Protein AF-0000000080795898 (afdb_homodimer)

pLDDT: mean 83.39, std 20.97, range [19.56, 99.0]

Structure (mmCIF, N/CA/C/O backbone):
data_AF-0000000080795898-model_v1
#
loop_
_entity.id
_entity.type
_entity.pdbx_description
1 polymer Methyltransferase
#
loop_
_atom_site.group_PDB
_atom_site.id
_atom_site.type_symbol
_atom_site.label_atom_id
_atom_site.label_alt_id
_atom_site.label_comp_id
_atom_site.label_asym_id
_atom_site.label_entity_id
_atom_site.label_seq_id
_atom_site.pdbx_PDB_ins_code
_atom_site.Cartn_x
_atom_site.Cartn_y
_atom_site.Cartn_z
_atom_site.occupancy
_atom_site.B_iso_or_equiv
_atom_site.auth_seq_id
_atom_site.auth_comp_id
_atom_site.auth_asym_id
_atom_site.auth_atom_id
_atom_site.pdbx_PDB_model_num
ATOM 1 N N . MET A 1 1 ? 8.172 28.203 30.312 1 49.78 1 MET A N 1
ATOM 2 C CA . MET A 1 1 ? 8.375 29.188 29.266 1 49.78 1 MET A CA 1
ATOM 3 C C . MET A 1 1 ? 7.82 28.703 27.922 1 49.78 1 MET A C 1
ATOM 5 O O . MET A 1 1 ? 7.844 27.5 27.641 1 49.78 1 MET A O 1
ATOM 9 N N . ARG A 1 2 ? 7 29.656 27.234 1 62.66 2 ARG A N 1
ATOM 10 C CA . ARG A 1 2 ? 6.367 29.266 25.984 1 62.66 2 ARG A CA 1
ATOM 11 C C . ARG A 1 2 ? 7.41 28.969 24.906 1 62.66 2 ARG A C 1
ATOM 13 O O . ARG A 1 2 ? 8.367 29.734 24.734 1 62.66 2 ARG A O 1
ATOM 20 N N . LYS A 1 3 ? 7.316 27.797 24.391 1 87.75 3 LYS A N 1
ATOM 21 C CA . LYS A 1 3 ? 8.305 27.359 23.422 1 87.75 3 LYS A CA 1
ATOM 22 C C . LYS A 1 3 ? 7.852 27.672 22 1 87.75 3 LYS A C 1
ATOM 24 O O . LYS A 1 3 ? 8.055 26.859 21.078 1 87.75 3 LYS A O 1
ATOM 29 N N . LEU A 1 4 ? 7.086 28.969 22.031 1 95.56 4 LEU A N 1
ATOM 30 C CA . LEU A 1 4 ? 6.629 29.453 20.734 1 95.56 4 LEU A CA 1
ATOM 31 C C . LEU A 1 4 ? 7.797 29.984 19.906 1 95.56 4 LEU A C 1
ATOM 33 O O . LEU A 1 4 ? 8.484 30.922 20.312 1 95.56 4 LEU A O 1
ATOM 37 N N . LEU A 1 5 ? 8.008 29.422 18.797 1 96.31 5 LEU A N 1
ATOM 38 C CA . LEU A 1 5 ? 9.086 29.875 17.922 1 96.31 5 LEU A CA 1
ATOM 39 C C . LEU A 1 5 ? 8.625 31.016 17.016 1 96.31 5 LEU A C 1
ATOM 41 O O . LEU A 1 5 ? 9.258 32.062 16.969 1 96.31 5 LEU A O 1
ATOM 45 N N . TYR A 1 6 ? 7.52 30.828 16.391 1 96.25 6 TYR A N 1
ATOM 46 C CA . TYR A 1 6 ? 6.926 31.875 15.555 1 96.25 6 TYR A CA 1
ATOM 47 C C . TYR A 1 6 ? 5.43 31.641 15.383 1 96.25 6 TYR A C 1
ATOM 49 O O . TYR A 1 6 ? 4.906 30.594 15.758 1 96.25 6 TYR A O 1
ATOM 57 N N . LYS A 1 7 ? 4.766 32.656 14.922 1 96.88 7 LYS A N 1
ATOM 58 C CA . LYS A 1 7 ? 3.346 32.531 14.602 1 96.88 7 LYS A CA 1
ATOM 59 C C . LYS A 1 7 ? 3.008 33.344 13.344 1 96.88 7 LYS A C 1
ATOM 61 O O . LYS A 1 7 ? 3.773 34.219 12.93 1 96.88 7 LYS A O 1
ATOM 66 N N . THR A 1 8 ? 2.014 32.906 12.711 1 96.38 8 THR A N 1
ATOM 67 C CA . THR A 1 8 ? 1.391 33.625 11.602 1 96.38 8 THR A CA 1
ATOM 68 C C . THR A 1 8 ? -0.042 34 11.953 1 96.38 8 THR A C 1
ATOM 70 O O . THR A 1 8 ? -0.445 33.938 13.117 1 96.38 8 THR A O 1
ATOM 73 N N . ASP A 1 9 ? -0.771 34.469 10.938 1 95 9 ASP A N 1
ATOM 74 C CA . ASP A 1 9 ? -2.16 34.844 11.195 1 95 9 ASP A CA 1
ATOM 75 C C . ASP A 1 9 ? -3.016 33.594 11.469 1 95 9 ASP A C 1
ATOM 77 O O . ASP A 1 9 ? -4.062 33.688 12.117 1 95 9 ASP A O 1
ATOM 81 N N . TYR A 1 10 ? -2.48 32.469 11.008 1 96.75 10 TYR A N 1
ATOM 82 C CA . TYR A 1 10 ? -3.336 31.281 11.07 1 96.75 10 TYR A CA 1
ATOM 83 C C . TYR A 1 10 ? -2.775 30.25 12.047 1 96.75 10 TYR A C 1
ATOM 85 O O . TYR A 1 10 ? -3.477 29.312 12.438 1 96.75 10 TYR A O 1
ATOM 93 N N . GLY A 1 11 ? -1.477 30.453 12.383 1 97.69 11 GLY A N 1
ATOM 94 C CA . GLY A 1 11 ? -1.004 29.328 13.164 1 97.69 11 GLY A CA 1
ATOM 95 C C . GLY A 1 11 ? 0.235 29.641 13.984 1 97.69 11 GLY A C 1
ATOM 96 O O . GLY A 1 11 ? 0.685 30.781 14.023 1 97.69 11 GLY A O 1
ATOM 97 N N . LYS A 1 12 ? 0.667 28.656 14.742 1 98.12 12 LYS A N 1
ATOM 98 C CA . LYS A 1 12 ? 1.782 28.75 15.68 1 98.12 12 LYS A CA 1
ATOM 99 C C . LYS A 1 12 ? 2.682 27.516 15.594 1 98.12 12 LYS A C 1
ATOM 101 O O . LYS A 1 12 ? 2.195 26.391 15.438 1 98.12 12 LYS A O 1
ATOM 106 N N . TYR A 1 13 ? 3.957 27.766 15.695 1 98.12 13 TYR A N 1
ATOM 107 C CA . TYR A 1 13 ? 4.965 26.719 15.727 1 98.12 13 TYR A CA 1
ATOM 108 C C . TYR A 1 13 ? 5.676 26.688 17.078 1 98.12 13 TYR A C 1
ATOM 110 O O . TYR A 1 13 ? 6.281 27.672 17.484 1 98.12 13 TYR A O 1
ATOM 118 N N . TYR A 1 14 ? 5.629 25.578 17.75 1 97.81 14 TYR A N 1
ATOM 119 C CA . TYR A 1 14 ? 6.207 25.438 19.078 1 97.81 14 TYR A CA 1
ATOM 120 C C . TYR A 1 14 ? 7.395 24.484 19.062 1 97.81 14 TYR A C 1
ATOM 122 O O . TYR A 1 14 ? 7.355 23.453 18.391 1 97.81 14 TYR A O 1
ATOM 130 N N . ILE A 1 15 ? 8.445 24.797 19.797 1 96.88 15 ILE A N 1
ATOM 131 C CA . ILE A 1 15 ? 9.586 23.906 20.016 1 96.88 15 ILE A CA 1
ATOM 132 C C . ILE A 1 15 ? 9.375 23.094 21.281 1 96.88 15 ILE A C 1
ATOM 134 O O . ILE A 1 15 ? 9.164 23.672 22.359 1 96.88 15 ILE A O 1
ATOM 138 N N . GLY A 1 16 ? 9.406 21.797 21.156 1 95.75 16 GLY A N 1
ATOM 139 C CA . GLY A 1 16 ? 9.25 20.906 22.312 1 95.75 16 GLY A CA 1
ATOM 140 C C . GLY A 1 16 ? 8.812 19.5 21.922 1 95.75 16 GLY A C 1
ATOM 141 O O . GLY A 1 16 ? 8.641 19.203 20.734 1 95.75 16 GLY A O 1
ATOM 142 N N . LYS A 1 17 ? 8.68 18.703 22.922 1 94.88 17 LYS A N 1
ATOM 143 C CA . LYS A 1 17 ? 8.148 17.359 22.703 1 94.88 17 LYS A CA 1
ATOM 144 C C . LYS A 1 17 ? 6.629 17.375 22.578 1 94.88 17 LYS A C 1
ATOM 146 O O . LYS A 1 17 ? 5.957 18.109 23.312 1 94.88 17 LYS A O 1
ATOM 151 N N . CYS A 1 18 ? 6.109 16.547 21.672 1 94.25 18 CYS A N 1
ATOM 152 C CA . CYS A 1 18 ? 4.68 16.594 21.391 1 94.25 18 CYS A CA 1
ATOM 153 C C . CYS A 1 18 ? 3.871 16.234 22.625 1 94.25 18 CYS A C 1
ATOM 155 O O . CYS A 1 18 ? 2.842 16.859 22.906 1 94.25 18 CYS A O 1
ATOM 157 N N . GLU A 1 19 ? 4.324 15.289 23.438 1 93.88 19 GLU A N 1
ATOM 158 C CA . GLU A 1 19 ? 3.594 14.859 24.625 1 93.88 19 GLU A CA 1
ATOM 159 C C . GLU A 1 19 ? 3.395 16.016 25.609 1 93.88 19 GLU A C 1
ATOM 161 O O . GLU A 1 19 ? 2.297 16.203 26.125 1 93.88 19 GLU A O 1
ATOM 166 N N . SER A 1 20 ? 4.414 16.797 25.797 1 94.38 20 SER A N 1
ATOM 167 C CA . SER A 1 20 ? 4.375 17.906 26.734 1 94.38 20 SER A CA 1
ATOM 168 C C . SER A 1 20 ? 3.617 19.109 26.172 1 94.38 20 SER A C 1
ATOM 170 O O . SER A 1 20 ? 2.799 19.719 26.859 1 94.38 20 SER A O 1
ATOM 172 N N . GLU A 1 21 ? 3.857 19.375 24.922 1 95.5 21 GLU A N 1
ATOM 173 C CA . GLU A 1 21 ? 3.283 20.594 24.328 1 95.5 21 GLU A CA 1
ATOM 174 C C . GLU A 1 21 ? 1.779 20.438 24.125 1 95.5 21 GLU A C 1
ATOM 176 O O . GLU A 1 21 ? 1.026 21.406 24.281 1 95.5 21 GLU A O 1
ATOM 181 N N . ILE A 1 22 ? 1.296 19.25 23.75 1 95.94 22 ILE A N 1
ATOM 182 C CA . ILE A 1 22 ? -0.131 19.047 23.531 1 95.94 22 ILE A CA 1
ATOM 183 C C . ILE A 1 22 ? -0.889 19.266 24.844 1 95.94 22 ILE A C 1
ATOM 185 O O . ILE A 1 22 ? -1.96 19.875 24.859 1 95.94 22 ILE A O 1
ATOM 189 N N . LYS A 1 23 ? -0.328 18.781 25.906 1 93.06 23 LYS A N 1
ATOM 190 C CA . LYS A 1 23 ? -0.936 18.969 27.219 1 93.06 23 LYS A CA 1
ATOM 191 C C . LYS A 1 23 ? -0.918 20.438 27.625 1 93.06 23 LYS A C 1
ATOM 193 O O . LYS A 1 23 ? -1.922 20.969 28.109 1 93.06 23 LYS A O 1
ATOM 198 N N . ARG A 1 24 ? 0.16 21.062 27.406 1 95.38 24 ARG A N 1
ATOM 199 C CA . ARG A 1 24 ? 0.341 22.453 27.797 1 95.38 24 ARG A CA 1
ATOM 200 C C . ARG A 1 24 ? -0.62 23.359 27.031 1 95.38 24 ARG A C 1
ATOM 202 O O . ARG A 1 24 ? -1.16 24.312 27.594 1 95.38 24 ARG A O 1
ATOM 209 N N . LEU A 1 25 ? -0.863 23.031 25.812 1 96.5 25 LEU A N 1
ATOM 210 C CA . LEU A 1 25 ? -1.671 23.875 24.938 1 96.5 25 LEU A CA 1
ATOM 211 C C . LEU A 1 25 ? -3.158 23.609 25.141 1 96.5 25 LEU A C 1
ATOM 213 O O . LEU A 1 25 ? -4.004 24.25 24.516 1 96.5 25 LEU A O 1
ATOM 217 N N . LYS A 1 26 ? -3.518 22.688 26 1 95.88 26 LYS A N 1
ATOM 218 C CA . LYS A 1 26 ? -4.902 22.359 26.328 1 95.88 26 LYS A CA 1
ATOM 219 C C . LYS A 1 26 ? -5.738 22.156 25.078 1 95.88 26 LYS A C 1
ATOM 221 O O . LYS A 1 26 ? -6.781 22.797 24.906 1 95.88 26 LYS A O 1
ATOM 226 N N . LEU A 1 27 ? -5.359 21.219 24.281 1 97.38 27 LEU A N 1
ATOM 227 C CA . LEU A 1 27 ? -5.949 21.031 22.953 1 97.38 27 LEU A CA 1
ATOM 228 C C . LEU A 1 27 ? -7.098 20.031 23.016 1 97.38 27 LEU A C 1
ATOM 230 O O . LEU A 1 27 ? -7.617 19.625 21.969 1 97.38 27 LEU A O 1
ATOM 234 N N . LYS A 1 28 ? -7.508 19.625 24.172 1 97.81 28 LYS A N 1
ATOM 235 C CA . LYS A 1 28 ? -8.547 18.609 24.312 1 97.81 28 LYS A CA 1
ATOM 236 C C . LYS A 1 28 ? -9.797 19 23.531 1 97.81 28 LYS A C 1
ATOM 238 O O . LYS A 1 28 ? -10.375 20.062 23.75 1 97.81 28 LYS A O 1
ATOM 243 N N . GLY A 1 29 ? -10.18 18.188 22.562 1 98.44 29 GLY A N 1
ATOM 244 C CA . GLY A 1 29 ? -11.43 18.328 21.828 1 98.44 29 GLY A CA 1
ATOM 245 C C . GLY A 1 29 ? -11.398 19.469 20.828 1 98.44 29 GLY A C 1
ATOM 246 O O . GLY A 1 29 ? -12.453 19.922 20.359 1 98.44 29 GLY A O 1
ATOM 247 N N . LYS A 1 30 ? -10.25 19.938 20.453 1 98.69 30 LYS A N 1
ATOM 248 C CA . LYS A 1 30 ? -10.211 21.172 19.688 1 98.69 30 LYS A CA 1
ATOM 249 C C . LYS A 1 30 ? -9.688 20.922 18.266 1 98.69 30 LYS A C 1
ATOM 251 O O . LYS A 1 30 ? -9.914 21.734 17.359 1 98.69 30 LYS A O 1
ATOM 256 N N . VAL A 1 31 ? -8.984 19.844 18.078 1 98.94 31 VAL A N 1
ATOM 257 C CA . VAL A 1 31 ? -8.258 19.609 16.844 1 98.94 31 VAL A CA 1
ATOM 258 C C . VAL A 1 31 ? -9.133 18.812 15.867 1 98.94 31 VAL A C 1
ATOM 260 O O . VAL A 1 31 ? -9.602 17.734 16.188 1 98.94 31 VAL A O 1
ATOM 263 N N . GLN A 1 32 ? -9.312 19.359 14.664 1 98.94 32 GLN A N 1
ATOM 264 C CA . GLN A 1 32 ? -10.125 18.672 13.664 1 98.94 32 GLN A CA 1
ATOM 265 C C . GLN A 1 32 ? -9.312 17.625 12.93 1 98.94 32 GLN A C 1
ATOM 267 O O . GLN A 1 32 ? -9.844 16.562 12.555 1 98.94 32 GLN A O 1
ATOM 272 N N . LEU A 1 33 ? -8.078 17.922 12.688 1 99 33 LEU A N 1
ATOM 273 C CA . LEU A 1 33 ? -7.211 17 11.961 1 99 33 LEU A CA 1
ATOM 274 C C . LEU A 1 33 ? -5.805 17 12.555 1 99 33 LEU A C 1
ATOM 276 O O . LEU A 1 33 ? -5.191 18.062 12.695 1 99 33 LEU A O 1
ATOM 280 N N . ILE A 1 34 ? -5.371 15.867 12.961 1 98.94 34 ILE A N 1
ATOM 281 C CA . ILE A 1 34 ? -3.947 15.625 13.172 1 98.94 34 ILE A CA 1
ATOM 282 C C . ILE A 1 34 ? -3.338 14.984 11.922 1 98.94 34 ILE A C 1
ATOM 284 O O . ILE A 1 34 ? -3.748 13.898 11.508 1 98.94 34 ILE A O 1
ATOM 288 N N . LEU A 1 35 ? -2.5 15.648 11.25 1 98.88 35 LEU A N 1
ATOM 289 C CA . LEU A 1 35 ? -1.784 15.18 10.062 1 98.88 35 LEU A CA 1
ATOM 290 C C . LEU A 1 35 ? -0.277 15.211 10.297 1 98.88 35 LEU A C 1
ATOM 292 O O . LEU A 1 35 ? 0.315 16.281 10.422 1 98.88 35 LEU A O 1
ATOM 296 N N . THR A 1 36 ? 0.343 13.984 10.305 1 98.5 36 THR A N 1
ATOM 297 C CA . THR A 1 36 ? 1.721 13.969 10.781 1 98.5 36 THR A CA 1
ATOM 298 C C . THR A 1 36 ? 2.475 12.758 10.242 1 98.5 36 THR A C 1
ATOM 300 O O . THR A 1 36 ? 1.87 11.859 9.656 1 98.5 36 THR A O 1
ATOM 303 N N . SER A 1 37 ? 3.73 12.797 10.336 1 97.06 37 SER A N 1
ATOM 304 C CA . SER A 1 37 ? 4.668 11.711 10.078 1 97.06 37 SER A CA 1
ATOM 305 C C . SER A 1 37 ? 5.711 11.594 11.18 1 97.06 37 SER A C 1
ATOM 307 O O . SER A 1 37 ? 6.723 12.289 11.164 1 97.06 37 SER A O 1
ATOM 309 N N . PRO A 1 38 ? 5.504 10.727 12.094 1 94.69 38 PRO A N 1
ATOM 310 C CA . PRO A 1 38 ? 6.434 10.586 13.219 1 94.69 38 PRO A CA 1
ATOM 311 C C . PRO A 1 38 ? 7.812 10.094 12.781 1 94.69 38 PRO A C 1
ATOM 313 O O . PRO A 1 38 ? 7.941 9.445 11.742 1 94.69 38 PRO A O 1
ATOM 316 N N . PRO A 1 39 ? 8.766 10.414 13.586 1 88.38 39 PRO A N 1
ATOM 317 C CA . PRO A 1 39 ? 10.102 9.906 13.25 1 88.38 39 PRO A CA 1
ATOM 318 C C . PRO A 1 39 ? 10.203 8.383 13.375 1 88.38 39 PRO A C 1
ATOM 320 O O . PRO A 1 39 ? 9.586 7.789 14.266 1 88.38 39 PRO A O 1
ATOM 323 N N . PHE A 1 40 ? 10.594 7.762 12.289 1 73.69 40 PHE A N 1
ATOM 324 C CA . PHE A 1 40 ? 10.742 6.312 12.328 1 73.69 40 PHE A CA 1
ATOM 325 C C . PHE A 1 40 ? 12.141 5.93 12.805 1 73.69 40 PHE A C 1
ATOM 327 O O . PHE A 1 40 ? 13.133 6.504 12.359 1 73.69 40 PHE A O 1
ATOM 334 N N . PRO A 1 41 ? 12.203 5.219 13.969 1 58.16 41 PRO A N 1
ATOM 335 C CA . PRO A 1 41 ? 13.547 4.82 14.398 1 58.16 41 PRO A CA 1
ATOM 336 C C . PRO A 1 41 ? 14.258 3.943 13.375 1 58.16 41 PRO A C 1
ATOM 338 O O . PRO A 1 41 ? 13.648 3.051 12.781 1 58.16 41 PRO A O 1
ATOM 341 N N . LEU A 1 42 ? 15.07 4.551 12.578 1 52.12 42 LEU A N 1
ATOM 342 C CA . LEU A 1 42 ? 15.914 3.746 11.703 1 52.12 42 LEU A CA 1
ATOM 343 C C . LEU A 1 42 ? 16.641 2.654 12.492 1 52.12 42 LEU A C 1
ATOM 345 O O . LEU A 1 42 ? 16.812 2.771 13.703 1 52.12 42 LEU A O 1
ATOM 349 N N . ASN A 1 43 ? 16.656 1.404 11.922 1 46.5 43 ASN A N 1
ATOM 350 C CA . ASN A 1 43 ? 17.375 0.277 12.5 1 46.5 43 ASN A CA 1
ATOM 351 C C . ASN A 1 43 ? 18.656 0.729 13.203 1 46.5 43 ASN A C 1
ATOM 353 O O . ASN A 1 43 ? 19.219 -0.009 14.008 1 46.5 43 ASN A O 1
ATOM 357 N N . ASN A 1 44 ? 19.406 1.672 12.641 1 41.12 44 ASN A N 1
ATOM 358 C CA . ASN A 1 44 ? 20.641 2.031 13.305 1 41.12 44 ASN A CA 1
ATOM 359 C C . ASN A 1 44 ? 20.438 3.141 14.336 1 41.12 44 ASN A C 1
ATOM 361 O O . ASN A 1 44 ? 19.625 4.043 14.117 1 41.12 44 ASN A O 1
ATOM 365 N N . LYS A 1 45 ? 20.859 2.816 15.57 1 41.56 45 LYS A N 1
ATOM 366 C CA . LYS A 1 45 ? 20.938 3.883 16.562 1 41.56 45 LYS A CA 1
ATOM 367 C C . LYS A 1 45 ? 21.359 5.199 15.922 1 41.56 45 LYS A C 1
ATOM 369 O O . LYS A 1 45 ? 22.453 5.301 15.367 1 41.56 45 LYS A O 1
ATOM 374 N N . LYS A 1 46 ? 20.562 5.961 15.266 1 39.06 46 LYS A N 1
ATOM 375 C CA . LYS A 1 46 ? 21.078 7.293 14.938 1 39.06 46 LYS A CA 1
ATOM 376 C C . LYS A 1 46 ? 21.484 8.047 16.203 1 39.06 46 LYS A C 1
ATOM 378 O O . LYS A 1 46 ? 21.188 7.617 17.312 1 39.06 46 LYS A O 1
ATOM 383 N N . GLN A 1 47 ? 22.141 9.305 15.938 1 34.56 47 GLN A N 1
ATOM 384 C CA . GLN A 1 47 ? 22.625 10.188 17 1 34.56 47 GLN A CA 1
ATOM 385 C C . GLN A 1 47 ? 21.578 10.391 18.078 1 34.56 47 GLN A C 1
ATOM 387 O O . GLN A 1 47 ? 21.922 10.586 19.25 1 34.56 47 GLN A O 1
ATOM 392 N N . TYR A 1 48 ? 20.234 10.734 17.688 1 35.28 48 TYR A N 1
ATOM 393 C CA . TYR A 1 48 ? 19.297 11.039 18.766 1 35.28 48 TYR A CA 1
ATOM 394 C C . TYR A 1 48 ? 18.547 9.789 19.188 1 35.28 48 TYR A C 1
ATOM 396 O O . TYR A 1 48 ? 17.828 9.188 18.391 1 35.28 48 TYR A O 1
ATOM 404 N N . GLY A 1 49 ? 18.672 9.305 20.406 1 41.03 49 GLY A N 1
ATOM 405 C CA . GLY A 1 49 ? 17.969 8.414 21.312 1 41.03 49 GLY A CA 1
ATOM 406 C C . GLY A 1 49 ? 16.938 7.543 20.609 1 41.03 49 GLY A C 1
ATOM 407 O O . GLY A 1 49 ? 15.773 7.488 21.016 1 41.03 49 GLY A O 1
ATOM 408 N N . ASN A 1 50 ? 17.078 7.137 19.453 1 47.47 50 ASN A N 1
ATOM 409 C CA . ASN A 1 50 ? 16.047 6.402 18.734 1 47.47 50 ASN A CA 1
ATOM 410 C C . ASN A 1 50 ? 15.703 5.09 19.422 1 47.47 50 ASN A C 1
ATOM 412 O O . ASN A 1 50 ? 16.594 4.363 19.875 1 47.47 50 ASN A O 1
ATOM 416 N N . LEU A 1 51 ? 14.586 5.008 19.984 1 53.84 51 LEU A N 1
ATOM 417 C CA . LEU A 1 51 ? 14.016 3.775 20.5 1 53.84 51 LEU A CA 1
ATOM 418 C C . LEU A 1 51 ? 14.047 2.668 19.453 1 53.84 51 LEU A C 1
ATOM 420 O O . LEU A 1 51 ? 13.938 2.936 18.266 1 53.84 51 LEU A O 1
ATOM 424 N N . VAL A 1 52 ? 14.625 1.616 19.781 1 63.22 52 VAL A N 1
ATOM 425 C CA . VAL A 1 52 ? 14.719 0.495 18.859 1 63.22 52 VAL A CA 1
ATOM 426 C C . VAL A 1 52 ? 13.672 -0.56 19.203 1 63.22 52 VAL A C 1
ATOM 428 O O . VAL A 1 52 ? 13.359 -0.76 20.375 1 63.22 52 VAL A O 1
ATOM 431 N N . GLY A 1 53 ? 13.039 -1.124 18.156 1 75.5 53 GLY A N 1
ATOM 432 C CA . GLY A 1 53 ? 12.195 -2.299 18.297 1 75.5 53 GLY A CA 1
ATOM 433 C C . GLY A 1 53 ? 10.977 -2.061 19.172 1 75.5 53 GLY A C 1
ATOM 434 O O . GLY A 1 53 ? 10.109 -1.254 18.828 1 75.5 53 GLY A O 1
ATOM 435 N N . GLU A 1 54 ? 10.961 -2.594 20.234 1 81 54 GLU A N 1
ATOM 436 C CA . GLU A 1 54 ? 9.828 -2.6 21.156 1 81 54 GLU A CA 1
ATOM 437 C C . GLU A 1 54 ? 9.672 -1.245 21.844 1 81 54 GLU A C 1
ATOM 439 O O . GLU A 1 54 ? 8.547 -0.813 22.125 1 81 54 GLU A O 1
ATOM 444 N N . ASP A 1 55 ? 10.766 -0.525 22.078 1 85.62 55 ASP A N 1
ATOM 445 C CA . ASP A 1 55 ? 10.703 0.788 22.703 1 85.62 55 ASP A CA 1
ATOM 446 C C . ASP A 1 55 ? 10.016 1.805 21.797 1 85.62 55 ASP A C 1
ATOM 448 O O . ASP A 1 55 ? 9.227 2.627 22.266 1 85.62 55 ASP A O 1
ATOM 452 N N . TYR A 1 56 ? 10.383 1.693 20.609 1 88.81 56 TYR A N 1
ATOM 453 C CA . TYR A 1 56 ? 9.719 2.572 19.656 1 88.81 56 TYR A CA 1
ATOM 454 C C . TYR A 1 56 ? 8.227 2.277 19.578 1 88.81 56 TYR A C 1
ATOM 456 O O . TYR A 1 56 ? 7.406 3.197 19.594 1 88.81 56 TYR A O 1
ATOM 464 N N . LEU A 1 57 ? 7.922 1.013 19.531 1 90.69 57 LEU A N 1
ATOM 465 C CA . LEU A 1 57 ? 6.527 0.584 19.438 1 90.69 57 LEU A CA 1
ATOM 466 C C . LEU A 1 57 ? 5.73 1.09 20.641 1 90.69 57 LEU A C 1
ATOM 468 O O . LEU A 1 57 ? 4.617 1.599 20.484 1 90.69 57 LEU A O 1
ATOM 472 N N . ASN A 1 58 ? 6.297 1.043 21.75 1 91.56 58 ASN A N 1
ATOM 473 C CA . ASN A 1 58 ? 5.629 1.506 22.969 1 91.56 58 ASN A CA 1
ATOM 474 C C . ASN A 1 58 ? 5.43 3.02 22.953 1 91.56 58 ASN A C 1
ATOM 476 O O . ASN A 1 58 ? 4.363 3.514 23.328 1 91.56 58 ASN A O 1
ATOM 480 N N . TRP A 1 59 ? 6.441 3.641 22.562 1 92.38 59 TRP A N 1
ATOM 481 C CA . TRP A 1 59 ? 6.391 5.098 22.516 1 92.38 59 TRP A CA 1
ATOM 482 C C . TRP A 1 59 ? 5.266 5.574 21.594 1 92.38 59 TRP A C 1
ATOM 484 O O . TRP A 1 59 ? 4.414 6.363 22.016 1 92.38 59 TRP A O 1
ATOM 494 N N . ILE A 1 60 ? 5.238 5.086 20.406 1 93.5 60 ILE A N 1
ATOM 495 C CA . ILE A 1 60 ? 4.266 5.555 19.422 1 93.5 60 ILE A CA 1
ATOM 496 C C . ILE A 1 60 ? 2.857 5.148 19.859 1 93.5 60 ILE A C 1
ATOM 498 O O . ILE A 1 60 ? 1.899 5.902 19.672 1 93.5 60 ILE A O 1
ATOM 502 N N . THR A 1 61 ? 2.711 3.992 20.391 1 93.94 61 THR A N 1
ATOM 503 C CA . THR A 1 61 ? 1.423 3.486 20.859 1 93.94 61 THR A CA 1
ATOM 504 C C . THR A 1 61 ? 0.86 4.367 21.969 1 93.94 61 THR A C 1
ATOM 506 O O . THR A 1 61 ? -0.347 4.613 22.016 1 93.94 61 THR A O 1
ATOM 509 N N . ASN A 1 62 ? 1.73 4.875 22.75 1 93.88 62 ASN A N 1
ATOM 510 C CA . ASN A 1 62 ? 1.316 5.676 23.906 1 93.88 62 ASN A CA 1
ATOM 511 C C . ASN A 1 62 ? 0.861 7.07 23.469 1 93.88 62 ASN A C 1
ATOM 513 O O . ASN A 1 62 ? 0.245 7.793 24.266 1 93.88 62 ASN A O 1
ATOM 517 N N . LEU A 1 63 ? 1.119 7.395 22.281 1 97.38 63 LEU A N 1
ATOM 518 C CA . LEU A 1 63 ? 0.665 8.68 21.781 1 97.38 63 LEU A CA 1
ATOM 519 C C . LEU A 1 63 ? -0.804 8.617 21.375 1 97.38 63 LEU A C 1
ATOM 521 O O . LEU A 1 63 ? -1.457 9.656 21.219 1 97.38 63 LEU A O 1
ATOM 525 N N . ALA A 1 64 ? -1.332 7.449 21.156 1 98.5 64 ALA A N 1
ATOM 526 C CA . ALA A 1 64 ? -2.664 7.262 20.578 1 98.5 64 ALA A CA 1
ATOM 527 C C . ALA A 1 64 ? -3.729 7.926 21.453 1 98.5 64 ALA A C 1
ATOM 529 O O . ALA A 1 64 ? -4.535 8.719 20.953 1 98.5 64 ALA A O 1
ATOM 530 N N . PRO A 1 65 ? -3.773 7.691 22.812 1 98.31 65 PRO A N 1
ATOM 531 C CA . PRO A 1 65 ? -4.793 8.344 23.641 1 98.31 65 PRO A CA 1
ATOM 532 C C . PRO A 1 65 ? -4.652 9.859 23.672 1 98.31 65 PRO A C 1
ATOM 534 O O . PRO A 1 65 ? -5.656 10.578 23.688 1 98.31 65 PRO A O 1
ATOM 537 N N . LEU A 1 66 ? -3.428 10.305 23.688 1 98.25 66 LEU A N 1
ATOM 538 C CA . LEU A 1 66 ? -3.16 11.742 23.688 1 98.25 66 LEU A CA 1
ATOM 539 C C . LEU A 1 66 ? -3.701 12.398 22.422 1 98.25 66 LEU A C 1
ATOM 541 O O . LEU A 1 66 ? -4.355 13.445 22.5 1 98.25 66 LEU A O 1
ATOM 545 N N . PHE A 1 67 ? -3.438 11.797 21.25 1 98.81 67 PHE A N 1
ATOM 546 C CA . PHE A 1 67 ? -3.922 12.312 19.984 1 98.81 67 PHE A CA 1
ATOM 547 C C . PHE A 1 67 ? -5.441 12.234 19.906 1 98.81 67 PHE A C 1
ATOM 549 O O . PHE A 1 67 ? -6.098 13.188 19.484 1 98.81 67 PHE A O 1
ATOM 556 N N . SER A 1 68 ? -5.977 11.125 20.359 1 98.75 68 SER A N 1
ATOM 557 C CA . SER A 1 68 ? -7.422 10.93 20.344 1 98.75 68 SER A CA 1
ATOM 558 C C . SER A 1 68 ? -8.141 11.984 21.172 1 98.75 68 SER A C 1
ATOM 560 O O . SER A 1 68 ? -9.148 12.547 20.75 1 98.75 68 SER A O 1
ATOM 562 N N . GLU A 1 69 ? -7.621 12.297 22.344 1 98.31 69 GLU A N 1
ATOM 563 C CA . GLU A 1 69 ? -8.219 13.258 23.25 1 98.31 69 GLU A CA 1
ATOM 564 C C . GLU A 1 69 ? -8.227 14.664 22.656 1 98.31 69 GLU A C 1
ATOM 566 O O . GLU A 1 69 ? -9.133 15.453 22.906 1 98.31 69 GLU A O 1
ATOM 571 N N . ALA A 1 70 ? -7.285 14.945 21.859 1 98.75 70 ALA A N 1
ATOM 572 C CA . ALA A 1 70 ? -7.152 16.281 21.281 1 98.75 70 ALA A CA 1
ATOM 573 C C . ALA A 1 70 ? -8.195 16.5 20.188 1 98.75 70 ALA A C 1
ATOM 575 O O . ALA A 1 70 ? -8.508 17.656 19.844 1 98.75 70 ALA A O 1
ATOM 576 N N . LEU A 1 71 ? -8.781 15.445 19.641 1 98.88 71 LEU A N 1
ATOM 577 C CA . LEU A 1 71 ? -9.672 15.531 18.484 1 98.88 71 LEU A CA 1
ATOM 578 C C . LEU A 1 71 ? -11.031 16.078 18.906 1 98.88 71 LEU A C 1
ATOM 580 O O . LEU A 1 71 ? -11.516 15.812 20 1 98.88 71 LEU A O 1
ATOM 584 N N . THR A 1 72 ? -11.633 16.844 17.953 1 98.81 72 THR A N 1
ATOM 585 C CA . THR A 1 72 ? -13.07 17.078 18.031 1 98.81 72 THR A CA 1
ATOM 586 C C . THR A 1 72 ? -13.828 15.758 17.922 1 98.81 72 THR A C 1
ATOM 588 O O . THR A 1 72 ? -13.242 14.719 17.609 1 98.81 72 THR A O 1
ATOM 591 N N . ASP A 1 73 ? -15.125 15.773 18.094 1 98.44 73 ASP A N 1
ATOM 592 C CA . ASP A 1 73 ? -15.945 14.562 18.109 1 98.44 73 ASP A CA 1
ATOM 593 C C . ASP A 1 73 ? -15.914 13.867 16.75 1 98.44 73 ASP A C 1
ATOM 595 O O . ASP A 1 73 ? -16.031 12.641 16.672 1 98.44 73 ASP A O 1
ATOM 599 N N . ASN A 1 74 ? -15.742 14.641 15.734 1 98.75 74 ASN A N 1
ATOM 600 C CA . ASN A 1 74 ? -15.688 14.062 14.391 1 98.75 74 ASN A CA 1
ATOM 601 C C . ASN A 1 74 ? -14.344 14.336 13.719 1 98.75 74 ASN A C 1
ATOM 603 O O . ASN A 1 74 ? -14.273 14.477 12.5 1 98.75 74 ASN A O 1
ATOM 607 N N . GLY A 1 75 ? -13.234 14.492 14.57 1 98.94 75 GLY A N 1
ATOM 608 C CA . GLY A 1 75 ? -11.898 14.758 14.07 1 98.94 75 GLY A CA 1
ATOM 609 C C . GLY A 1 75 ? -11.203 13.508 13.547 1 98.94 75 GLY A C 1
ATOM 610 O O . GLY A 1 75 ? -11.695 12.398 13.734 1 98.94 75 GLY A O 1
ATOM 611 N N . SER A 1 76 ? -10.062 13.719 12.875 1 98.94 76 SER A N 1
ATOM 612 C CA . SER A 1 76 ? -9.32 12.633 12.234 1 98.94 76 SER A CA 1
ATOM 613 C C . SER A 1 76 ? -7.84 12.695 12.578 1 98.94 76 SER A C 1
ATOM 615 O O . SER A 1 76 ? -7.316 13.766 12.906 1 98.94 76 SER A O 1
ATOM 617 N N . ILE A 1 77 ? -7.234 11.547 12.578 1 98.94 77 ILE A N 1
ATOM 618 C CA . ILE A 1 77 ? -5.785 11.391 12.625 1 98.94 77 ILE A CA 1
ATOM 619 C C . ILE A 1 77 ? -5.289 10.742 11.336 1 98.94 77 ILE A C 1
ATOM 621 O O . ILE A 1 77 ? -5.785 9.688 10.93 1 98.94 77 ILE A O 1
ATOM 625 N N . VAL A 1 78 ? -4.371 11.406 10.672 1 98.94 78 VAL A N 1
ATOM 626 C CA . VAL A 1 78 ? -3.693 10.836 9.508 1 98.94 78 VAL A CA 1
ATOM 627 C C . VAL A 1 78 ? -2.195 10.727 9.781 1 98.94 78 VAL A C 1
ATOM 629 O O . VAL A 1 78 ? -1.54 11.727 10.078 1 98.94 78 VAL A O 1
ATOM 632 N N . ILE A 1 79 ? -1.656 9.523 9.68 1 98.56 79 ILE A N 1
ATOM 633 C CA . ILE A 1 79 ? -0.238 9.281 9.922 1 98.56 79 ILE A CA 1
ATOM 634 C C . ILE A 1 79 ? 0.403 8.688 8.672 1 98.56 79 ILE A C 1
ATOM 636 O O . ILE A 1 79 ? -0.073 7.676 8.141 1 98.56 79 ILE A O 1
ATOM 640 N N . GLU A 1 80 ? 1.399 9.32 8.195 1 97.5 80 GLU A N 1
ATOM 641 C CA . GLU A 1 80 ? 2.23 8.789 7.125 1 97.5 80 GLU A CA 1
ATOM 642 C C . GLU A 1 80 ? 3.477 8.102 7.676 1 97.5 80 GLU A C 1
ATOM 644 O O . GLU A 1 80 ? 4.199 8.68 8.492 1 97.5 80 GLU A O 1
ATOM 649 N N . MET A 1 81 ? 3.74 6.902 7.227 1 95.56 81 MET A N 1
ATOM 650 C CA . MET A 1 81 ? 4.945 6.184 7.633 1 95.56 81 MET A CA 1
ATOM 651 C C . MET A 1 81 ? 5.574 5.461 6.445 1 95.56 81 MET A C 1
ATOM 653 O O . MET A 1 81 ? 4.879 4.785 5.688 1 95.56 81 MET A O 1
ATOM 657 N N . GLY A 1 82 ? 6.852 5.633 6.309 1 93.56 82 GLY A N 1
ATOM 658 C CA . GLY A 1 82 ? 7.586 4.922 5.273 1 93.56 82 GLY A CA 1
ATOM 659 C C . GLY A 1 82 ? 7.898 3.484 5.645 1 93.56 82 GLY A C 1
ATOM 660 O O . GLY A 1 82 ? 7.785 3.102 6.812 1 93.56 82 GLY A O 1
ATOM 661 N N . ASN A 1 83 ? 8.281 2.75 4.617 1 93.94 83 ASN A N 1
ATOM 662 C CA . ASN A 1 83 ? 8.766 1.395 4.848 1 93.94 83 ASN A CA 1
ATOM 663 C C . ASN A 1 83 ? 10.148 1.398 5.508 1 93.94 83 ASN A C 1
ATOM 665 O O . ASN A 1 83 ? 10.867 2.395 5.438 1 93.94 83 ASN A O 1
ATOM 669 N N . ALA A 1 84 ? 10.406 0.298 6.219 1 88.69 84 ALA A N 1
ATOM 670 C CA . ALA A 1 84 ? 11.711 0.135 6.852 1 88.69 84 ALA A CA 1
ATOM 671 C C . ALA A 1 84 ? 12.336 -1.21 6.492 1 88.69 84 ALA A C 1
ATOM 673 O O . ALA A 1 84 ? 11.625 -2.16 6.16 1 88.69 84 ALA A O 1
ATOM 674 N N . TRP A 1 85 ? 13.633 -1.263 6.527 1 93.38 85 TRP A N 1
ATOM 675 C CA . TRP A 1 85 ? 14.391 -2.477 6.246 1 93.38 85 TRP A CA 1
ATOM 676 C C . TRP A 1 85 ? 15.273 -2.857 7.43 1 93.38 85 TRP A C 1
ATOM 678 O O . TRP A 1 85 ? 15.781 -1.985 8.141 1 93.38 85 TRP A O 1
ATOM 688 N N . GLU A 1 86 ? 15.477 -4.129 7.602 1 92.19 86 GLU A N 1
ATOM 689 C CA . GLU A 1 86 ? 16.375 -4.578 8.656 1 92.19 86 GLU A CA 1
ATOM 690 C C . GLU A 1 86 ? 17.828 -4.238 8.32 1 92.19 86 GLU A C 1
ATOM 692 O O . GLU A 1 86 ? 18.234 -4.281 7.16 1 92.19 86 GLU A O 1
ATOM 697 N N . LYS A 1 87 ? 18.562 -3.92 9.344 1 88.94 87 LYS A N 1
ATOM 698 C CA . LYS A 1 87 ? 19.953 -3.504 9.156 1 88.94 87 LYS A CA 1
ATOM 699 C C . LYS A 1 87 ? 20.781 -4.621 8.539 1 88.94 87 LYS A C 1
ATOM 701 O O . LYS A 1 87 ? 20.75 -5.758 9.016 1 88.94 87 LYS A O 1
ATOM 706 N N . ASP A 1 88 ? 21.422 -4.391 7.414 1 92.5 88 ASP A N 1
ATOM 707 C CA . ASP A 1 88 ? 22.391 -5.227 6.723 1 92.5 88 ASP A CA 1
ATOM 708 C C . ASP A 1 88 ? 21.75 -6.531 6.242 1 92.5 88 ASP A C 1
ATOM 710 O O . ASP A 1 88 ? 22.438 -7.547 6.113 1 92.5 88 ASP A O 1
ATOM 714 N N . ARG A 1 89 ? 20.484 -6.531 6.102 1 95.88 89 ARG A N 1
ATOM 715 C CA . ARG A 1 89 ? 19.75 -7.684 5.598 1 95.88 89 ARG A CA 1
ATOM 716 C C . ARG A 1 89 ? 18.688 -7.258 4.586 1 95.88 89 ARG A C 1
ATOM 718 O O . ARG A 1 89 ? 18.016 -6.242 4.77 1 95.88 89 ARG A O 1
ATOM 725 N N . PRO A 1 90 ? 18.531 -8.008 3.502 1 97.94 90 PRO A N 1
ATOM 726 C CA . PRO A 1 90 ? 17.484 -7.688 2.529 1 97.94 90 PRO A CA 1
ATOM 727 C C . PRO A 1 90 ? 16.094 -8.133 2.984 1 97.94 90 PRO A C 1
ATOM 729 O O . PRO A 1 90 ? 15.391 -8.828 2.244 1 97.94 90 PRO A O 1
ATOM 732 N N . VAL A 1 91 ? 15.703 -7.746 4.199 1 97.88 91 VAL A N 1
ATOM 733 C CA . VAL A 1 91 ? 14.43 -8.086 4.84 1 97.88 91 VAL A CA 1
ATOM 734 C C . VAL A 1 91 ? 13.672 -6.805 5.195 1 97.88 91 VAL A C 1
ATOM 736 O O . VAL A 1 91 ? 14.219 -5.918 5.852 1 97.88 91 VAL A O 1
ATOM 739 N N . GLN A 1 92 ? 12.492 -6.695 4.668 1 97.19 92 GLN A N 1
ATOM 740 C CA . GLN A 1 92 ? 11.672 -5.547 5.023 1 97.19 92 GLN A CA 1
ATOM 741 C C . GLN A 1 92 ? 11.102 -5.695 6.43 1 97.19 92 GLN A C 1
ATOM 743 O O . GLN A 1 92 ? 10.531 -6.738 6.77 1 97.19 92 GLN A O 1
ATOM 748 N N . SER A 1 93 ? 11.258 -4.695 7.227 1 94.25 93 SER A N 1
ATOM 749 C CA . SER A 1 93 ? 10.789 -4.703 8.609 1 94.25 93 SER A CA 1
ATOM 750 C C . SER A 1 93 ? 9.273 -4.535 8.68 1 94.25 93 SER A C 1
ATOM 752 O O . SER A 1 93 ? 8.672 -3.898 7.809 1 94.25 93 SER A O 1
ATOM 754 N N . LEU A 1 94 ? 8.688 -5.098 9.719 1 94.38 94 LEU A N 1
ATOM 755 C CA . LEU A 1 94 ? 7.254 -4.953 9.953 1 94.38 94 LEU A CA 1
ATOM 756 C C . LEU A 1 94 ? 6.977 -3.869 10.992 1 94.38 94 LEU A C 1
ATOM 758 O O . LEU A 1 94 ? 5.824 -3.625 11.344 1 94.38 94 LEU A O 1
ATOM 762 N N . LEU A 1 95 ? 7.988 -3.221 11.414 1 91.94 95 LEU A N 1
ATOM 763 C CA . LEU A 1 95 ? 7.898 -2.312 12.555 1 91.94 95 LEU A CA 1
ATOM 764 C C . LEU A 1 95 ? 6.91 -1.186 12.273 1 91.94 95 LEU A C 1
ATOM 766 O O . LEU A 1 95 ? 6.113 -0.82 13.141 1 91.94 95 LEU A O 1
ATOM 770 N N . HIS A 1 96 ? 6.969 -0.623 11.102 1 93.38 96 HIS A N 1
ATOM 771 C CA . HIS A 1 96 ? 6.086 0.493 10.781 1 93.38 96 HIS A CA 1
ATOM 772 C C . HIS A 1 96 ? 4.621 0.062 10.805 1 93.38 96 HIS A C 1
ATOM 774 O O . HIS A 1 96 ? 3.77 0.771 11.344 1 93.38 96 HIS A O 1
ATOM 780 N N . LEU A 1 97 ? 4.348 -1.081 10.242 1 95.56 97 LEU A N 1
ATOM 781 C CA . LEU A 1 97 ? 2.977 -1.576 10.219 1 95.56 97 LEU A CA 1
ATOM 782 C C . LEU A 1 97 ? 2.51 -1.959 11.617 1 95.56 97 LEU A C 1
ATOM 784 O O . LEU A 1 97 ? 1.367 -1.684 11.992 1 95.56 97 LEU A O 1
ATOM 788 N N . LYS A 1 98 ? 3.357 -2.576 12.367 1 94.06 98 LYS A N 1
ATOM 789 C CA . LYS A 1 98 ? 3.033 -2.9 13.75 1 94.06 98 LYS A CA 1
ATOM 790 C C . LYS A 1 98 ? 2.73 -1.639 14.555 1 94.06 98 LYS A C 1
ATOM 792 O O . LYS A 1 98 ? 1.828 -1.632 15.391 1 94.06 98 LYS A O 1
ATOM 797 N N . SER A 1 99 ? 3.482 -0.616 14.312 1 94.69 99 SER A N 1
ATOM 798 C CA . SER A 1 99 ? 3.271 0.658 14.992 1 94.69 99 SER A CA 1
ATOM 799 C C . SER A 1 99 ? 1.887 1.224 14.688 1 94.69 99 SER A C 1
ATOM 801 O O . SER A 1 99 ? 1.158 1.618 15.602 1 94.69 99 SER A O 1
ATOM 803 N N . LEU A 1 100 ? 1.553 1.225 13.445 1 96.94 100 LEU A N 1
ATOM 804 C CA . LEU A 1 100 ? 0.252 1.744 13.031 1 96.94 100 LEU A CA 1
ATOM 805 C C . LEU A 1 100 ? -0.877 0.901 13.617 1 96.94 100 LEU A C 1
ATOM 807 O O . LEU A 1 100 ? -1.872 1.441 14.109 1 96.94 100 LEU A O 1
ATOM 811 N N . MET A 1 101 ? -0.697 -0.378 13.586 1 96.38 101 MET A N 1
ATOM 812 C CA . MET A 1 101 ? -1.722 -1.294 14.078 1 96.38 101 MET A CA 1
ATOM 813 C C . MET A 1 101 ? -1.925 -1.128 15.578 1 96.38 101 MET A C 1
ATOM 815 O O . MET A 1 101 ? -3.059 -1.019 16.047 1 96.38 101 MET A O 1
ATOM 819 N N . ARG A 1 102 ? -0.862 -1.082 16.344 1 95.62 102 ARG A N 1
ATOM 820 C CA . ARG A 1 102 ? -0.968 -0.91 17.781 1 95.62 102 ARG A CA 1
ATOM 821 C C . ARG A 1 102 ? -1.555 0.454 18.125 1 95.62 102 ARG A C 1
ATOM 823 O O . ARG A 1 102 ? -2.285 0.589 19.109 1 95.62 102 ARG A O 1
ATOM 830 N N . PHE A 1 103 ? -1.171 1.445 17.359 1 97.69 103 PHE A N 1
ATOM 831 C CA . PHE A 1 103 ? -1.705 2.787 17.562 1 97.69 103 PHE A CA 1
ATOM 832 C C . PHE A 1 103 ? -3.223 2.791 17.438 1 97.69 103 PHE A C 1
ATOM 834 O O . PHE A 1 103 ? -3.928 3.242 18.344 1 97.69 103 PHE A O 1
ATOM 841 N N . VAL A 1 104 ? -3.744 2.203 16.359 1 98.25 104 VAL A N 1
ATOM 842 C CA . VAL A 1 104 ? -5.172 2.273 16.078 1 98.25 104 VAL A CA 1
ATOM 843 C C . VAL A 1 104 ? -5.938 1.355 17.031 1 98.25 104 VAL A C 1
ATOM 845 O O . VAL A 1 104 ? -7.082 1.641 17.391 1 98.25 104 VAL A O 1
ATOM 848 N N . GLU A 1 105 ? -5.305 0.317 17.484 1 96.62 105 GLU A N 1
ATOM 849 C CA . GLU A 1 105 ? -5.98 -0.662 18.328 1 96.62 105 GLU A CA 1
ATOM 850 C C . GLU A 1 105 ? -5.809 -0.327 19.812 1 96.62 105 GLU A C 1
ATOM 852 O O . GLU A 1 105 ? -6.246 -1.085 20.688 1 96.62 105 GLU A O 1
ATOM 857 N N . ASN A 1 106 ? -5.113 0.727 20.094 1 97.38 106 ASN A N 1
ATOM 858 C CA . ASN A 1 106 ? -4.957 1.1 21.5 1 97.38 106 ASN A CA 1
ATOM 859 C C . ASN A 1 106 ? -6.301 1.184 22.219 1 97.38 106 ASN A C 1
ATOM 861 O O . ASN A 1 106 ? -7.18 1.942 21.797 1 97.38 106 ASN A O 1
ATOM 865 N N . PRO A 1 107 ? -6.453 0.473 23.234 1 95.31 107 PRO A N 1
ATOM 866 C CA . PRO A 1 107 ? -7.77 0.383 23.875 1 95.31 107 PRO A CA 1
ATOM 867 C C . PRO A 1 107 ? -8.203 1.693 24.516 1 95.31 107 PRO A C 1
ATOM 869 O O . PRO A 1 107 ? -9.398 1.925 24.719 1 95.31 107 PRO A O 1
ATOM 872 N N . GLU A 1 108 ? -7.312 2.531 24.875 1 97.12 108 GLU A N 1
ATOM 873 C CA . GLU A 1 108 ? -7.633 3.779 25.562 1 97.12 108 GLU A CA 1
ATOM 874 C C . GLU A 1 108 ? -7.973 4.883 24.562 1 97.12 108 GLU A C 1
ATOM 876 O O . GLU A 1 108 ? -8.531 5.918 24.938 1 97.12 108 GLU A O 1
ATOM 881 N N . ALA A 1 109 ? -7.602 4.66 23.312 1 98.12 109 ALA A N 1
ATOM 882 C CA . ALA A 1 109 ? -7.746 5.73 22.328 1 98.12 109 ALA A CA 1
ATOM 883 C C . ALA A 1 109 ? -9.078 5.625 21.594 1 98.12 109 ALA A C 1
ATOM 885 O O . ALA A 1 109 ? -9.547 6.602 21.016 1 98.12 109 ALA A O 1
ATOM 886 N N . ASN A 1 110 ? -9.703 4.422 21.562 1 97.06 110 ASN A N 1
ATOM 887 C CA . ASN A 1 110 ? -10.977 4.188 20.891 1 97.06 110 ASN A CA 1
ATOM 888 C C . ASN A 1 110 ? -10.93 4.641 19.422 1 97.06 110 ASN A C 1
ATOM 890 O O . ASN A 1 110 ? -11.828 5.348 18.969 1 97.06 110 ASN A O 1
ATOM 894 N N . LEU A 1 111 ? -9.898 4.32 18.781 1 98.69 111 LEU A N 1
ATOM 895 C CA . LEU A 1 111 ? -9.742 4.664 17.375 1 98.69 111 LEU A CA 1
ATOM 896 C C . LEU A 1 111 ? -10.172 3.506 16.484 1 98.69 111 LEU A C 1
ATOM 898 O O . LEU A 1 111 ? -10.297 2.371 16.953 1 98.69 111 LEU A O 1
ATOM 902 N N . ARG A 1 112 ? -10.469 3.777 15.25 1 98.38 112 ARG A N 1
ATOM 903 C CA . ARG A 1 112 ? -10.656 2.791 14.188 1 98.38 112 ARG A CA 1
ATOM 904 C C . ARG A 1 112 ? -10.086 3.293 12.867 1 98.38 112 ARG A C 1
ATOM 906 O O . ARG A 1 112 ? -9.898 4.496 12.68 1 98.38 112 ARG A O 1
ATOM 913 N N . LEU A 1 113 ? -9.758 2.402 12.055 1 98.75 113 LEU A N 1
ATOM 914 C CA . LEU A 1 113 ? -9.219 2.74 10.742 1 98.75 113 LEU A CA 1
ATOM 915 C C . LEU A 1 113 ? -10.336 3.125 9.773 1 98.75 113 LEU A C 1
ATOM 917 O O . LEU A 1 113 ? -11.203 2.303 9.461 1 98.75 113 LEU A O 1
ATOM 921 N N . CYS A 1 114 ? -10.328 4.438 9.391 1 98.81 114 CYS A N 1
ATOM 922 C CA . CYS A 1 114 ? -11.281 4.852 8.367 1 98.81 114 CYS A CA 1
ATOM 923 C C . CYS A 1 114 ? -10.891 4.289 7.004 1 98.81 114 CYS A C 1
ATOM 925 O O . CYS A 1 114 ? -11.711 3.66 6.332 1 98.81 114 CYS A O 1
ATOM 927 N N . GLN A 1 115 ? -9.617 4.48 6.668 1 98.81 115 GLN A N 1
ATOM 928 C CA . GLN A 1 115 ? -9.148 3.977 5.383 1 98.81 115 GLN A CA 1
ATOM 929 C C . GLN A 1 115 ? -7.629 4.074 5.273 1 98.81 115 GLN A C 1
ATOM 931 O O . GLN A 1 115 ? -7.031 5.066 5.695 1 98.81 115 GLN A O 1
ATOM 936 N N . GLU A 1 116 ? -7.039 3.055 4.719 1 98.75 116 GLU A N 1
ATOM 937 C CA . GLU A 1 116 ? -5.621 3.088 4.371 1 98.75 116 GLU A CA 1
ATOM 938 C C . GLU A 1 116 ? -5.402 3.701 2.992 1 98.75 116 GLU A C 1
ATOM 940 O O . GLU A 1 116 ? -6.141 3.402 2.051 1 98.75 116 GLU A O 1
ATOM 945 N N . PHE A 1 117 ? -4.398 4.594 2.9 1 98.62 117 PHE A N 1
ATOM 946 C CA . PHE A 1 117 ? -3.93 5.148 1.636 1 98.62 117 PHE A CA 1
ATOM 947 C C . PHE A 1 117 ? -2.479 4.762 1.376 1 98.62 117 PHE A C 1
ATOM 949 O O . PHE A 1 117 ? -1.739 4.445 2.311 1 98.62 117 PHE A O 1
ATOM 956 N N . ILE A 1 118 ? -2.137 4.684 0.137 1 98.06 118 ILE A N 1
ATOM 957 C CA . ILE A 1 118 ? -0.767 4.504 -0.332 1 98.06 118 ILE A CA 1
ATOM 958 C C . ILE A 1 118 ? -0.285 5.777 -1.018 1 98.06 118 ILE A C 1
ATOM 960 O O . ILE A 1 118 ? -0.985 6.34 -1.863 1 98.06 118 ILE A O 1
ATOM 964 N N . CYS A 1 119 ? 0.832 6.258 -0.575 1 96.81 119 CYS A N 1
ATOM 965 C CA . CYS A 1 119 ? 1.474 7.363 -1.276 1 96.81 119 CYS A CA 1
ATOM 966 C C . CYS A 1 119 ? 2.623 6.867 -2.145 1 96.81 119 CYS A C 1
ATOM 968 O O . CYS A 1 119 ? 3.672 6.477 -1.627 1 96.81 119 CYS A O 1
ATOM 970 N N . TYR A 1 120 ? 2.428 6.898 -3.424 1 95.06 120 TYR A N 1
ATOM 971 C CA . TYR A 1 120 ? 3.375 6.363 -4.398 1 95.06 120 TYR A CA 1
ATOM 972 C C . TYR A 1 120 ? 4.238 7.473 -4.984 1 95.06 120 TYR A C 1
ATOM 974 O O . TYR A 1 120 ? 3.723 8.492 -5.445 1 95.06 120 TYR A O 1
ATOM 982 N N . ASN A 1 121 ? 5.551 7.262 -4.934 1 91.31 121 ASN A N 1
ATOM 983 C CA . ASN A 1 121 ? 6.504 8.18 -5.555 1 91.31 121 ASN A CA 1
ATOM 984 C C . ASN A 1 121 ? 7.227 7.523 -6.73 1 91.31 121 ASN A C 1
ATOM 986 O O . ASN A 1 121 ? 8.211 6.812 -6.539 1 91.31 121 ASN A O 1
ATOM 990 N N . PRO A 1 122 ? 6.777 7.801 -7.957 1 86.94 122 PRO A N 1
ATOM 991 C CA . PRO A 1 122 ? 7.395 7.172 -9.125 1 86.94 122 PRO A CA 1
ATOM 992 C C . PRO A 1 122 ? 8.828 7.633 -9.352 1 86.94 122 PRO A C 1
ATOM 994 O O . PRO A 1 122 ? 9.578 6.996 -10.109 1 86.94 122 PRO A O 1
ATOM 997 N N . ALA A 1 123 ? 9.211 8.703 -8.75 1 82.19 123 ALA A N 1
ATOM 998 C CA . ALA A 1 123 ? 10.547 9.258 -8.953 1 82.19 123 ALA A CA 1
ATOM 999 C C . ALA A 1 123 ? 11.508 8.812 -7.855 1 82.19 123 ALA A C 1
ATOM 1001 O O . ALA A 1 123 ? 12.641 9.289 -7.781 1 82.19 123 ALA A O 1
ATOM 1002 N N . ARG A 1 124 ? 11.055 7.961 -7.043 1 87.88 124 ARG A N 1
ATOM 1003 C CA . ARG A 1 124 ? 11.906 7.496 -5.949 1 87.88 124 ARG A CA 1
ATOM 1004 C C . ARG A 1 124 ? 13.188 6.863 -6.48 1 87.88 124 ARG A C 1
ATOM 1006 O O . ARG A 1 124 ? 13.148 6.055 -7.41 1 87.88 124 ARG A O 1
ATOM 1013 N N . LEU A 1 125 ? 14.289 7.219 -5.895 1 87.06 125 LEU A N 1
ATOM 1014 C CA . LEU A 1 125 ? 15.562 6.59 -6.242 1 87.06 125 LEU A CA 1
ATOM 1015 C C . LEU A 1 125 ? 15.578 5.125 -5.824 1 87.06 125 LEU A C 1
ATOM 1017 O O . LEU A 1 125 ? 14.961 4.754 -4.82 1 87.06 125 LEU A O 1
ATOM 1021 N N . PRO A 1 126 ? 16.312 4.391 -6.605 1 91.31 126 PRO A N 1
ATOM 1022 C CA . PRO A 1 126 ? 16.359 2.971 -6.262 1 91.31 126 PRO A CA 1
ATOM 1023 C C . PRO A 1 126 ? 16.938 2.725 -4.867 1 91.31 126 PRO A C 1
ATOM 1025 O O . PRO A 1 126 ? 18.125 2.969 -4.625 1 91.31 126 PRO A O 1
ATOM 1028 N N . SER A 1 127 ? 16.188 2.355 -3.982 1 91.69 127 SER A N 1
ATOM 1029 C CA . SER A 1 127 ? 16.516 2.051 -2.594 1 91.69 127 SER A CA 1
ATOM 1030 C C . SER A 1 127 ? 15.789 0.804 -2.109 1 91.69 127 SER A C 1
ATOM 1032 O O . SER A 1 127 ? 14.664 0.533 -2.535 1 91.69 127 SER A O 1
ATOM 1034 N N . PRO A 1 128 ? 16.438 -0.025 -1.196 1 93.44 128 PRO A N 1
ATOM 1035 C CA . PRO A 1 128 ? 17.828 0.067 -0.756 1 93.44 128 PRO A CA 1
ATOM 1036 C C . PRO A 1 128 ? 18.828 -0.257 -1.869 1 93.44 128 PRO A C 1
ATOM 1038 O O . PRO A 1 128 ? 18.75 -1.323 -2.484 1 93.44 128 PRO A O 1
ATOM 1041 N N . ALA A 1 129 ? 19.781 0.5 -2.045 1 94.25 129 ALA A N 1
ATOM 1042 C CA . ALA A 1 129 ? 20.672 0.419 -3.197 1 94.25 129 ALA A CA 1
ATOM 1043 C C . ALA A 1 129 ? 21.375 -0.934 -3.252 1 94.25 129 ALA A C 1
ATOM 1045 O O . ALA A 1 129 ? 21.453 -1.559 -4.312 1 94.25 129 ALA A O 1
ATOM 1046 N N . GLN A 1 130 ? 21.797 -1.415 -2.162 1 96.19 130 GLN A N 1
ATOM 1047 C CA . GLN A 1 130 ? 22.547 -2.668 -2.096 1 96.19 130 GLN A CA 1
ATOM 1048 C C . GLN A 1 130 ? 21.75 -3.814 -2.709 1 96.19 130 GLN A C 1
ATOM 1050 O O . GLN A 1 130 ? 22.281 -4.602 -3.492 1 96.19 130 GLN A O 1
ATOM 1055 N N . TRP A 1 131 ? 20.484 -3.854 -2.398 1 97.94 131 TRP A N 1
ATOM 1056 C CA . TRP A 1 131 ? 19.672 -5.012 -2.771 1 97.94 131 TRP A CA 1
ATOM 1057 C C . TRP A 1 131 ? 18.969 -4.777 -4.102 1 97.94 131 TRP A C 1
ATOM 1059 O O . TRP A 1 131 ? 18.672 -5.73 -4.824 1 97.94 131 TRP A O 1
ATOM 1069 N N . VAL A 1 132 ? 18.734 -3.494 -4.418 1 97.69 132 VAL A N 1
ATOM 1070 C CA . VAL A 1 132 ? 17.953 -3.145 -5.605 1 97.69 132 VAL A CA 1
ATOM 1071 C C . VAL A 1 132 ? 18.906 -2.949 -6.793 1 97.69 132 VAL A C 1
ATOM 1073 O O . VAL A 1 132 ? 18.672 -3.516 -7.867 1 97.69 132 VAL A O 1
ATOM 1076 N N . THR A 1 133 ? 20.016 -2.318 -6.637 1 95.31 133 THR A N 1
ATOM 1077 C CA . THR A 1 133 ? 20.844 -1.883 -7.758 1 95.31 133 THR A CA 1
ATOM 1078 C C . THR A 1 133 ? 22.094 -2.748 -7.875 1 95.31 133 THR A C 1
ATOM 1080 O O . THR A 1 133 ? 22.562 -3.035 -8.984 1 95.31 133 THR A O 1
ATOM 1083 N N . ILE A 1 134 ? 22.625 -3.145 -6.754 1 96.62 134 ILE A N 1
ATOM 1084 C CA . ILE A 1 134 ? 23.891 -3.867 -6.777 1 96.62 134 ILE A CA 1
ATOM 1085 C C . ILE A 1 134 ? 23.641 -5.363 -6.926 1 96.62 134 ILE A C 1
ATOM 1087 O O . ILE A 1 134 ? 24.047 -5.977 -7.918 1 96.62 134 ILE A O 1
ATOM 1091 N N . GLU A 1 135 ? 22.844 -5.891 -5.992 1 97.88 135 GLU A N 1
ATOM 1092 C CA . GLU A 1 135 ? 22.609 -7.332 -6.012 1 97.88 135 GLU A CA 1
ATOM 1093 C C . GLU A 1 135 ? 21.453 -7.695 -6.926 1 97.88 135 GLU A C 1
ATOM 1095 O O . GLU A 1 135 ? 21.297 -8.852 -7.332 1 97.88 135 GLU A O 1
ATOM 1100 N N . ARG A 1 136 ? 20.594 -6.723 -7.188 1 97.88 136 ARG A N 1
ATOM 1101 C CA . ARG A 1 136 ? 19.5 -6.855 -8.156 1 97.88 136 ARG A CA 1
ATOM 1102 C C . ARG A 1 136 ? 18.484 -7.902 -7.695 1 97.88 136 ARG A C 1
ATOM 1104 O O . ARG A 1 136 ? 17.969 -8.672 -8.508 1 97.88 136 ARG A O 1
ATOM 1111 N N . ILE A 1 137 ? 18.156 -7.949 -6.367 1 98.69 137 ILE A N 1
ATOM 1112 C CA . ILE A 1 137 ? 17.328 -9.039 -5.855 1 98.69 137 ILE A CA 1
ATOM 1113 C C . ILE A 1 137 ? 16.047 -8.469 -5.242 1 98.69 137 ILE A C 1
ATOM 1115 O O . ILE A 1 137 ? 15.219 -9.219 -4.727 1 98.69 137 ILE A O 1
ATOM 1119 N N . ARG A 1 138 ? 15.875 -7.18 -5.219 1 98.81 138 ARG A N 1
ATOM 1120 C CA . ARG A 1 138 ? 14.672 -6.512 -4.727 1 98.81 138 ARG A CA 1
ATOM 1121 C C . ARG A 1 138 ? 14.188 -5.461 -5.719 1 98.81 138 ARG A C 1
ATOM 1123 O O . ARG A 1 138 ? 14.922 -5.074 -6.633 1 98.81 138 ARG A O 1
ATOM 1130 N N . ALA A 1 139 ? 12.945 -5.066 -5.605 1 98.25 139 ALA A N 1
ATOM 1131 C CA . ALA A 1 139 ? 12.391 -3.961 -6.379 1 98.25 139 ALA A CA 1
ATOM 1132 C C . ALA A 1 139 ? 12.547 -2.637 -5.637 1 98.25 139 ALA A C 1
ATOM 1134 O O . ALA A 1 139 ? 12.859 -2.621 -4.445 1 98.25 139 ALA A O 1
ATOM 1135 N N . ILE A 1 140 ? 12.32 -1.576 -6.363 1 97.38 140 ILE A N 1
ATOM 1136 C CA . ILE A 1 140 ? 12.461 -0.25 -5.77 1 97.38 140 ILE A CA 1
ATOM 1137 C C . ILE A 1 140 ? 11.359 -0.03 -4.734 1 97.38 140 ILE A C 1
ATOM 1139 O O . ILE A 1 140 ? 10.18 -0.21 -5.027 1 97.38 140 ILE A O 1
ATOM 1143 N N . ASP A 1 141 ? 11.742 0.28 -3.49 1 97.5 141 ASP A N 1
ATOM 1144 C CA . ASP A 1 141 ? 10.805 0.664 -2.439 1 97.5 141 ASP A CA 1
ATOM 1145 C C . ASP A 1 141 ? 10.242 2.062 -2.686 1 97.5 141 ASP A C 1
ATOM 1147 O O . ASP A 1 141 ? 10.891 3.062 -2.359 1 97.5 141 ASP A O 1
ATOM 1151 N N . SER A 1 142 ? 8.945 2.141 -3.191 1 96.06 142 SER A N 1
ATOM 1152 C CA . SER A 1 142 ? 8.555 3.385 -3.848 1 96.06 142 SER A CA 1
ATOM 1153 C C . SER A 1 142 ? 7.297 3.971 -3.219 1 96.06 142 SER A C 1
ATOM 1155 O O . SER A 1 142 ? 6.668 4.859 -3.795 1 96.06 142 SER A O 1
ATOM 1157 N N . PHE A 1 143 ? 6.879 3.479 -2.064 1 96.81 143 PHE A N 1
ATOM 1158 C CA . PHE A 1 143 ? 5.66 4.039 -1.498 1 96.81 143 PHE A CA 1
ATOM 1159 C C . PHE A 1 143 ? 5.758 4.133 0.02 1 96.81 143 PHE A C 1
ATOM 1161 O O . PHE A 1 143 ? 6.652 3.535 0.625 1 96.81 143 PHE A O 1
ATOM 1168 N N . THR A 1 144 ? 4.883 4.938 0.623 1 96.81 144 THR A N 1
ATOM 1169 C CA . THR A 1 144 ? 4.664 4.996 2.064 1 96.81 144 THR A CA 1
ATOM 1170 C C . THR A 1 144 ? 3.225 4.637 2.412 1 96.81 144 THR A C 1
ATOM 1172 O O . THR A 1 144 ? 2.355 4.625 1.538 1 96.81 144 THR A O 1
ATOM 1175 N N . HIS A 1 145 ? 3.029 4.27 3.658 1 97.81 145 HIS A N 1
ATOM 1176 C CA . HIS A 1 145 ? 1.696 4.016 4.191 1 97.81 145 HIS A CA 1
ATOM 1177 C C . HIS A 1 145 ? 1.094 5.285 4.789 1 97.81 145 HIS A C 1
ATOM 1179 O O . HIS A 1 145 ? 1.784 6.039 5.477 1 97.81 145 HIS A O 1
ATOM 1185 N N . VAL A 1 146 ? -0.139 5.516 4.508 1 98.62 146 VAL A N 1
ATOM 1186 C CA . VAL A 1 146 ? -0.895 6.602 5.121 1 98.62 146 VAL A CA 1
ATOM 1187 C C . VAL A 1 146 ? -2.189 6.055 5.723 1 98.62 146 VAL A C 1
ATOM 1189 O O . VAL A 1 146 ? -3.082 5.617 4.992 1 98.62 146 VAL A O 1
ATOM 1192 N N . TRP A 1 147 ? -2.289 6.094 7.051 1 98.81 147 TRP A N 1
ATOM 1193 C CA . TRP A 1 147 ? -3.475 5.578 7.723 1 98.81 147 TRP A CA 1
ATOM 1194 C C . TRP A 1 147 ? -4.352 6.715 8.234 1 98.81 147 TRP A C 1
ATOM 1196 O O . TRP A 1 147 ? -3.893 7.559 9.008 1 98.81 147 TRP A O 1
ATOM 1206 N N . TRP A 1 148 ? -5.547 6.785 7.785 1 98.94 148 TRP A N 1
ATOM 1207 C CA . TRP A 1 148 ? -6.578 7.695 8.273 1 98.94 148 TRP A CA 1
ATOM 1208 C C . TRP A 1 148 ? -7.43 7.023 9.344 1 98.94 148 TRP A C 1
ATOM 1210 O O . TRP A 1 148 ? -8.078 6.004 9.086 1 98.94 148 TRP A O 1
ATOM 1220 N N . MET A 1 149 ? -7.445 7.613 10.57 1 98.94 149 MET A N 1
ATOM 1221 C CA . MET A 1 149 ? -8.117 7.055 11.734 1 98.94 149 MET A CA 1
ATOM 1222 C C . MET A 1 149 ? -9.016 8.094 12.398 1 98.94 149 MET A C 1
ATOM 1224 O O . MET A 1 149 ? -8.812 9.297 12.219 1 98.94 149 MET A O 1
ATOM 1228 N N . SER A 1 150 ? -9.953 7.602 13.203 1 98.88 150 SER A N 1
ATOM 1229 C CA . SER A 1 150 ? -10.844 8.492 13.938 1 98.88 150 SER A CA 1
ATOM 1230 C C . SER A 1 150 ? -11.477 7.789 15.133 1 98.88 150 SER A C 1
ATOM 1232 O O . SER A 1 150 ? -11.43 6.562 15.234 1 98.88 150 SER A O 1
ATOM 1234 N N . LYS A 1 151 ? -12.016 8.562 16.031 1 98.25 151 LYS A N 1
ATOM 1235 C CA . LYS A 1 151 ? -12.711 8 17.188 1 98.25 151 LYS A CA 1
ATOM 1236 C C . LYS A 1 151 ? -14.188 7.77 16.875 1 98.25 151 LYS A C 1
ATOM 1238 O O . LYS A 1 151 ? -14.945 7.332 17.75 1 98.25 151 LYS A O 1
ATOM 1243 N N . THR A 1 152 ? -14.625 8.07 15.641 1 98.56 152 THR A N 1
ATOM 1244 C CA . THR A 1 152 ? -15.992 7.844 15.18 1 98.56 152 THR A CA 1
ATOM 1245 C C . THR A 1 152 ? -15.992 7.176 13.812 1 98.56 152 THR A C 1
ATOM 1247 O O . THR A 1 152 ? -15.031 7.305 13.047 1 98.56 152 THR A O 1
ATOM 1250 N N . ASP A 1 153 ? -17.062 6.504 13.492 1 98.38 153 ASP A N 1
ATOM 1251 C CA . ASP A 1 153 ? -17.219 5.887 12.18 1 98.38 153 ASP A CA 1
ATOM 1252 C C . ASP A 1 153 ? -17.422 6.941 11.102 1 98.38 153 ASP A C 1
ATOM 1254 O O . ASP A 1 153 ? -17.156 6.688 9.922 1 98.38 153 ASP A O 1
ATOM 1258 N N . TYR A 1 154 ? -17.875 8.086 11.547 1 98.62 154 TYR A N 1
ATOM 1259 C CA . TYR A 1 154 ? -18.312 9.102 10.602 1 98.62 154 TYR A CA 1
ATOM 1260 C C . TYR A 1 154 ? -17.625 10.438 10.875 1 98.62 154 TYR A C 1
ATOM 1262 O O . TYR A 1 154 ? -18.281 11.438 11.141 1 98.62 154 TYR A O 1
ATOM 1270 N N . PRO A 1 155 ? -16.344 10.461 10.773 1 98.94 155 PRO A N 1
ATOM 1271 C CA . PRO A 1 155 ? -15.664 11.75 10.898 1 98.94 155 PRO A CA 1
ATOM 1272 C C . PRO A 1 155 ? -16.016 12.711 9.766 1 98.94 155 PRO A C 1
ATOM 1274 O O . PRO A 1 155 ? -16.562 12.289 8.742 1 98.94 155 PRO A O 1
ATOM 1277 N N . LYS A 1 156 ? -15.727 14.008 9.992 1 98.81 156 LYS A N 1
ATOM 1278 C CA . LYS A 1 156 ? -15.836 14.984 8.906 1 98.81 156 LYS A CA 1
ATOM 1279 C C . LYS A 1 156 ? -15.031 14.547 7.688 1 98.81 156 LYS A C 1
ATOM 1281 O O . LYS A 1 156 ? -13.828 14.297 7.793 1 98.81 156 LYS A O 1
ATOM 1286 N N . ALA A 1 157 ? -15.672 14.344 6.566 1 98.81 157 ALA A N 1
ATOM 1287 C CA . ALA A 1 157 ? -15.055 13.914 5.312 1 98.81 157 ALA A CA 1
ATOM 1288 C C . ALA A 1 157 ? -16 14.141 4.133 1 98.81 157 ALA A C 1
ATOM 1290 O O . ALA A 1 157 ? -17.203 13.875 4.227 1 98.81 157 ALA A O 1
ATOM 1291 N N . ASP A 1 158 ? -15.445 14.664 3.008 1 98.38 158 ASP A N 1
ATOM 1292 C CA . ASP A 1 158 ? -16.188 14.891 1.771 1 98.38 158 ASP A CA 1
ATOM 1293 C C . ASP A 1 158 ? -15.312 14.641 0.549 1 98.38 158 ASP A C 1
ATOM 1295 O O . ASP A 1 158 ? -14.469 15.477 0.207 1 98.38 158 ASP A O 1
ATOM 1299 N N . ASN A 1 159 ? -15.586 13.453 -0.105 1 97.62 159 ASN A N 1
ATOM 1300 C CA . ASN A 1 159 ? -14.664 13.086 -1.177 1 97.62 159 ASN A CA 1
ATOM 1301 C C . ASN A 1 159 ? -14.938 13.891 -2.445 1 97.62 159 ASN A C 1
ATOM 1303 O O . ASN A 1 159 ? -14.219 13.742 -3.441 1 97.62 159 ASN A O 1
ATOM 1307 N N . ARG A 1 160 ? -15.992 14.859 -2.418 1 95.81 160 ARG A N 1
ATOM 1308 C CA . ARG A 1 160 ? -16.203 15.805 -3.51 1 95.81 160 ARG A CA 1
ATOM 1309 C C . ARG A 1 160 ? -15.109 16.875 -3.525 1 95.81 160 ARG A C 1
ATOM 1311 O O . ARG A 1 160 ? -14.898 17.531 -4.543 1 95.81 160 ARG A O 1
ATOM 1318 N N . LYS A 1 161 ? -14.391 16.969 -2.471 1 95.56 161 LYS A N 1
ATOM 1319 C CA . LYS A 1 161 ? -13.344 17.969 -2.328 1 95.56 161 LYS A CA 1
ATOM 1320 C C . LYS A 1 161 ? -12.008 17.453 -2.844 1 95.56 161 LYS A C 1
ATOM 1322 O O . LYS A 1 161 ? -11.031 18.203 -2.902 1 95.56 161 LYS A O 1
ATOM 1327 N N . ILE A 1 162 ? -11.945 16.156 -3.18 1 95 162 ILE A N 1
ATOM 1328 C CA . ILE A 1 162 ? -10.68 15.578 -3.617 1 95 162 ILE A CA 1
ATOM 1329 C C . ILE A 1 162 ? -10.875 14.852 -4.949 1 95 162 ILE A C 1
ATOM 1331 O O . ILE A 1 162 ? -10.297 13.789 -5.176 1 95 162 ILE A O 1
ATOM 1335 N N . LEU A 1 163 ? -11.641 15.383 -5.789 1 93.69 163 LEU A N 1
ATOM 1336 C CA . LEU A 1 163 ? -11.906 14.773 -7.086 1 93.69 163 LEU A CA 1
ATOM 1337 C C . LEU A 1 163 ? -10.68 14.852 -7.988 1 93.69 163 LEU A C 1
ATOM 1339 O O . LEU A 1 163 ? -9.844 15.742 -7.836 1 93.69 163 LEU A O 1
ATOM 1343 N N . ARG A 1 164 ? -10.586 13.898 -8.836 1 88.88 164 ARG A N 1
ATOM 1344 C CA . ARG A 1 164 ? -9.547 13.891 -9.867 1 88.88 164 ARG A CA 1
ATOM 1345 C C . ARG A 1 164 ? -10.156 14.094 -11.25 1 88.88 164 ARG A C 1
ATOM 1347 O O . ARG A 1 164 ? -11.344 13.859 -11.453 1 88.88 164 ARG A O 1
ATOM 1354 N N . PRO A 1 165 ? -9.336 14.562 -12.18 1 82.75 165 PRO A N 1
ATOM 1355 C CA . PRO A 1 165 ? -9.875 14.773 -13.523 1 82.75 165 PRO A CA 1
ATOM 1356 C C . PRO A 1 165 ? -10.422 13.492 -14.148 1 82.75 165 PRO A C 1
ATOM 1358 O O . PRO A 1 165 ? -9.938 12.398 -13.852 1 82.75 165 PRO A O 1
ATOM 1361 N N . TYR A 1 166 ? -11.398 13.664 -14.969 1 80.56 166 TYR A N 1
ATOM 1362 C CA . TYR A 1 166 ? -11.953 12.531 -15.688 1 80.56 166 TYR A CA 1
ATOM 1363 C C . TYR A 1 166 ? -10.906 11.898 -16.609 1 80.56 166 TYR A C 1
ATOM 1365 O O . TYR A 1 166 ? -10.031 12.594 -17.125 1 80.56 166 TYR A O 1
ATOM 1373 N N . SER A 1 167 ? -11.031 10.664 -16.734 1 75.12 167 SER A N 1
ATOM 1374 C CA . SER A 1 167 ? -10.227 9.992 -17.75 1 75.12 167 SER A CA 1
ATOM 1375 C C . SER A 1 167 ? -10.672 10.398 -19.156 1 75.12 167 SER A C 1
ATOM 1377 O O . SER A 1 167 ? -11.766 10.93 -19.344 1 75.12 167 SER A O 1
ATOM 1379 N N . LYS A 1 168 ? -9.781 10.234 -20.141 1 70 168 LYS A N 1
ATOM 1380 C CA . LYS A 1 168 ? -10.133 10.539 -21.531 1 70 168 LYS A CA 1
ATOM 1381 C C . LYS A 1 168 ? -11.375 9.758 -21.953 1 70 168 LYS A C 1
ATOM 1383 O O . LYS A 1 168 ? -12.25 10.297 -22.641 1 70 168 LYS A O 1
ATOM 1388 N N . SER A 1 169 ? -11.398 8.477 -21.531 1 68.75 169 SER A N 1
ATOM 1389 C CA . SER A 1 169 ? -12.539 7.641 -21.875 1 68.75 169 SER A CA 1
ATOM 1390 C C . SER A 1 169 ? -13.836 8.211 -21.297 1 68.75 169 SER A C 1
ATOM 1392 O O . SER A 1 169 ? -14.867 8.234 -21.984 1 68.75 169 SER A O 1
ATOM 1394 N N . MET A 1 170 ? -13.781 8.648 -20.125 1 70.62 170 MET A N 1
ATOM 1395 C CA . MET A 1 170 ? -14.953 9.227 -19.469 1 70.62 170 MET A CA 1
ATOM 1396 C C . MET A 1 170 ? -15.352 10.547 -20.125 1 70.62 170 MET A C 1
ATOM 1398 O O . MET A 1 170 ? -16.531 10.836 -20.281 1 70.62 170 MET A O 1
ATOM 1402 N N . LYS A 1 171 ? -14.375 11.32 -20.5 1 72.5 171 LYS A N 1
ATOM 1403 C CA . LYS A 1 171 ? -14.664 12.57 -21.203 1 72.5 171 LYS A CA 1
ATOM 1404 C C . LYS A 1 171 ? -15.406 12.32 -22.516 1 72.5 171 LYS A C 1
ATOM 1406 O O . LYS A 1 171 ? -16.359 13.023 -22.828 1 72.5 171 LYS A O 1
ATOM 1411 N N . LYS A 1 172 ? -14.93 11.312 -23.188 1 69.62 172 LYS A N 1
ATOM 1412 C CA . LYS A 1 172 ? -15.562 10.945 -24.453 1 69.62 172 LYS A CA 1
ATOM 1413 C C . LYS A 1 172 ? -17 10.477 -24.234 1 69.62 172 LYS A C 1
ATOM 1415 O O . LYS A 1 172 ? -17.891 10.812 -25.016 1 69.62 172 LYS A O 1
ATOM 1420 N N . LEU A 1 173 ? -17.125 9.758 -23.188 1 68.25 173 LEU A N 1
ATOM 1421 C CA . LEU A 1 173 ? -18.453 9.258 -22.844 1 68.25 173 LEU A CA 1
ATOM 1422 C C . LEU A 1 173 ? -19.391 10.414 -22.5 1 68.25 173 LEU A C 1
ATOM 1424 O O . LEU A 1 173 ? -20.547 10.422 -22.906 1 68.25 173 LEU A O 1
ATOM 1428 N N . LEU A 1 174 ? -18.906 11.328 -21.781 1 68.38 174 LEU A N 1
ATOM 1429 C CA . LEU A 1 174 ? -19.688 12.484 -21.391 1 68.38 174 LEU A CA 1
ATOM 1430 C C . LEU A 1 174 ? -20.047 13.344 -22.594 1 68.38 174 LEU A C 1
ATOM 1432 O O . LEU A 1 174 ? -21.141 13.906 -22.656 1 68.38 174 LEU A O 1
ATOM 1436 N N . GLU A 1 175 ? -19.125 13.398 -23.469 1 67 175 GLU A N 1
ATOM 1437 C CA . GLU A 1 175 ? -19.359 14.164 -24.703 1 67 175 GLU A CA 1
ATOM 1438 C C . GLU A 1 175 ? -20.422 13.492 -25.578 1 67 175 GLU A C 1
ATOM 1440 O O . GLU A 1 175 ? -21.25 14.164 -26.188 1 67 175 GLU A O 1
ATOM 1445 N N . LYS A 1 176 ? -20.266 12.18 -25.594 1 62.12 176 LYS A N 1
ATOM 1446 C CA . LYS A 1 176 ? -21.172 11.445 -26.453 1 62.12 176 LYS A CA 1
ATOM 1447 C C . LYS A 1 176 ? -22.578 11.398 -25.859 1 62.12 176 LYS A C 1
ATOM 1449 O O . LYS A 1 176 ? -23.562 11.227 -26.578 1 62.12 176 LYS A O 1
ATOM 1454 N N . GLY A 1 177 ? -22.75 11.938 -24.688 1 53.44 177 GLY A N 1
ATOM 1455 C CA . GLY A 1 177 ? -24.047 12.023 -24.031 1 53.44 177 GLY A CA 1
ATOM 1456 C C . GLY A 1 177 ? -24.781 10.703 -24 1 53.44 177 GLY A C 1
ATOM 1457 O O . GLY A 1 177 ? -25.906 10.625 -23.5 1 53.44 177 GLY A O 1
ATOM 1458 N N . LYS A 1 178 ? -24.688 9.641 -25.062 1 44.81 178 LYS A N 1
ATOM 1459 C CA . LYS A 1 178 ? -25.516 8.445 -25.188 1 44.81 178 LYS A CA 1
ATOM 1460 C C . LYS A 1 178 ? -24.844 7.242 -24.531 1 44.81 178 LYS A C 1
ATOM 1462 O O . LYS A 1 178 ? -23.672 6.965 -24.781 1 44.81 178 LYS A O 1
ATOM 1467 N N . TYR A 1 179 ? -24.859 6.953 -23.312 1 43.5 179 TYR A N 1
ATOM 1468 C CA . TYR A 1 179 ? -24.562 5.609 -22.828 1 43.5 179 TYR A CA 1
ATOM 1469 C C . TYR A 1 179 ? -25.438 4.574 -23.516 1 43.5 179 TYR A C 1
ATOM 1471 O O . TYR A 1 179 ? -26.672 4.723 -23.562 1 43.5 179 TYR A O 1
ATOM 1479 N N . ASN A 1 180 ? -25.031 3.877 -24.484 1 35.47 180 ASN A N 1
ATOM 1480 C CA . ASN A 1 180 ? -25.828 2.738 -24.922 1 35.47 180 ASN A CA 1
ATOM 1481 C C . ASN A 1 180 ? -26.25 1.873 -23.734 1 35.47 180 ASN A C 1
ATOM 1483 O O . ASN A 1 180 ? -25.406 1.314 -23.031 1 35.47 180 ASN A O 1
ATOM 1487 N N . SER A 1 181 ? -27.312 2.117 -23.031 1 35.94 181 SER A N 1
ATOM 1488 C CA . SER A 1 181 ? -27.984 1.27 -22.062 1 35.94 181 SER A CA 1
ATOM 1489 C C . SER A 1 181 ? -27.969 -0.195 -22.484 1 35.94 181 SER A C 1
ATOM 1491 O O . SER A 1 181 ? -28.891 -0.673 -23.141 1 35.94 181 SER A O 1
ATOM 1493 N N . GLY A 1 182 ? -26.969 -0.619 -23.125 1 34.19 182 GLY A N 1
ATOM 1494 C CA . GLY A 1 182 ? -27.125 -2.043 -23.359 1 34.19 182 GLY A CA 1
ATOM 1495 C C . GLY A 1 182 ? -27.359 -2.846 -22.094 1 34.19 182 GLY A C 1
ATOM 1496 O O . GLY A 1 182 ? -27.062 -2.385 -21 1 34.19 182 GLY A O 1
ATOM 1497 N N . LYS A 1 183 ? -28.344 -3.854 -22.172 1 33.28 183 LYS A N 1
ATOM 1498 C CA . LYS A 1 183 ? -28.797 -4.781 -21.141 1 33.28 183 LYS A CA 1
ATOM 1499 C C . LYS A 1 183 ? -27.609 -5.41 -20.406 1 33.28 183 LYS A C 1
ATOM 1501 O O . LYS A 1 183 ? -26.828 -6.152 -21.016 1 33.28 183 LYS A O 1
ATOM 1506 N N . ARG A 1 184 ? -26.797 -4.793 -19.75 1 33.38 184 ARG A N 1
ATOM 1507 C CA . ARG A 1 184 ? -25.938 -5.652 -18.953 1 33.38 184 ARG A CA 1
ATOM 1508 C C . ARG A 1 184 ? -26.766 -6.527 -18.016 1 33.38 184 ARG A C 1
ATOM 1510 O O . ARG A 1 184 ? -27.844 -6.129 -17.578 1 33.38 184 ARG A O 1
ATOM 1517 N N . PRO A 1 185 ? -26.562 -7.848 -18.016 1 32.91 185 PRO A N 1
ATOM 1518 C CA . PRO A 1 185 ? -27.391 -8.789 -17.281 1 32.91 185 PRO A CA 1
ATOM 1519 C C . PRO A 1 185 ? -27.609 -8.367 -15.828 1 32.91 185 PRO A C 1
ATOM 1521 O O . PRO A 1 185 ? -28.547 -8.852 -15.172 1 32.91 185 PRO A O 1
ATOM 1524 N N . SER A 1 186 ? -26.578 -7.875 -15.125 1 31.48 186 SER A N 1
ATOM 1525 C CA . SER A 1 186 ? -26.922 -7.789 -13.719 1 31.48 186 SER A CA 1
ATOM 1526 C C . SER A 1 186 ? -27.953 -6.688 -13.469 1 31.48 186 SER A C 1
ATOM 1528 O O . SER A 1 186 ? -28 -5.691 -14.195 1 31.48 186 SER A O 1
ATOM 1530 N N . GLU A 1 187 ? -29.172 -6.949 -13.07 1 34.44 187 GLU A N 1
ATOM 1531 C CA . GLU A 1 187 ? -30.406 -6.23 -12.711 1 34.44 187 GLU A CA 1
ATOM 1532 C C . GLU A 1 187 ? -30.078 -4.879 -12.078 1 34.44 187 GLU A C 1
ATOM 1534 O O . GLU A 1 187 ? -30.984 -4.145 -11.688 1 34.44 187 GLU A O 1
ATOM 1539 N N . HIS A 1 188 ? -28.859 -4.613 -11.633 1 33.72 188 HIS A N 1
ATOM 1540 C CA . HIS A 1 188 ? -28.828 -3.314 -10.977 1 33.72 188 HIS A CA 1
ATOM 1541 C C . HIS A 1 188 ? -28.781 -2.18 -11.992 1 33.72 188 HIS A C 1
ATOM 1543 O O . HIS A 1 188 ? -27.969 -2.207 -12.922 1 33.72 188 HIS A O 1
ATOM 1549 N N . VAL A 1 189 ? -29.922 -1.586 -12.352 1 33.78 189 VAL A N 1
ATOM 1550 C CA . VAL A 1 189 ? -30.109 -0.373 -13.141 1 33.78 189 VAL A CA 1
ATOM 1551 C C . VAL A 1 189 ? -29.062 0.663 -12.75 1 33.78 189 VAL A C 1
ATOM 1553 O O . VAL A 1 189 ? -29.047 1.145 -11.609 1 33.78 189 VAL A O 1
ATOM 1556 N N . ILE A 1 190 ? -27.875 0.549 -13.117 1 39.12 190 ILE A N 1
ATOM 1557 C CA . ILE A 1 190 ? -27.062 1.752 -12.953 1 39.12 190 ILE A CA 1
ATOM 1558 C C . ILE A 1 190 ? -27.766 2.941 -13.602 1 39.12 190 ILE A C 1
ATOM 1560 O O . ILE A 1 190 ? -28.125 2.893 -14.781 1 39.12 190 ILE A O 1
ATOM 1564 N N . SER A 1 191 ? -28.5 3.762 -12.93 1 37.16 191 SER A N 1
ATOM 1565 C CA . SER A 1 191 ? -29.219 4.91 -13.461 1 37.16 191 SER A CA 1
ATOM 1566 C C . SER A 1 191 ? -28.391 5.664 -14.492 1 37.16 191 SER A C 1
ATOM 1568 O O . SER A 1 191 ? -27.203 5.926 -14.266 1 37.16 191 SER A O 1
ATOM 1570 N N . GLU A 1 192 ? -28.625 5.512 -15.758 1 40.03 192 GLU A N 1
ATOM 1571 C CA . GLU A 1 192 ? -28.125 6.324 -16.859 1 40.03 192 GLU A CA 1
ATOM 1572 C C . GLU A 1 192 ? -27.844 7.754 -16.422 1 40.03 192 GLU A C 1
ATOM 1574 O O . GLU A 1 192 ? -26.875 8.367 -16.875 1 40.03 192 GLU A O 1
ATOM 1579 N N . LYS A 1 193 ? -28.734 8.312 -15.633 1 43.62 193 LYS A N 1
ATOM 1580 C CA . LYS A 1 193 ? -28.656 9.719 -15.266 1 43.62 193 LYS A CA 1
ATOM 1581 C C . LYS A 1 193 ? -27.438 9.977 -14.375 1 43.62 193 LYS A C 1
ATOM 1583 O O . LYS A 1 193 ? -26.844 11.062 -14.414 1 43.62 193 LYS A O 1
ATOM 1588 N N . SER A 1 194 ? -27.109 9.039 -13.602 1 45.56 194 SER A N 1
ATOM 1589 C CA . SER A 1 194 ? -26.078 9.32 -12.617 1 45.56 194 SER A CA 1
ATOM 1590 C C . SER A 1 194 ? -24.703 9.391 -13.273 1 45.56 194 SER A C 1
ATOM 1592 O O . SER A 1 194 ? -23.844 10.18 -12.852 1 45.56 194 SER A O 1
ATOM 1594 N N . PHE A 1 195 ? -24.484 8.5 -14.234 1 48.59 195 PHE A N 1
ATOM 1595 C CA . PHE A 1 195 ? -23.219 8.57 -14.938 1 48.59 195 PHE A CA 1
ATOM 1596 C C . PHE A 1 195 ? -23.125 9.844 -15.773 1 48.59 195 PHE A C 1
ATOM 1598 O O . PHE A 1 195 ? -22.031 10.305 -16.094 1 48.59 195 PHE A O 1
ATOM 1605 N N . LEU A 1 196 ? -24.25 10.359 -16.188 1 49.28 196 LEU A N 1
ATOM 1606 C CA . LEU A 1 196 ? -24.266 11.508 -17.078 1 49.28 196 LEU A CA 1
ATOM 1607 C C . LEU A 1 196 ? -24.156 12.812 -16.297 1 49.28 196 LEU A C 1
ATOM 1609 O O . LEU A 1 196 ? -24.031 13.891 -16.891 1 49.28 196 LEU A O 1
ATOM 1613 N N . LYS A 1 197 ? -24.172 12.727 -15.016 1 55.5 197 LYS A N 1
ATOM 1614 C CA . LYS A 1 197 ? -24.031 14 -14.32 1 55.5 197 LYS A CA 1
ATOM 1615 C C . LYS A 1 197 ? -22.562 14.391 -14.172 1 55.5 197 LYS A C 1
ATOM 1617 O O . LYS A 1 197 ? -21.734 13.562 -13.781 1 55.5 197 LYS A O 1
ATOM 1622 N N . ASP A 1 198 ? -22.188 15.461 -14.781 1 61.62 198 ASP A N 1
ATOM 1623 C CA . ASP A 1 198 ? -20.844 16.016 -14.625 1 61.62 198 ASP A CA 1
ATOM 1624 C C . ASP A 1 198 ? -20.562 16.359 -13.164 1 61.62 198 ASP A C 1
ATOM 1626 O O . ASP A 1 198 ? -21.031 17.375 -12.648 1 61.62 198 ASP A O 1
ATOM 1630 N N . ASN A 1 199 ? -20 15.469 -12.422 1 69.75 199 ASN A N 1
ATOM 1631 C CA . ASN A 1 199 ? -19.625 15.68 -11.023 1 69.75 199 ASN A CA 1
ATOM 1632 C C . ASN A 1 199 ? -18.297 16.422 -10.906 1 69.75 199 ASN A C 1
ATOM 1634 O O . ASN A 1 199 ? -17.688 16.438 -9.836 1 69.75 199 ASN A O 1
ATOM 1638 N N . LYS A 1 200 ? -17.859 17.031 -11.953 1 75.19 200 LYS A N 1
ATOM 1639 C CA . LYS A 1 200 ? -16.672 17.859 -12.016 1 75.19 200 LYS A CA 1
ATOM 1640 C C . LYS A 1 200 ? -15.406 17.031 -11.836 1 75.19 200 LYS A C 1
ATOM 1642 O O . LYS A 1 200 ? -14.328 17.562 -11.57 1 75.19 200 LYS A O 1
ATOM 1647 N N . GLY A 1 201 ? -15.539 15.766 -11.82 1 85.62 201 GLY A N 1
ATOM 1648 C CA . GLY A 1 201 ? -14.391 14.875 -11.703 1 85.62 201 GLY A CA 1
ATOM 1649 C C . GLY A 1 201 ? -14.742 13.5 -11.172 1 85.62 201 GLY A C 1
ATOM 1650 O O . GLY A 1 201 ? -15.914 13.219 -10.906 1 85.62 201 GLY A O 1
ATOM 1651 N N . SER A 1 202 ? -13.766 12.672 -11.148 1 90 202 SER A N 1
ATOM 1652 C CA . SER A 1 202 ? -13.945 11.328 -10.609 1 90 202 SER A CA 1
ATOM 1653 C C . SER A 1 202 ? -13.484 11.25 -9.156 1 90 202 SER A C 1
ATOM 1655 O O . SER A 1 202 ? -12.57 11.977 -8.75 1 90 202 SER A O 1
ATOM 1657 N N . ILE A 1 203 ? -14.125 10.422 -8.43 1 94.31 203 ILE A N 1
ATOM 1658 C CA . ILE A 1 203 ? -13.727 10.203 -7.043 1 94.31 203 ILE A CA 1
ATOM 1659 C C . ILE A 1 203 ? -12.297 9.672 -6.992 1 94.31 203 ILE A C 1
ATOM 1661 O O . ILE A 1 203 ? -11.922 8.805 -7.785 1 94.31 203 ILE A O 1
ATOM 1665 N N . SER A 1 204 ? -11.508 10.18 -6.09 1 95.56 204 SER A N 1
ATOM 1666 C CA . SER A 1 204 ? -10.102 9.797 -5.965 1 95.56 204 SER A CA 1
ATOM 1667 C C . SER A 1 204 ? -9.961 8.367 -5.449 1 95.56 204 SER A C 1
ATOM 1669 O O . SER A 1 204 ? -10.82 7.883 -4.711 1 95.56 204 SER A O 1
ATOM 1671 N N . HIS A 1 205 ? -8.883 7.789 -5.848 1 96.19 205 HIS A N 1
ATOM 1672 C CA . HIS A 1 205 ? -8.492 6.484 -5.328 1 96.19 205 HIS A CA 1
ATOM 1673 C C . HIS A 1 205 ? -7.68 6.625 -4.043 1 96.19 205 HIS A C 1
ATOM 1675 O O . HIS A 1 205 ? -7.191 7.711 -3.73 1 96.19 205 HIS A O 1
ATOM 1681 N N . ASN A 1 206 ? -7.555 5.531 -3.291 1 98.12 206 ASN A N 1
ATOM 1682 C CA . ASN A 1 206 ? -6.719 5.543 -2.096 1 98.12 206 ASN A CA 1
ATOM 1683 C C . ASN A 1 206 ? -5.27 5.207 -2.424 1 98.12 206 ASN A C 1
ATOM 1685 O O . ASN A 1 206 ? -4.492 4.855 -1.534 1 98.12 206 ASN A O 1
ATOM 1689 N N . VAL A 1 207 ? -4.895 5.207 -3.672 1 96.62 207 VAL A N 1
ATOM 1690 C CA . VAL A 1 207 ? -3.512 5.262 -4.137 1 96.62 207 VAL A CA 1
ATOM 1691 C C . VAL A 1 207 ? -3.213 6.645 -4.707 1 96.62 207 VAL A C 1
ATOM 1693 O O . VAL A 1 207 ? -3.775 7.035 -5.734 1 96.62 207 VAL A O 1
ATOM 1696 N N . LEU A 1 208 ? -2.342 7.336 -3.996 1 95.25 208 LEU A N 1
ATOM 1697 C CA . LEU A 1 208 ? -1.998 8.703 -4.371 1 95.25 208 LEU A CA 1
ATOM 1698 C C . LEU A 1 208 ? -0.618 8.758 -5.016 1 95.25 208 LEU A C 1
ATOM 1700 O O . LEU A 1 208 ? 0.392 8.5 -4.355 1 95.25 208 LEU A O 1
ATOM 1704 N N . GLU A 1 209 ? -0.612 9.047 -6.262 1 91.06 209 GLU A N 1
ATOM 1705 C CA . GLU A 1 209 ? 0.646 9.156 -6.992 1 91.06 209 GLU A CA 1
ATOM 1706 C C . GLU A 1 209 ? 1.18 10.586 -6.965 1 91.06 209 GLU A C 1
ATOM 1708 O O . GLU A 1 209 ? 0.482 11.523 -7.355 1 91.06 209 GLU A O 1
ATOM 1713 N N . LEU A 1 210 ? 2.375 10.727 -6.469 1 87.88 210 LEU A N 1
ATOM 1714 C CA . LEU A 1 210 ? 2.994 12.047 -6.449 1 87.88 210 LEU A CA 1
ATOM 1715 C C . LEU A 1 210 ? 3.439 12.461 -7.848 1 87.88 210 LEU A C 1
ATOM 1717 O O . LEU A 1 210 ? 3.887 11.625 -8.633 1 87.88 210 LEU A O 1
ATOM 1721 N N . LYS A 1 211 ? 3.061 13.75 -8.227 1 67.81 211 LYS A N 1
ATOM 1722 C CA . LYS A 1 211 ? 3.342 14.305 -9.547 1 67.81 211 LYS A CA 1
ATOM 1723 C C . LYS A 1 211 ? 4.82 14.164 -9.898 1 67.81 211 LYS A C 1
ATOM 1725 O O . LYS A 1 211 ? 5.688 14.469 -9.078 1 67.81 211 LYS A O 1
ATOM 1730 N N . GLN A 1 212 ? 4.852 13.305 -11.102 1 57.06 212 GLN A N 1
ATOM 1731 C CA . GLN A 1 212 ? 6.188 13.305 -11.688 1 57.06 212 GLN A CA 1
ATOM 1732 C C . GLN A 1 212 ? 6.43 14.578 -12.492 1 57.06 212 GLN A C 1
ATOM 1734 O O . GLN A 1 212 ? 5.488 15.18 -13.016 1 57.06 212 GLN A O 1
ATOM 1739 N N . ILE A 1 213 ? 7.465 15.289 -12.273 1 43.78 213 ILE A N 1
ATOM 1740 C CA . ILE A 1 213 ? 7.863 16.422 -13.102 1 43.78 213 ILE A CA 1
ATOM 1741 C C . ILE A 1 213 ? 7.684 16.078 -14.578 1 43.78 213 ILE A C 1
ATOM 1743 O O . ILE A 1 213 ? 7.957 16.891 -15.453 1 43.78 213 ILE A O 1
ATOM 1747 N N . ASP A 1 214 ? 7.078 14.93 -14.82 1 44.59 214 ASP A N 1
ATOM 1748 C CA . ASP A 1 214 ? 7.086 14.633 -16.25 1 44.59 214 ASP A CA 1
ATOM 1749 C C . ASP A 1 214 ? 5.859 15.219 -16.938 1 44.59 214 ASP A C 1
ATOM 1751 O O . ASP A 1 214 ? 4.73 14.797 -16.688 1 44.59 214 ASP A O 1
ATOM 1755 N N . GLU A 1 215 ? 5.977 16.297 -17.594 1 44 215 GLU A N 1
ATOM 1756 C CA . GLU A 1 215 ? 5.027 17.109 -18.344 1 44 215 GLU A CA 1
ATOM 1757 C C . GLU A 1 215 ? 4.207 16.25 -19.297 1 44 215 GLU A C 1
ATOM 1759 O O . GLU A 1 215 ? 3.166 16.703 -19.797 1 44 215 GLU A O 1
ATOM 1764 N N . THR A 1 216 ? 4.629 15.07 -19.656 1 43.84 216 THR A N 1
ATOM 1765 C CA . THR A 1 216 ? 3.984 14.391 -20.766 1 43.84 216 THR A CA 1
ATOM 1766 C C . THR A 1 216 ? 2.867 13.477 -20.281 1 43.84 216 THR A C 1
ATOM 1768 O O . THR A 1 216 ? 2.043 13.008 -21.062 1 43.84 216 THR A O 1
ATOM 1771 N N . LYS A 1 217 ? 2.945 13.211 -19.047 1 49.78 217 LYS A N 1
ATOM 1772 C CA . LYS A 1 217 ? 1.938 12.281 -18.531 1 49.78 217 LYS A CA 1
ATOM 1773 C C . LYS A 1 217 ? 0.669 13.023 -18.125 1 49.78 217 LYS A C 1
ATOM 1775 O O . LYS A 1 217 ? 0.736 14.047 -17.438 1 49.78 217 LYS A O 1
ATOM 1780 N N . GLU A 1 218 ? -0.391 12.758 -18.766 1 53.03 218 GLU A N 1
ATOM 1781 C CA . GLU A 1 218 ? -1.635 13.273 -18.203 1 53.03 218 GLU A CA 1
ATOM 1782 C C . GLU A 1 218 ? -1.903 12.68 -16.828 1 53.03 218 GLU A C 1
ATOM 1784 O O . GLU A 1 218 ? -2.316 11.523 -16.703 1 53.03 218 GLU A O 1
ATOM 1789 N N . LEU A 1 219 ? -1.164 13.109 -15.828 1 56.66 219 LEU A N 1
ATOM 1790 C CA . LEU A 1 219 ? -1.454 12.664 -14.469 1 56.66 219 LEU A CA 1
ATOM 1791 C C . LEU A 1 219 ? -2.812 13.18 -14.008 1 56.66 219 LEU A C 1
ATOM 1793 O O . LEU A 1 219 ? -3.119 14.359 -14.164 1 56.66 219 LEU A O 1
ATOM 1797 N N . ARG A 1 220 ? -3.736 12.164 -13.664 1 65.94 220 ARG A N 1
ATOM 1798 C CA . ARG A 1 220 ? -5.047 12.531 -13.133 1 65.94 220 ARG A CA 1
ATOM 1799 C C . ARG A 1 220 ? -4.996 12.664 -11.609 1 65.94 220 ARG A C 1
ATOM 1801 O O . ARG A 1 220 ? -5.734 11.984 -10.898 1 65.94 220 ARG A O 1
ATOM 1808 N N . LEU A 1 221 ? -4.102 13.531 -11.148 1 76.12 221 LEU A N 1
ATOM 1809 C CA . LEU A 1 221 ? -4.004 13.812 -9.727 1 76.12 221 LEU A CA 1
ATOM 1810 C C . LEU A 1 221 ? -5.23 14.578 -9.234 1 76.12 221 LEU A C 1
ATOM 1812 O O . LEU A 1 221 ? -5.762 15.43 -9.945 1 76.12 221 LEU A O 1
ATOM 1816 N N . PRO A 1 222 ? -5.594 14.219 -7.988 1 82.88 222 PRO A N 1
ATOM 1817 C CA . PRO A 1 222 ? -6.672 15.023 -7.414 1 82.88 222 PRO A CA 1
ATOM 1818 C C . PRO A 1 222 ? -6.379 16.516 -7.461 1 82.88 222 PRO A C 1
ATOM 1820 O O . PRO A 1 222 ? -5.234 16.938 -7.262 1 82.88 222 PRO A O 1
ATOM 1823 N N . TYR A 1 223 ? -7.414 17.281 -7.652 1 81.31 223 TYR A N 1
ATOM 1824 C CA . TYR A 1 223 ? -7.266 18.734 -7.75 1 81.31 223 TYR A CA 1
ATOM 1825 C C . TYR A 1 223 ? -6.645 19.312 -6.48 1 81.31 223 TYR A C 1
ATOM 1827 O O . TYR A 1 223 ? -5.859 20.25 -6.539 1 81.31 223 TYR A O 1
ATOM 1835 N N . SER A 1 224 ? -6.938 18.703 -5.484 1 81.12 224 SER A N 1
ATOM 1836 C CA . SER A 1 224 ? -6.438 19.156 -4.191 1 81.12 224 SER A CA 1
ATOM 1837 C C . SER A 1 224 ? -4.93 18.984 -4.082 1 81.12 224 SER A C 1
ATOM 1839 O O . SER A 1 224 ? -4.266 19.672 -3.303 1 81.12 224 SER A O 1
ATOM 1841 N N . MET A 1 225 ? -4.402 18.047 -4.77 1 82.19 225 MET A N 1
ATOM 1842 C CA . MET A 1 225 ? -2.963 17.812 -4.797 1 82.19 225 MET A CA 1
ATOM 1843 C C . MET A 1 225 ? -2.275 18.797 -5.738 1 82.19 225 MET A C 1
ATOM 1845 O O . MET A 1 225 ? -1.115 19.156 -5.527 1 82.19 225 MET A O 1
ATOM 1849 N N . LEU A 1 226 ? -3.045 19.203 -6.703 1 71.81 226 LEU A N 1
ATOM 1850 C CA . LEU A 1 226 ? -2.504 20.094 -7.723 1 71.81 226 LEU A CA 1
ATOM 1851 C C . LEU A 1 226 ? -2.494 21.531 -7.234 1 71.81 226 LEU A C 1
ATOM 1853 O O . LEU A 1 226 ? -1.664 22.344 -7.672 1 71.81 226 LEU A O 1
ATOM 1857 N N . SER A 1 227 ? -3.439 21.859 -6.406 1 64.44 227 SER A N 1
ATOM 1858 C CA . SER A 1 227 ? -3.623 23.25 -5.98 1 64.44 227 SER A CA 1
ATOM 1859 C C . SER A 1 227 ? -2.391 23.766 -5.246 1 64.44 227 SER A C 1
ATOM 1861 O O . SER A 1 227 ? -2.104 24.969 -5.277 1 64.44 227 SER A O 1
ATOM 1863 N N . ILE A 1 228 ? -1.795 22.859 -4.617 1 62.53 228 ILE A N 1
ATOM 1864 C CA . ILE A 1 228 ? -0.639 23.297 -3.842 1 62.53 228 ILE A CA 1
ATOM 1865 C C . ILE A 1 228 ? 0.607 23.297 -4.727 1 62.53 228 ILE A C 1
ATOM 1867 O O . ILE A 1 228 ? 1.578 24 -4.441 1 62.53 228 ILE A O 1
ATOM 1871 N N . SER A 1 229 ? 0.608 22.234 -5.707 1 55.5 229 SER A N 1
ATOM 1872 C CA . SER A 1 229 ? 1.813 21.969 -6.48 1 55.5 229 SER A CA 1
ATOM 1873 C C . SER A 1 229 ? 2.119 23.094 -7.453 1 55.5 229 SER A C 1
ATOM 1875 O O . SER A 1 229 ? 2.891 22.922 -8.398 1 55.5 229 SER A O 1
ATOM 1877 N N . ASN A 1 230 ? 1.818 24.266 -7.16 1 48.66 230 ASN A N 1
ATOM 1878 C CA . ASN A 1 230 ? 2.475 25.156 -8.117 1 48.66 230 ASN A CA 1
ATOM 1879 C C . ASN A 1 230 ? 3.982 24.922 -8.148 1 48.66 230 ASN A C 1
ATOM 1881 O O . ASN A 1 230 ? 4.621 24.797 -7.102 1 48.66 230 ASN A O 1
ATOM 1885 N N . THR A 1 231 ? 4.438 24.25 -9.227 1 47.75 231 THR A N 1
ATOM 1886 C CA . THR A 1 231 ? 5.855 23.984 -9.453 1 47.75 231 THR A CA 1
ATOM 1887 C C . THR A 1 231 ? 6.723 24.938 -8.633 1 47.75 231 THR A C 1
ATOM 1889 O O . THR A 1 231 ? 7.766 24.531 -8.109 1 47.75 231 THR A O 1
ATOM 1892 N N . LYS A 1 232 ? 6.25 26.078 -8.359 1 46.34 232 LYS A N 1
ATOM 1893 C CA . LYS A 1 232 ? 7.047 27.203 -7.863 1 46.34 232 LYS A CA 1
ATOM 1894 C C . LYS A 1 232 ? 7.27 27.094 -6.359 1 46.34 232 LYS A C 1
ATOM 1896 O O . LYS A 1 232 ? 8.336 27.453 -5.859 1 46.34 232 LYS A O 1
ATOM 1901 N N . SER A 1 233 ? 6.324 26.531 -5.547 1 48.47 233 SER A N 1
ATOM 1902 C CA . SER A 1 233 ? 6.438 26.516 -4.09 1 48.47 233 SER A CA 1
ATOM 1903 C C . SER A 1 233 ? 7.492 25.516 -3.633 1 48.47 233 SER A C 1
ATOM 1905 O O . SER A 1 233 ? 8.227 25.766 -2.68 1 48.47 233 SER A O 1
ATOM 1907 N N . ASN A 1 234 ? 7.328 24.094 -4.074 1 53.69 234 ASN A N 1
ATOM 1908 C CA . ASN A 1 234 ? 8.367 23.141 -3.723 1 53.69 234 ASN A CA 1
ATOM 1909 C C . ASN A 1 234 ? 9.766 23.688 -4.02 1 53.69 234 ASN A C 1
ATOM 1911 O O . ASN A 1 234 ? 10.695 23.469 -3.248 1 53.69 234 ASN A O 1
ATOM 1915 N N . ASP A 1 235 ? 9.586 24.703 -4.645 1 69.94 235 ASP A N 1
ATOM 1916 C CA . ASP A 1 235 ? 10.844 25.188 -5.203 1 69.94 235 ASP A CA 1
ATOM 1917 C C . ASP A 1 235 ? 11.43 26.312 -4.348 1 69.94 235 ASP A C 1
ATOM 1919 O O . ASP A 1 235 ? 12.648 26.391 -4.176 1 69.94 235 ASP A O 1
ATOM 1923 N N . TYR A 1 236 ? 10.508 26.938 -3.457 1 83.75 236 TYR A N 1
ATOM 1924 C CA . TYR A 1 236 ? 11.055 28.078 -2.729 1 83.75 236 TYR A CA 1
ATOM 1925 C C . TYR A 1 236 ? 11.836 27.609 -1.505 1 83.75 236 TYR A C 1
ATOM 1927 O O . TYR A 1 236 ? 12.93 28.125 -1.234 1 83.75 236 TYR A O 1
ATOM 1935 N N . PHE A 1 237 ? 11.289 26.672 -0.825 1 90.12 237 PHE A N 1
ATOM 1936 C CA . PHE A 1 237 ? 11.93 26.141 0.376 1 90.12 237 PHE A CA 1
ATOM 1937 C C . PHE A 1 237 ? 13.297 25.562 0.045 1 90.12 237 PHE A C 1
ATOM 1939 O O . PHE A 1 237 ? 14.305 25.938 0.635 1 90.12 237 PHE A O 1
ATOM 1946 N N . THR A 1 238 ? 13.25 24.672 -0.822 1 89.06 238 THR A N 1
ATOM 1947 C CA . THR A 1 238 ? 14.484 23.984 -1.18 1 89.06 238 THR A CA 1
ATOM 1948 C C . THR A 1 238 ? 15.5 24.953 -1.771 1 89.06 238 THR A C 1
ATOM 1950 O O . THR A 1 238 ? 16.688 24.906 -1.429 1 89.06 238 THR A O 1
ATOM 1953 N N . LYS A 1 239 ? 15.062 25.844 -2.6 1 89.62 239 LYS A N 1
ATOM 1954 C CA . LYS A 1 239 ? 15.938 26.828 -3.221 1 89.62 239 LYS A CA 1
ATOM 1955 C C . LYS A 1 239 ? 16.547 27.766 -2.176 1 89.62 239 LYS A C 1
ATOM 1957 O O . LYS A 1 239 ? 17.734 28.094 -2.238 1 89.62 239 LYS A O 1
ATOM 1962 N N . THR A 1 240 ? 15.711 28.172 -1.29 1 92.75 240 THR A N 1
ATOM 1963 C CA . THR A 1 240 ? 16.172 29.094 -0.254 1 92.75 240 THR A CA 1
ATOM 1964 C C . THR A 1 240 ? 17.141 28.406 0.698 1 92.75 240 THR A C 1
ATOM 1966 O O . THR A 1 240 ? 18.125 29 1.133 1 92.75 240 THR A O 1
ATOM 1969 N N . CYS A 1 241 ? 16.828 27.141 1.073 1 92.62 241 CYS A N 1
ATOM 1970 C CA . CYS A 1 241 ? 17.766 26.391 1.884 1 92.62 241 CYS A CA 1
ATOM 1971 C C . CYS A 1 241 ? 19.125 26.312 1.212 1 92.62 241 CYS A C 1
ATOM 1973 O O . CYS A 1 241 ? 20.156 26.531 1.858 1 92.62 241 CYS A O 1
ATOM 1975 N N . LYS A 1 242 ? 19.094 26.016 -0.022 1 91.88 242 LYS A N 1
ATOM 1976 C CA . LYS A 1 242 ? 20.344 25.953 -0.774 1 91.88 242 LYS A CA 1
ATOM 1977 C C . LYS A 1 242 ? 21.062 27.297 -0.75 1 91.88 242 LYS A C 1
ATOM 1979 O O . LYS A 1 242 ? 22.266 27.359 -0.472 1 91.88 242 LYS A O 1
ATOM 1984 N N . LYS A 1 243 ? 20.391 28.344 -1.049 1 93.38 243 LYS A N 1
ATOM 1985 C CA . LYS A 1 243 ? 20.938 29.703 -1.062 1 93.38 243 LYS A CA 1
ATOM 1986 C C . LYS A 1 243 ? 21.562 30.047 0.29 1 93.38 243 LYS A C 1
ATOM 1988 O O . LYS A 1 243 ? 22.594 30.719 0.354 1 93.38 243 LYS A O 1
ATOM 1993 N N . ARG A 1 244 ? 20.922 29.562 1.293 1 94.38 244 ARG A N 1
ATOM 1994 C CA . ARG A 1 244 ? 21.359 29.906 2.643 1 94.38 244 ARG A CA 1
ATOM 1995 C C . ARG A 1 244 ? 22.266 28.828 3.221 1 94.38 244 ARG A C 1
ATOM 1997 O O . ARG A 1 244 ? 22.594 28.859 4.41 1 94.38 244 ARG A O 1
ATOM 2004 N N . ASN A 1 245 ? 22.594 27.781 2.439 1 93.88 245 ASN A N 1
ATOM 2005 C CA . ASN A 1 245 ? 23.469 26.672 2.834 1 93.88 245 ASN A CA 1
ATOM 2006 C C . ASN A 1 245 ? 22.891 25.906 4.027 1 93.88 245 ASN A C 1
ATOM 2008 O O . ASN A 1 245 ? 23.609 25.625 4.988 1 93.88 245 ASN A O 1
ATOM 2012 N N . ILE A 1 246 ? 21.609 25.812 4.07 1 93.06 246 ILE A N 1
ATOM 2013 C CA . ILE A 1 246 ? 20.906 25.016 5.07 1 93.06 246 ILE A CA 1
ATOM 2014 C C . ILE A 1 246 ? 20.625 23.625 4.512 1 93.06 246 ILE A C 1
ATOM 2016 O O . ILE A 1 246 ? 20.141 23.5 3.385 1 93.06 246 ILE A O 1
ATOM 2020 N N . ILE A 1 247 ? 21.016 22.609 5.289 1 90.81 247 ILE A N 1
ATOM 2021 C CA . ILE A 1 247 ? 20.641 21.25 4.906 1 90.81 247 ILE A CA 1
ATOM 2022 C C . ILE A 1 247 ? 19.172 21 5.238 1 90.81 247 ILE A C 1
ATOM 2024 O O . ILE A 1 247 ? 18.781 21 6.414 1 90.81 247 ILE A O 1
ATOM 2028 N N . PRO A 1 248 ? 18.453 20.844 4.25 1 90.5 248 PRO A N 1
ATOM 2029 C CA . PRO A 1 248 ? 17.031 20.688 4.512 1 90.5 248 PRO A CA 1
ATOM 2030 C C . PRO A 1 248 ? 16.703 19.406 5.273 1 90.5 248 PRO A C 1
ATOM 2032 O O . PRO A 1 248 ? 17.438 18.422 5.164 1 90.5 248 PRO A O 1
ATOM 2035 N N . HIS A 1 249 ? 15.633 19.469 6.047 1 88.69 249 HIS A N 1
ATOM 2036 C CA . HIS A 1 249 ? 15.125 18.25 6.672 1 88.69 249 HIS A CA 1
ATOM 2037 C C . HIS A 1 249 ? 15.047 17.094 5.672 1 88.69 249 HIS A C 1
ATOM 2039 O O . HIS A 1 249 ? 14.516 17.266 4.57 1 88.69 249 HIS A O 1
ATOM 2045 N N . PRO A 1 250 ? 15.57 15.945 5.965 1 83.69 250 PRO A N 1
ATOM 2046 C CA . PRO A 1 250 ? 15.742 14.875 4.98 1 83.69 250 PRO A CA 1
ATOM 2047 C C . PRO A 1 250 ? 14.422 14.203 4.609 1 83.69 250 PRO A C 1
ATOM 2049 O O . PRO A 1 250 ? 14.289 13.672 3.506 1 83.69 250 PRO A O 1
ATOM 2052 N N . ALA A 1 251 ? 13.508 14.117 5.438 1 81.5 251 ALA A N 1
ATOM 2053 C CA . ALA A 1 251 ? 12.266 13.383 5.211 1 81.5 251 ALA A CA 1
ATOM 2054 C C . ALA A 1 251 ? 11.047 14.281 5.387 1 81.5 251 ALA A C 1
ATOM 2056 O O . ALA A 1 251 ? 10.508 14.406 6.492 1 81.5 251 ALA A O 1
ATOM 2057 N N . ARG A 1 252 ? 10.68 14.898 4.336 1 88.44 252 ARG A N 1
ATOM 2058 C CA . ARG A 1 252 ? 9.539 15.812 4.395 1 88.44 252 ARG A CA 1
ATOM 2059 C C . ARG A 1 252 ? 8.305 15.195 3.744 1 88.44 252 ARG A C 1
ATOM 2061 O O . ARG A 1 252 ? 8.406 14.57 2.686 1 88.44 252 ARG A O 1
ATOM 2068 N N . MET A 1 253 ? 7.203 15.352 4.41 1 93 253 MET A N 1
ATOM 2069 C CA . MET A 1 253 ? 5.941 14.961 3.783 1 93 253 MET A CA 1
ATOM 2070 C C . MET A 1 253 ? 5.691 15.781 2.52 1 93 253 MET A C 1
ATOM 2072 O O . MET A 1 253 ? 5.906 16.984 2.502 1 93 253 MET A O 1
ATOM 2076 N N . PRO A 1 254 ? 5.25 15.141 1.436 1 91.81 254 PRO A N 1
ATOM 2077 C CA . PRO A 1 254 ? 4.93 15.906 0.226 1 91.81 254 PRO A CA 1
ATOM 2078 C C . PRO A 1 254 ? 3.805 16.906 0.445 1 91.81 254 PRO A C 1
ATOM 2080 O O . PRO A 1 254 ? 2.832 16.609 1.144 1 91.81 254 PRO A O 1
ATOM 2083 N N . LEU A 1 255 ? 3.951 18.078 -0.133 1 92.19 255 LEU A N 1
ATOM 2084 C CA . LEU A 1 255 ? 2.922 19.109 -0.047 1 92.19 255 LEU A CA 1
ATOM 2085 C C . LEU A 1 255 ? 1.589 18.594 -0.576 1 92.19 255 LEU A C 1
ATOM 2087 O O . LEU A 1 255 ? 0.535 18.875 -0.005 1 92.19 255 LEU A O 1
ATOM 2091 N N . GLU A 1 256 ? 1.672 17.75 -1.662 1 91 256 GLU A N 1
ATOM 2092 C CA . GLU A 1 256 ? 0.486 17.188 -2.307 1 91 256 GLU A CA 1
ATOM 2093 C C . GLU A 1 256 ? -0.313 16.328 -1.339 1 91 256 GLU A C 1
ATOM 2095 O O . GLU A 1 256 ? -1.541 16.422 -1.284 1 91 256 GLU A O 1
ATOM 2100 N N . LEU A 1 257 ? 0.389 15.602 -0.623 1 94.69 257 LEU A N 1
ATOM 2101 C CA . LEU A 1 257 ? -0.243 14.688 0.325 1 94.69 257 LEU A CA 1
ATOM 2102 C C . LEU A 1 257 ? -0.934 15.461 1.443 1 94.69 257 LEU A C 1
ATOM 2104 O O . LEU A 1 257 ? -2.076 15.164 1.799 1 94.69 257 LEU A O 1
ATOM 2108 N N . ALA A 1 258 ? -0.265 16.469 1.976 1 96.44 258 ALA A N 1
ATOM 2109 C CA . ALA A 1 258 ? -0.829 17.281 3.049 1 96.44 258 ALA A CA 1
ATOM 2110 C C . ALA A 1 258 ? -2.086 18 2.584 1 96.44 258 ALA A C 1
ATOM 2112 O O . ALA A 1 258 ? -3.117 17.969 3.258 1 96.44 258 ALA A O 1
ATOM 2113 N N . SER A 1 259 ? -1.973 18.641 1.42 1 95.56 259 SER A N 1
ATOM 2114 C CA . SER A 1 259 ? -3.105 19.391 0.889 1 95.56 259 SER A CA 1
ATOM 2115 C C . SER A 1 259 ? -4.305 18.484 0.637 1 95.56 259 SER A C 1
ATOM 2117 O O . SER A 1 259 ? -5.449 18.875 0.872 1 95.56 259 SER A O 1
ATOM 2119 N N . PHE A 1 260 ? -4.078 17.312 0.165 1 96.75 260 PHE A N 1
ATOM 2120 C CA . PHE A 1 260 ? -5.129 16.328 -0.113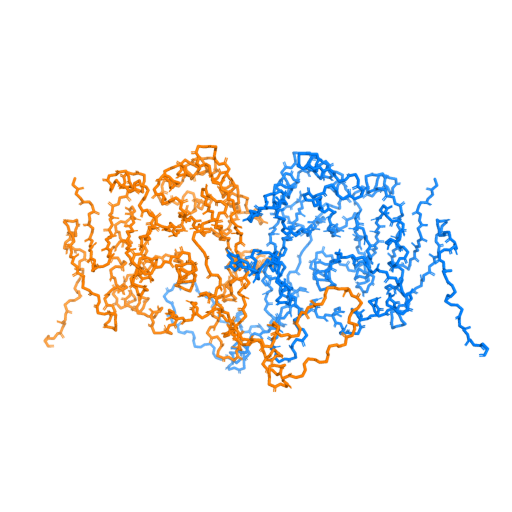 1 96.75 260 PHE A CA 1
ATOM 2121 C C . PHE A 1 260 ? -5.961 16.062 1.134 1 96.75 260 PHE A C 1
ATOM 2123 O O . PHE A 1 260 ? -7.184 16.219 1.116 1 96.75 260 PHE A O 1
ATOM 2130 N N . PHE A 1 261 ? -5.324 15.75 2.219 1 98.69 261 PHE A N 1
ATOM 2131 C CA . PHE A 1 261 ? -6.047 15.32 3.41 1 98.69 261 PHE A CA 1
ATOM 2132 C C . PHE A 1 261 ? -6.66 16.516 4.129 1 98.69 261 PHE A C 1
ATOM 2134 O O . PHE A 1 261 ? -7.734 16.406 4.727 1 98.69 261 PHE A O 1
ATOM 2141 N N . ILE A 1 262 ? -5.977 17.672 4.105 1 98.62 262 ILE A N 1
ATOM 2142 C CA . ILE A 1 262 ? -6.543 18.859 4.727 1 98.62 262 ILE A CA 1
ATOM 2143 C C . ILE A 1 262 ? -7.844 19.25 4.023 1 98.62 262 ILE A C 1
ATOM 2145 O O . ILE A 1 262 ? -8.844 19.547 4.676 1 98.62 262 ILE A O 1
ATOM 2149 N N . GLU A 1 263 ? -7.844 19.188 2.701 1 97.81 263 GLU A N 1
ATOM 2150 C CA . GLU A 1 263 ? -9.062 19.484 1.96 1 97.81 263 GLU A CA 1
ATOM 2151 C C . GLU A 1 263 ? -10.125 18.406 2.199 1 97.81 263 GLU A C 1
ATOM 2153 O O . GLU A 1 263 ? -11.305 18.734 2.367 1 97.81 263 GLU A O 1
ATOM 2158 N N . PHE A 1 264 ? -9.758 17.234 2.271 1 98.56 264 PHE A N 1
ATOM 2159 C CA . PHE A 1 264 ? -10.648 16.078 2.373 1 98.56 264 PHE A CA 1
ATOM 2160 C C . PHE A 1 264 ? -11.352 16.062 3.727 1 98.56 264 PHE A C 1
ATOM 2162 O O . PHE A 1 264 ? -12.547 15.773 3.805 1 98.56 264 PHE A O 1
ATOM 2169 N N . LEU A 1 265 ? -10.672 16.484 4.828 1 98.88 265 LEU A N 1
ATOM 2170 C CA . LEU A 1 265 ? -11.109 16.094 6.164 1 98.88 265 LEU A CA 1
ATOM 2171 C C . LEU A 1 265 ? -11.359 17.328 7.031 1 98.88 265 LEU A C 1
ATOM 2173 O O . LEU A 1 265 ? -11.617 17.203 8.234 1 98.88 265 LEU A O 1
ATOM 2177 N N . THR A 1 266 ? -11.18 18.516 6.469 1 98.81 266 THR A N 1
ATOM 2178 C CA . THR A 1 266 ? -11.398 19.75 7.227 1 98.81 266 THR A CA 1
ATOM 2179 C C . THR A 1 266 ? -12.148 20.781 6.379 1 98.81 266 THR A C 1
ATOM 2181 O O . THR A 1 266 ? -12.328 20.578 5.18 1 98.81 266 THR A O 1
ATOM 2184 N N . ASP A 1 267 ? -12.672 21.812 7.039 1 98.62 267 ASP A N 1
ATOM 2185 C CA . ASP A 1 267 ? -13.18 23.031 6.438 1 98.62 267 ASP A CA 1
ATOM 2186 C C . ASP A 1 267 ? -12.32 24.234 6.832 1 98.62 267 ASP A C 1
ATOM 2188 O O . ASP A 1 267 ? -11.547 24.172 7.789 1 98.62 267 ASP A O 1
ATOM 2192 N N . GLU A 1 268 ? -12.492 25.281 6.023 1 98.31 268 GLU A N 1
ATOM 2193 C CA . GLU A 1 268 ? -11.812 26.516 6.387 1 98.31 268 GLU A CA 1
ATOM 2194 C C . GLU A 1 268 ? -12.109 26.906 7.828 1 98.31 268 GLU A C 1
ATOM 2196 O O . GLU A 1 268 ? -13.258 26.797 8.281 1 98.31 268 GLU A O 1
ATOM 2201 N N . GLY A 1 269 ? -11.047 27.25 8.555 1 98.62 269 GLY A N 1
ATOM 2202 C CA . GLY A 1 269 ? -11.195 27.672 9.938 1 98.62 269 GLY A CA 1
ATOM 2203 C C . GLY A 1 269 ? -10.945 26.562 10.938 1 98.62 269 GLY A C 1
ATOM 2204 O O . GLY A 1 269 ? -10.727 26.828 12.125 1 98.62 269 GLY A O 1
ATOM 2205 N N . ASP A 1 270 ? -10.969 25.328 10.508 1 98.88 270 ASP A N 1
ATOM 2206 C CA . ASP A 1 270 ? -10.703 24.203 11.391 1 98.88 270 ASP A CA 1
ATOM 2207 C C . ASP A 1 270 ? -9.25 24.203 11.867 1 98.88 270 ASP A C 1
ATOM 2209 O O . ASP A 1 270 ? -8.375 24.75 11.195 1 98.88 270 ASP A O 1
ATOM 2213 N N . LEU A 1 271 ? -8.992 23.547 12.969 1 98.94 271 LEU A N 1
ATOM 2214 C CA . LEU A 1 271 ? -7.641 23.469 13.516 1 98.94 271 LEU A CA 1
ATOM 2215 C C . LEU A 1 271 ? -6.949 22.188 13.078 1 98.94 271 LEU A C 1
ATOM 2217 O O . LEU A 1 271 ? -7.48 21.094 13.281 1 98.94 271 LEU A O 1
ATOM 2221 N N . VAL A 1 272 ? -5.793 22.359 12.484 1 98.94 272 VAL A N 1
ATOM 2222 C CA . VAL A 1 272 ? -4.922 21.25 12.078 1 98.94 272 VAL A CA 1
ATOM 2223 C C . VAL A 1 272 ? -3.688 21.203 12.977 1 98.94 272 VAL A C 1
ATOM 2225 O O . VAL A 1 272 ? -3.059 22.234 13.227 1 98.94 272 VAL A O 1
ATOM 2228 N N . LEU A 1 273 ? -3.314 20.016 13.453 1 98.94 273 LEU A N 1
ATOM 2229 C CA . LEU A 1 273 ? -2.162 19.828 14.328 1 98.94 273 LEU A CA 1
ATOM 2230 C C . LEU A 1 273 ? -1.142 18.891 13.695 1 98.94 273 LEU A C 1
ATOM 2232 O O . LEU A 1 273 ? -1.5 17.828 13.211 1 98.94 273 LEU A O 1
ATOM 2236 N N . ASP A 1 274 ? 0.08 19.281 13.695 1 98.88 274 ASP A N 1
ATOM 2237 C CA . ASP A 1 274 ? 1.208 18.406 13.414 1 98.88 274 ASP A CA 1
ATOM 2238 C C . ASP A 1 274 ? 2.133 18.297 14.625 1 98.88 274 ASP A C 1
ATOM 2240 O O . ASP A 1 274 ? 2.943 19.188 14.883 1 98.88 274 ASP A O 1
ATOM 2244 N N . PRO A 1 275 ? 2.072 17.188 15.328 1 98.56 275 PRO A N 1
ATOM 2245 C CA . PRO A 1 275 ? 2.885 17.031 16.531 1 98.56 275 PRO A CA 1
ATOM 2246 C C . PRO A 1 275 ? 4.352 16.75 16.219 1 98.56 275 PRO A C 1
ATOM 2248 O O . PRO A 1 275 ? 5.184 16.703 17.141 1 98.56 275 PRO A O 1
ATOM 2251 N N . PHE A 1 276 ? 4.648 16.484 15.008 1 97.56 276 PHE A N 1
ATOM 2252 C CA . PHE A 1 276 ? 6.004 16.312 14.5 1 97.56 276 PHE A CA 1
ATOM 2253 C C . PHE A 1 276 ? 6.238 17.188 13.273 1 97.56 276 PHE A C 1
ATOM 2255 O O . PHE A 1 276 ? 6.395 16.688 12.164 1 97.56 276 PHE A O 1
ATOM 2262 N N . GLY A 1 277 ? 6.418 18.422 13.492 1 97.5 277 GLY A N 1
ATOM 2263 C CA . GLY A 1 277 ? 6.246 19.453 12.477 1 97.5 277 GLY A CA 1
ATOM 2264 C C . GLY A 1 277 ? 7.406 19.531 11.5 1 97.5 277 GLY A C 1
ATOM 2265 O O . GLY A 1 277 ? 7.23 19.953 10.352 1 97.5 277 GLY A O 1
ATOM 2266 N N . GLY A 1 278 ? 8.602 19.125 11.969 1 95.56 278 GLY A N 1
ATOM 2267 C CA . GLY A 1 278 ? 9.758 19.203 11.102 1 95.56 278 GLY A CA 1
ATOM 2268 C C . GLY A 1 278 ? 9.836 20.5 10.312 1 95.56 278 GLY A C 1
ATOM 2269 O O . GLY A 1 278 ? 9.812 21.578 10.898 1 95.56 278 GLY A O 1
ATOM 2270 N N . SER A 1 279 ? 9.844 20.422 8.977 1 95.19 279 SER A N 1
ATOM 2271 C CA . SER A 1 279 ? 9.922 21.594 8.117 1 95.19 279 SER A CA 1
ATOM 2272 C C . SER A 1 279 ? 8.555 22.25 7.941 1 95.19 279 SER A C 1
ATOM 2274 O O . SER A 1 279 ? 8.398 23.156 7.129 1 95.19 279 SER A O 1
ATOM 2276 N N . ASN A 1 280 ? 7.578 21.781 8.555 1 97.12 280 ASN A N 1
ATOM 2277 C CA . ASN A 1 280 ? 6.25 22.359 8.719 1 97.12 280 ASN A CA 1
ATOM 2278 C C . ASN A 1 280 ? 5.461 22.328 7.41 1 97.12 280 ASN A C 1
ATOM 2280 O O . ASN A 1 280 ? 4.793 23.312 7.066 1 97.12 280 ASN A O 1
ATOM 2284 N N . THR A 1 281 ? 5.512 21.234 6.684 1 95.56 281 THR A N 1
ATOM 2285 C CA . THR A 1 281 ? 4.695 21.062 5.488 1 95.56 281 THR A CA 1
ATOM 2286 C C . THR A 1 281 ? 3.209 21.141 5.832 1 95.56 281 THR A C 1
ATOM 2288 O O . THR A 1 281 ? 2.449 21.828 5.156 1 95.56 281 THR A O 1
ATOM 2291 N N . THR A 1 282 ? 2.795 20.531 6.887 1 97.88 282 THR A N 1
ATOM 2292 C CA . THR A 1 282 ? 1.396 20.484 7.297 1 97.88 282 THR A CA 1
ATOM 2293 C C . THR A 1 282 ? 0.877 21.875 7.621 1 97.88 282 THR A C 1
ATOM 2295 O O . THR A 1 282 ? -0.167 22.297 7.113 1 97.88 282 THR A O 1
ATOM 2298 N N . GLY A 1 283 ? 1.63 22.625 8.438 1 97.56 283 GLY A N 1
ATOM 2299 C CA . GLY A 1 283 ? 1.223 23.969 8.781 1 97.56 283 GLY A CA 1
ATOM 2300 C C . GLY A 1 283 ? 1.15 24.891 7.578 1 97.56 283 GLY A C 1
ATOM 2301 O O . GLY A 1 283 ? 0.215 25.688 7.453 1 97.56 283 GLY A O 1
ATOM 2302 N N . PHE A 1 284 ? 2.1 24.766 6.703 1 95.31 284 PHE A N 1
ATOM 2303 C CA . PHE A 1 284 ? 2.164 25.578 5.496 1 95.31 284 PHE A CA 1
ATOM 2304 C C . PHE A 1 284 ? 0.936 25.344 4.621 1 95.31 284 PHE A C 1
ATOM 2306 O O . PHE A 1 284 ? 0.29 26.312 4.188 1 95.31 284 PHE A O 1
ATOM 2313 N N . CYS A 1 285 ? 0.566 24.078 4.375 1 95.56 285 CYS A N 1
ATOM 2314 C CA . CYS A 1 285 ? -0.597 23.75 3.559 1 95.56 285 CYS A CA 1
ATOM 2315 C C . CYS A 1 285 ? -1.885 24.203 4.238 1 95.56 285 CYS A C 1
ATOM 2317 O O . CYS A 1 285 ? -2.803 24.688 3.576 1 95.56 285 CYS A O 1
ATOM 2319 N N . ALA A 1 286 ? -1.938 24.031 5.523 1 97.31 286 ALA A N 1
ATOM 2320 C CA . ALA A 1 286 ? -3.107 24.484 6.27 1 97.31 286 ALA A CA 1
ATOM 2321 C C . ALA A 1 286 ? -3.311 25.984 6.109 1 97.31 286 ALA A C 1
ATOM 2323 O O . ALA A 1 286 ? -4.434 26.453 5.887 1 97.31 286 ALA A O 1
ATOM 2324 N N . GLU A 1 287 ? -2.229 26.703 6.215 1 95.62 287 GLU A N 1
ATOM 2325 C CA . GLU A 1 287 ? -2.279 28.156 6.07 1 95.62 287 GLU A CA 1
ATOM 2326 C C . GLU A 1 287 ? -2.787 28.547 4.688 1 95.62 287 GLU A C 1
ATOM 2328 O O . GLU A 1 287 ? -3.68 29.391 4.566 1 95.62 287 GLU A O 1
ATOM 2333 N N . LYS A 1 288 ? -2.262 27.938 3.705 1 92.25 288 LYS A N 1
ATOM 2334 C CA . LYS A 1 288 ? -2.645 28.25 2.328 1 92.25 288 LYS A CA 1
ATOM 2335 C C . LYS A 1 288 ? -4.121 27.953 2.092 1 92.25 288 LYS A C 1
ATOM 2337 O O . LYS A 1 288 ? -4.777 28.625 1.298 1 92.25 288 LYS A O 1
ATOM 2342 N N . LEU A 1 289 ? -4.609 27.016 2.812 1 94.75 289 LEU A N 1
ATOM 2343 C CA . LEU A 1 289 ? -5.992 26.578 2.631 1 94.75 289 LEU A CA 1
ATOM 2344 C C . LEU A 1 289 ? -6.906 27.219 3.666 1 94.75 289 LEU A C 1
ATOM 2346 O O . LEU A 1 289 ? -8.055 26.812 3.836 1 94.75 289 LEU A O 1
ATOM 2350 N N . LYS A 1 290 ? -6.391 28.156 4.426 1 96.19 290 LYS A N 1
ATOM 2351 C CA . LYS A 1 290 ? -7.125 29.016 5.352 1 96.19 290 LYS A CA 1
ATOM 2352 C C . LYS A 1 290 ? -7.668 28.203 6.531 1 96.19 290 LYS A C 1
ATOM 2354 O O . LYS A 1 290 ? -8.812 28.391 6.938 1 96.19 290 LYS A O 1
ATOM 2359 N N . ARG A 1 291 ? -6.863 27.234 6.93 1 98.38 291 ARG A N 1
ATOM 2360 C CA . ARG A 1 291 ? -7.102 26.547 8.195 1 98.38 291 ARG A CA 1
ATOM 2361 C C . ARG A 1 291 ? -6.172 27.062 9.289 1 98.38 291 ARG A C 1
ATOM 2363 O O . ARG A 1 291 ? -5.07 27.531 9 1 98.38 291 ARG A O 1
ATOM 2370 N N . LYS A 1 292 ? -6.621 27.031 10.531 1 98.81 292 LYS A N 1
ATOM 2371 C CA . LYS A 1 292 ? -5.715 27.266 11.656 1 98.81 292 LYS A CA 1
ATOM 2372 C C . LYS A 1 292 ? -4.766 26.078 11.836 1 98.81 292 LYS A C 1
ATOM 2374 O O . LYS A 1 292 ? -5.109 24.938 11.508 1 98.81 292 LYS A O 1
ATOM 2379 N N . TRP A 1 293 ? -3.527 26.391 12.328 1 98.75 293 TRP A N 1
ATOM 2380 C CA . TRP A 1 293 ? -2.6 25.266 12.469 1 98.75 293 TRP A CA 1
ATOM 2381 C C . TRP A 1 293 ? -1.713 25.453 13.695 1 98.75 293 TRP A C 1
ATOM 2383 O O . TRP A 1 293 ? -1.477 26.578 14.133 1 98.75 293 TRP A O 1
ATOM 2393 N N . ILE A 1 294 ? -1.364 24.375 14.297 1 98.81 294 ILE A N 1
ATOM 2394 C CA . ILE A 1 294 ? -0.341 24.25 15.328 1 98.81 294 ILE A CA 1
ATOM 2395 C C . ILE A 1 294 ? 0.66 23.156 14.945 1 98.81 294 ILE A C 1
ATOM 2397 O O . ILE A 1 294 ? 0.27 22.047 14.586 1 98.81 294 ILE A O 1
ATOM 2401 N N . SER A 1 295 ? 1.882 23.469 14.93 1 98.56 295 SER A N 1
ATOM 2402 C CA . SER A 1 295 ? 2.949 22.5 14.703 1 98.56 295 SER A CA 1
ATOM 2403 C C . SER A 1 295 ? 3.91 22.453 15.891 1 98.56 295 SER A C 1
ATOM 2405 O O . SER A 1 295 ? 4.215 23.484 16.484 1 98.56 295 SER A O 1
ATOM 2407 N N . ILE A 1 296 ? 4.352 21.281 16.219 1 98.25 296 ILE A N 1
ATOM 2408 C CA . ILE A 1 296 ? 5.289 21.047 17.328 1 98.25 296 ILE A CA 1
ATOM 2409 C C . ILE A 1 296 ? 6.512 20.297 16.812 1 98.25 296 ILE A C 1
ATOM 2411 O O . ILE A 1 296 ? 6.383 19.359 16.016 1 98.25 296 ILE A O 1
ATOM 2415 N N . GLU A 1 297 ? 7.613 20.672 17.203 1 96.75 297 GLU A N 1
ATOM 2416 C CA . GLU A 1 297 ? 8.859 20.031 16.812 1 96.75 297 GLU A CA 1
ATOM 2417 C C . GLU A 1 297 ? 9.906 20.109 17.922 1 96.75 297 GLU A C 1
ATOM 2419 O O . GLU A 1 297 ? 10.086 21.172 18.531 1 96.75 297 GLU A O 1
ATOM 2424 N N . ALA A 1 298 ? 10.539 18.969 18.141 1 94.44 298 ALA A N 1
ATOM 2425 C CA . ALA A 1 298 ? 11.531 18.906 19.219 1 94.44 298 ALA A CA 1
ATOM 2426 C C . ALA A 1 298 ? 12.867 19.5 18.766 1 94.44 298 ALA A C 1
ATOM 2428 O O . ALA A 1 298 ? 13.625 20.031 19.578 1 94.44 298 ALA A O 1
ATOM 2429 N N . ASN A 1 299 ? 13.211 19.328 17.516 1 93.44 299 ASN A N 1
ATOM 2430 C CA . ASN A 1 299 ? 14.477 19.812 16.969 1 93.44 299 ASN A CA 1
ATOM 2431 C C . ASN A 1 299 ? 14.398 21.281 16.562 1 93.44 299 ASN A C 1
ATOM 2433 O O . ASN A 1 299 ? 13.719 21.625 15.594 1 93.44 299 ASN A O 1
ATOM 2437 N N . GLU A 1 300 ? 15.188 22.078 17.188 1 93.56 300 GLU A N 1
ATOM 2438 C CA . GLU A 1 300 ? 15.141 23.531 16.984 1 93.56 300 GLU A CA 1
ATOM 2439 C C . GLU A 1 300 ? 15.578 23.891 15.57 1 93.56 300 GLU A C 1
ATOM 2441 O O . GLU A 1 300 ? 15.039 24.828 14.969 1 93.56 300 GLU A O 1
ATOM 2446 N N . GLU A 1 301 ? 16.547 23.188 15.078 1 92.62 301 GLU A N 1
ATOM 2447 C CA . GLU A 1 301 ? 17.078 23.484 13.75 1 92.62 301 GLU A CA 1
ATOM 2448 C C . GLU A 1 301 ? 16 23.312 12.68 1 92.62 301 GLU A C 1
ATOM 2450 O O . GLU A 1 301 ? 15.883 24.141 11.773 1 92.62 301 GLU A O 1
ATOM 2455 N N . TYR A 1 302 ? 15.219 22.281 12.812 1 94.12 302 TYR A N 1
ATOM 2456 C CA . TYR A 1 302 ? 14.133 22.062 11.867 1 94.12 302 TYR A CA 1
ATOM 2457 C C . TYR A 1 302 ? 13.062 23.141 11.984 1 94.12 302 TYR A C 1
ATOM 2459 O O . TYR A 1 302 ? 12.484 23.562 10.984 1 94.12 302 TYR A O 1
ATOM 2467 N N . GLY A 1 303 ? 12.836 23.609 13.172 1 95.12 303 GLY A N 1
ATOM 2468 C CA . GLY A 1 303 ? 11.898 24.703 13.375 1 95.12 303 GLY A CA 1
ATOM 2469 C C . GLY A 1 303 ? 12.305 25.969 12.656 1 95.12 303 GLY A C 1
ATOM 2470 O O . GLY A 1 303 ? 11.484 26.578 11.961 1 95.12 303 GLY A O 1
ATOM 2471 N N . TYR A 1 304 ? 13.523 26.266 12.812 1 93.94 304 TYR A N 1
ATOM 2472 C CA . TYR A 1 304 ? 14.008 27.5 12.203 1 93.94 304 TYR A CA 1
ATOM 2473 C C . TYR A 1 304 ? 13.922 27.422 10.68 1 93.94 304 TYR A C 1
ATOM 2475 O O . TYR A 1 304 ? 13.523 28.391 10.023 1 93.94 304 TYR A O 1
ATOM 2483 N N . GLN A 1 305 ? 14.289 26.312 10.133 1 93.81 305 GLN A N 1
ATOM 2484 C CA . GLN A 1 305 ? 14.242 26.234 8.68 1 93.81 305 GLN A CA 1
ATOM 2485 C C . GLN A 1 305 ? 12.805 26.25 8.172 1 93.81 305 GLN A C 1
ATOM 2487 O O . GLN A 1 305 ? 12.547 26.656 7.039 1 93.81 305 GLN A O 1
ATOM 2492 N N . SER A 1 306 ? 11.867 25.812 9.008 1 95.38 306 SER A N 1
ATOM 2493 C CA . SER A 1 306 ? 10.469 25.75 8.594 1 95.38 306 SER A CA 1
ATOM 2494 C C . SER A 1 306 ? 9.922 27.156 8.305 1 95.38 306 SER A C 1
ATOM 2496 O O . SER A 1 306 ? 8.961 27.297 7.539 1 95.38 306 SER A O 1
ATOM 2498 N N . ILE A 1 307 ? 10.5 28.188 8.875 1 94.38 307 ILE A N 1
ATOM 2499 C CA . ILE A 1 307 ? 10.062 29.562 8.695 1 94.38 307 ILE A CA 1
ATOM 2500 C C . ILE A 1 307 ? 10.188 29.953 7.227 1 94.38 307 ILE A C 1
ATOM 2502 O O . ILE A 1 307 ? 9.406 30.766 6.727 1 94.38 307 ILE A O 1
ATOM 2506 N N . ILE A 1 308 ? 11.117 29.359 6.555 1 93.12 308 ILE A N 1
ATOM 2507 C CA . ILE A 1 308 ? 11.422 29.656 5.16 1 93.12 308 ILE A CA 1
ATOM 2508 C C . ILE A 1 308 ? 10.172 29.469 4.305 1 93.12 308 ILE A C 1
ATOM 2510 O O . ILE A 1 308 ? 9.93 30.219 3.365 1 93.12 308 ILE A O 1
ATOM 2514 N N . ARG A 1 309 ? 9.305 28.531 4.621 1 92.19 309 ARG A N 1
ATOM 2515 C CA . ARG A 1 309 ? 8.086 28.25 3.857 1 92.19 309 ARG A CA 1
ATOM 2516 C C . ARG A 1 309 ? 7.164 29.469 3.848 1 92.19 309 ARG A C 1
ATOM 2518 O O . ARG A 1 309 ? 6.484 29.734 2.854 1 92.19 309 ARG A O 1
ATOM 2525 N N . PHE A 1 310 ? 7.191 30.188 4.871 1 93.56 310 PHE A N 1
ATOM 2526 C CA . PHE A 1 310 ? 6.25 31.297 5.055 1 93.56 310 PHE A CA 1
ATOM 2527 C C . PHE A 1 310 ? 6.859 32.594 4.586 1 93.56 310 PHE A C 1
ATOM 2529 O O . PHE A 1 310 ? 6.191 33.656 4.586 1 93.56 310 PHE A O 1
ATOM 2536 N N . GLU A 1 311 ? 8.102 32.5 4.195 1 90.31 311 GLU A N 1
ATOM 2537 C CA . GLU A 1 311 ? 8.781 33.688 3.666 1 90.31 311 GLU A CA 1
ATOM 2538 C C . GLU A 1 311 ? 8.508 33.844 2.174 1 90.31 311 GLU A C 1
ATOM 2540 O O . GLU A 1 311 ? 8.875 34.875 1.582 1 90.31 311 GLU A O 1
ATOM 2545 N N . GLU A 1 312 ? 7.934 32.875 1.631 1 85.25 312 GLU A N 1
ATOM 2546 C CA . GLU A 1 312 ? 7.637 32.969 0.204 1 85.25 312 GLU A CA 1
ATOM 2547 C C . GLU A 1 312 ? 6.855 34.219 -0.124 1 85.25 312 GLU A C 1
ATOM 2549 O O . GLU A 1 312 ? 5.793 34.469 0.451 1 85.25 312 GLU A O 1
ATOM 2554 N N . PRO A 1 313 ? 7.344 35.031 -1.035 1 80.69 313 PRO A N 1
ATOM 2555 C CA . PRO A 1 313 ? 6.754 36.344 -1.314 1 80.69 313 PRO A CA 1
ATOM 2556 C C . PRO A 1 313 ? 5.312 36.25 -1.803 1 80.69 313 PRO A C 1
ATOM 2558 O O . PRO A 1 313 ? 4.484 37.094 -1.462 1 80.69 313 PRO A O 1
ATOM 2561 N N . SER A 1 314 ? 5.047 35.25 -2.553 1 75.75 314 SER A N 1
ATOM 2562 C CA . SER A 1 314 ? 3.701 35.125 -3.104 1 75.75 314 SER A CA 1
ATOM 2563 C C . SER A 1 314 ? 2.689 34.781 -2.018 1 75.75 314 SER A C 1
ATOM 2565 O O . SER A 1 314 ? 1.49 35 -2.182 1 75.75 314 SER A O 1
ATOM 2567 N N . PHE A 1 315 ? 3.119 34.281 -0.979 1 78.69 315 PHE A N 1
ATOM 2568 C CA . PHE A 1 315 ? 2.25 33.844 0.105 1 78.69 315 PHE A CA 1
ATOM 2569 C C . PHE A 1 315 ? 2.016 34.969 1.106 1 78.69 315 PHE A C 1
ATOM 2571 O O . PHE A 1 315 ? 0.938 35.062 1.694 1 78.69 315 PHE A O 1
ATOM 2578 N N . ASN A 1 316 ? 2.865 35.906 1.217 1 77.62 316 ASN A N 1
ATOM 2579 C CA . ASN A 1 316 ? 2.785 37.094 2.082 1 77.62 316 ASN A CA 1
ATOM 2580 C C . ASN A 1 316 ? 2.248 36.719 3.465 1 77.62 316 ASN A C 1
ATOM 2582 O O . ASN A 1 316 ? 1.292 37.344 3.941 1 77.62 316 ASN A O 1
ATOM 2586 N N . ALA A 1 317 ? 2.814 35.75 4.07 1 84.69 317 ALA A N 1
ATOM 2587 C CA . ALA A 1 317 ? 2.406 35.406 5.426 1 84.69 317 ALA A CA 1
ATOM 2588 C C . ALA A 1 317 ? 2.922 36.406 6.445 1 84.69 317 ALA A C 1
ATOM 2590 O O . ALA A 1 317 ? 4.027 36.938 6.305 1 84.69 317 ALA A O 1
ATOM 2591 N N . ASN A 1 318 ? 2.08 36.812 7.402 1 89.38 318 ASN A N 1
ATOM 2592 C CA . ASN A 1 318 ? 2.49 37.688 8.492 1 89.38 318 ASN A CA 1
ATOM 2593 C C . ASN A 1 318 ? 3.229 36.906 9.586 1 89.38 318 ASN A C 1
ATOM 2595 O O . ASN A 1 318 ? 2.607 36.406 10.523 1 89.38 318 ASN A O 1
ATOM 2599 N N . ILE A 1 319 ? 4.578 36.875 9.453 1 92.56 319 ILE A N 1
ATOM 2600 C CA . ILE A 1 319 ? 5.387 36.094 10.391 1 92.56 319 ILE A CA 1
ATOM 2601 C C . ILE A 1 319 ? 5.727 36.938 11.609 1 92.56 319 ILE A C 1
ATOM 2603 O O . ILE A 1 319 ? 6.219 38.062 11.469 1 92.56 319 ILE A O 1
ATOM 2607 N N . ARG A 1 320 ? 5.422 36.469 12.781 1 93.38 320 ARG A N 1
ATOM 2608 C CA . ARG A 1 320 ? 5.812 37.094 14.047 1 93.38 320 ARG A CA 1
ATOM 2609 C C . ARG A 1 320 ? 6.645 36.125 14.883 1 93.38 320 ARG A C 1
ATOM 2611 O O . ARG A 1 320 ? 6.246 34.969 15.102 1 93.38 320 ARG A O 1
ATOM 2618 N N . LYS A 1 321 ? 7.746 36.625 15.305 1 89.62 321 LYS A N 1
ATOM 2619 C CA . LYS A 1 321 ? 8.656 35.781 16.094 1 89.62 321 LYS A CA 1
ATOM 2620 C C . LYS A 1 321 ? 8.141 35.594 17.516 1 89.62 321 LYS A C 1
ATOM 2622 O O . LYS A 1 321 ? 7.598 36.531 18.109 1 89.62 321 LYS A O 1
ATOM 2627 N N . GLY A 1 322 ? 8.359 34.375 17.969 1 85.12 322 GLY A N 1
ATOM 2628 C CA . GLY A 1 322 ? 7.953 34.062 19.344 1 85.12 322 GLY A CA 1
ATOM 2629 C C . GLY A 1 322 ? 9.07 34.281 20.344 1 85.12 322 GLY A C 1
ATOM 2630 O O . GLY A 1 322 ? 10.164 34.719 20 1 85.12 322 GLY A O 1
ATOM 2631 N N . GLU A 1 323 ? 8.766 34.031 21.562 1 78.31 323 GLU A N 1
ATOM 2632 C CA . GLU A 1 323 ? 9.68 34.281 22.672 1 78.31 323 GLU A CA 1
ATOM 2633 C C . GLU A 1 323 ? 10.914 33.375 22.562 1 78.31 323 GLU A C 1
ATOM 2635 O O . GLU A 1 323 ? 11.992 33.75 23.031 1 78.31 323 GLU A O 1
ATOM 2640 N N . PHE A 1 324 ? 10.766 32.281 21.875 1 78.56 324 PHE A N 1
ATOM 2641 C CA . PHE A 1 324 ? 11.836 31.312 21.797 1 78.56 324 PHE A CA 1
ATOM 2642 C C . PHE A 1 324 ? 12.758 31.609 20.625 1 78.56 324 PHE A C 1
ATOM 2644 O O . PHE A 1 324 ? 13.789 30.953 20.453 1 78.56 324 PHE A O 1
ATOM 2651 N N . PHE A 1 325 ? 12.297 32.531 19.906 1 78 325 PHE A N 1
ATOM 2652 C CA . PHE A 1 325 ? 13.094 32.844 18.719 1 78 325 PHE A CA 1
ATOM 2653 C C . PHE A 1 325 ? 14.43 33.438 19.109 1 78 325 PHE A C 1
ATOM 2655 O O . PHE A 1 325 ? 14.484 34.531 19.703 1 78 325 PHE A O 1
ATOM 2662 N N . ASN A 1 326 ? 15.508 32.625 19.375 1 65.56 326 ASN A N 1
ATOM 2663 C CA . ASN A 1 326 ? 16.828 33.156 19.688 1 65.56 326 ASN A CA 1
ATOM 2664 C C . ASN A 1 326 ? 17.531 33.719 18.453 1 65.56 326 ASN A C 1
ATOM 2666 O O . ASN A 1 326 ? 17.391 33.188 17.359 1 65.56 326 ASN A O 1
ATOM 2670 N N . GLY A 1 327 ? 17.469 35 18.156 1 52.94 327 GLY A N 1
ATOM 2671 C CA . GLY A 1 327 ? 18.094 35.75 17.078 1 52.94 327 GLY A CA 1
ATOM 2672 C C . GLY A 1 327 ? 19.375 35.094 16.578 1 52.94 327 GLY A C 1
ATOM 2673 O O . GLY A 1 327 ? 20.016 35.625 15.664 1 52.94 327 GLY A O 1
ATOM 2674 N N . ILE A 1 328 ? 20.031 34.312 17.281 1 43.19 328 ILE A N 1
ATOM 2675 C CA . ILE A 1 328 ? 21.422 34 16.938 1 43.19 328 ILE A CA 1
ATOM 2676 C C . ILE A 1 328 ? 21.469 33.281 15.57 1 43.19 328 ILE A C 1
ATOM 2678 O O . ILE A 1 328 ? 22.406 33.469 14.805 1 43.19 328 ILE A O 1
ATOM 2682 N N . GLN A 1 329 ? 20.547 32.438 15.234 1 44.47 329 GLN A N 1
ATOM 2683 C CA . GLN A 1 329 ? 20.938 31.594 14.117 1 44.47 329 GLN A CA 1
ATOM 2684 C C . GLN A 1 329 ? 20.703 32.312 12.781 1 44.47 329 GLN A C 1
ATOM 2686 O O . GLN A 1 329 ? 20.812 31.688 11.719 1 44.47 329 GLN A O 1
ATOM 2691 N N . SER A 1 330 ? 20.172 33.562 12.82 1 37.53 330 SER A N 1
ATOM 2692 C CA . SER A 1 330 ? 20.25 34.25 11.531 1 37.53 330 SER A CA 1
ATOM 2693 C C . SER A 1 330 ? 21.688 34.281 11.008 1 37.53 330 SER A C 1
ATOM 2695 O O . SER A 1 330 ? 22.531 34.969 11.562 1 37.53 330 SER A O 1
ATOM 2697 N N . GLY A 1 331 ? 22.406 33.5 10.719 1 35.84 331 GLY A N 1
ATOM 2698 C CA . GLY A 1 331 ? 23.531 33.844 9.867 1 35.84 331 GLY A CA 1
ATOM 2699 C C . GLY A 1 331 ? 23.281 35.062 9.023 1 35.84 331 GLY A C 1
ATOM 2700 O O . GLY A 1 331 ? 22.141 35.531 8.883 1 35.84 331 GLY A O 1
ATOM 2701 N N . ASN A 1 332 ? 24.406 35.906 8.562 1 33.78 332 ASN A N 1
ATOM 2702 C CA . ASN A 1 332 ? 24.609 37 7.613 1 33.78 332 ASN A CA 1
ATOM 2703 C C . ASN A 1 332 ? 23.656 36.875 6.43 1 33.78 332 ASN A C 1
ATOM 2705 O O . ASN A 1 332 ? 24.016 36.344 5.379 1 33.78 332 ASN A O 1
ATOM 2709 N N . PHE A 1 333 ? 22.453 36.625 6.574 1 33.22 333 PHE A N 1
ATOM 2710 C CA . PHE A 1 333 ? 21.797 36.969 5.324 1 33.22 333 PHE A CA 1
ATOM 2711 C C . PHE A 1 333 ? 21.734 38.5 5.16 1 33.22 333 PHE A C 1
ATOM 2713 O O . PHE A 1 333 ? 20.734 39.125 5.531 1 33.22 333 PHE A O 1
ATOM 2720 N N . GLU A 1 334 ? 22.719 39.344 5.578 1 30.14 334 GLU A N 1
ATOM 2721 C CA . GLU A 1 334 ? 22.797 40.75 5.191 1 30.14 334 GLU A CA 1
ATOM 2722 C C . GLU A 1 334 ? 22.578 40.906 3.691 1 30.14 334 GLU A C 1
ATOM 2724 O O . GLU A 1 334 ? 23.094 40.125 2.885 1 30.14 334 GLU A O 1
ATOM 2729 N N . ASN A 1 335 ? 21.469 41.562 3.254 1 29.48 335 ASN A N 1
ATOM 2730 C CA . ASN A 1 335 ? 21.375 42.312 2.002 1 29.48 335 ASN A CA 1
ATOM 2731 C C . ASN A 1 335 ? 22.641 43.125 1.732 1 29.48 335 ASN A C 1
ATOM 2733 O O . ASN A 1 335 ? 23.047 43.938 2.553 1 29.48 335 ASN A O 1
ATOM 2737 N N . GLY A 1 336 ? 23.781 42.531 1.336 1 25.11 336 GLY A N 1
ATOM 2738 C CA . GLY A 1 336 ? 24.797 43.375 0.699 1 25.11 336 GLY A CA 1
ATOM 2739 C C . GLY A 1 336 ? 24.234 44.406 -0.235 1 25.11 336 GLY A C 1
ATOM 2740 O O . GLY A 1 336 ? 24.109 44.188 -1.44 1 25.11 336 GLY A O 1
ATOM 2741 N N . GLY A 1 337 ? 23.109 45.094 0.12 1 20.61 337 GLY A N 1
ATOM 2742 C CA . GLY A 1 337 ? 22.969 46.406 -0.506 1 20.61 337 GLY A CA 1
ATOM 2743 C C . GLY A 1 337 ? 24.047 47.375 -0.088 1 20.61 337 GLY A C 1
ATOM 2744 O O . GLY A 1 337 ? 24 48.562 -0.471 1 20.61 337 GLY A O 1
ATOM 2745 N N . ARG A 1 338 ? 25.359 47.094 0.296 1 19.89 338 ARG A N 1
ATOM 2746 C CA . ARG A 1 338 ? 26.031 48.281 -0.244 1 19.89 338 ARG A CA 1
ATOM 2747 C C . ARG A 1 338 ? 26.188 48.156 -1.758 1 19.89 338 ARG A C 1
ATOM 2749 O O . ARG A 1 338 ? 26.391 47.062 -2.293 1 19.89 338 ARG A O 1
ATOM 2756 N N . MET B 1 1 ? -8.414 -41.594 -3.186 1 49.53 1 MET B N 1
ATOM 2757 C CA . MET B 1 1 ? -8.578 -41.406 -4.621 1 49.53 1 MET B CA 1
ATOM 2758 C C . MET B 1 1 ? -8 -40.062 -5.051 1 49.53 1 MET B C 1
ATOM 2760 O O . MET B 1 1 ? -8.031 -39.094 -4.285 1 49.53 1 MET B O 1
ATOM 2764 N N . ARG B 1 2 ? -7.141 -40.094 -6.203 1 62.5 2 ARG B N 1
ATOM 2765 C CA . ARG B 1 2 ? -6.48 -38.906 -6.672 1 62.5 2 ARG B CA 1
ATOM 2766 C C . ARG B 1 2 ? -7.5 -37.844 -7.129 1 62.5 2 ARG B C 1
ATOM 2768 O O . ARG B 1 2 ? -8.445 -38.188 -7.852 1 62.5 2 ARG B O 1
ATOM 2775 N N . LYS B 1 3 ? -7.406 -36.719 -6.52 1 87.69 3 LYS B N 1
ATOM 2776 C CA . LYS B 1 3 ? -8.383 -35.688 -6.816 1 87.69 3 LYS B CA 1
ATOM 2777 C C . LYS B 1 3 ? -7.887 -34.781 -7.941 1 87.69 3 LYS B C 1
ATOM 2779 O O . LYS B 1 3 ? -8.078 -33.562 -7.891 1 87.69 3 LYS B O 1
ATOM 2784 N N . LEU B 1 4 ? -7.117 -35.625 -8.922 1 95.56 4 LEU B N 1
ATOM 2785 C CA . LEU B 1 4 ? -6.629 -34.938 -10.109 1 95.56 4 LEU B CA 1
ATOM 2786 C C . LEU B 1 4 ? -7.773 -34.594 -11.062 1 95.56 4 LEU B C 1
ATOM 2788 O O . LEU B 1 4 ? -8.453 -35.5 -11.547 1 95.56 4 LEU B O 1
ATOM 2792 N N . LEU B 1 5 ? -7.973 -33.406 -11.336 1 96.31 5 LEU B N 1
ATOM 2793 C CA . LEU B 1 5 ? -9.031 -33 -12.258 1 96.31 5 LEU B CA 1
ATOM 2794 C C . LEU B 1 5 ? -8.539 -33 -13.695 1 96.31 5 LEU B C 1
ATOM 2796 O O . LEU B 1 5 ? -9.164 -33.625 -14.562 1 96.31 5 LEU B O 1
ATOM 2800 N N . TYR B 1 6 ? -7.418 -32.406 -13.922 1 96.19 6 TYR B N 1
ATOM 2801 C CA . TYR B 1 6 ? -6.797 -32.438 -15.242 1 96.19 6 TYR B CA 1
ATOM 2802 C C . TYR B 1 6 ? -5.297 -32.188 -15.148 1 96.19 6 TYR B C 1
ATOM 2804 O O . TYR B 1 6 ? -4.793 -31.812 -14.086 1 96.19 6 TYR B O 1
ATOM 2812 N N . LYS B 1 7 ? -4.617 -32.438 -16.203 1 96.88 7 LYS B N 1
ATOM 2813 C CA . LYS B 1 7 ? -3.191 -32.156 -16.297 1 96.88 7 LYS B CA 1
ATOM 2814 C C . LYS B 1 7 ? -2.82 -31.672 -17.703 1 96.88 7 LYS B C 1
ATOM 2816 O O . LYS B 1 7 ? -3.572 -31.891 -18.656 1 96.88 7 LYS B O 1
ATOM 2821 N N . THR B 1 8 ? -1.817 -30.922 -17.75 1 96.38 8 THR B N 1
ATOM 2822 C CA . THR B 1 8 ? -1.168 -30.516 -18.984 1 96.38 8 THR B CA 1
ATOM 2823 C C . THR B 1 8 ? 0.261 -31.047 -19.047 1 96.38 8 THR B C 1
ATOM 2825 O O . THR B 1 8 ? 0.638 -31.922 -18.266 1 96.38 8 THR B O 1
ATOM 2828 N N . ASP B 1 9 ? 1.014 -30.547 -20.031 1 94.94 9 ASP B N 1
ATOM 2829 C CA . ASP B 1 9 ? 2.4 -31 -20.125 1 94.94 9 ASP B CA 1
ATOM 2830 C C . ASP B 1 9 ? 3.24 -30.438 -18.984 1 94.94 9 ASP B C 1
ATOM 2832 O O . ASP B 1 9 ? 4.27 -31.016 -18.625 1 94.94 9 ASP B O 1
ATOM 2836 N N . TYR B 1 10 ? 2.707 -29.359 -18.391 1 96.81 10 TYR B N 1
ATOM 2837 C CA . TYR B 1 10 ? 3.553 -28.688 -17.422 1 96.81 10 TYR B CA 1
ATOM 2838 C C . TYR B 1 10 ? 2.963 -28.781 -16.016 1 96.81 10 TYR B C 1
ATOM 2840 O O . TYR B 1 10 ? 3.646 -28.516 -15.031 1 96.81 10 TYR B O 1
ATOM 2848 N N . GLY B 1 11 ? 1.65 -29.156 -15.984 1 97.69 11 GLY B N 1
ATOM 2849 C CA . GLY B 1 11 ? 1.147 -29.047 -14.625 1 97.69 11 GLY B CA 1
ATOM 2850 C C . GLY B 1 11 ? -0.102 -29.875 -14.383 1 97.69 11 GLY B C 1
ATOM 2851 O O . GLY B 1 11 ? -0.54 -30.625 -15.258 1 97.69 11 GLY B O 1
ATOM 2852 N N . LYS B 1 12 ? -0.561 -29.828 -13.141 1 98.12 12 LYS B N 1
ATOM 2853 C CA . LYS B 1 12 ? -1.694 -30.609 -12.648 1 98.12 12 LYS B CA 1
ATOM 2854 C C . LYS B 1 12 ? -2.604 -29.766 -11.766 1 98.12 12 LYS B C 1
ATOM 2856 O O . LYS B 1 12 ? -2.123 -28.938 -10.984 1 98.12 12 LYS B O 1
ATOM 2861 N N . TYR B 1 13 ? -3.873 -29.984 -11.93 1 98.12 13 TYR B N 1
ATOM 2862 C CA . TYR B 1 13 ? -4.891 -29.344 -11.109 1 98.12 13 TYR B CA 1
ATOM 2863 C C . TYR B 1 13 ? -5.629 -30.359 -10.25 1 98.12 13 TYR B C 1
ATOM 2865 O O . TYR B 1 13 ? -6.234 -31.297 -10.773 1 98.12 13 TYR B O 1
ATOM 2873 N N . TYR B 1 14 ? -5.598 -30.188 -8.961 1 97.81 14 TYR B N 1
ATOM 2874 C CA . TYR B 1 14 ? -6.207 -31.125 -8.031 1 97.81 14 TYR B CA 1
ATOM 2875 C C . TYR B 1 14 ? -7.402 -30.5 -7.32 1 97.81 14 TYR B C 1
ATOM 2877 O O . TYR B 1 14 ? -7.355 -29.328 -6.938 1 97.81 14 TYR B O 1
ATOM 2885 N N . ILE B 1 15 ? -8.477 -31.25 -7.129 1 96.94 15 ILE B N 1
ATOM 2886 C CA . ILE B 1 15 ? -9.625 -30.844 -6.324 1 96.94 15 ILE B CA 1
ATOM 2887 C C . ILE B 1 15 ? -9.445 -31.344 -4.891 1 96.94 15 ILE B C 1
ATOM 2889 O O . ILE B 1 15 ? -9.242 -32.531 -4.656 1 96.94 15 ILE B O 1
ATOM 2893 N N . GLY B 1 16 ? -9.484 -30.406 -3.949 1 95.75 16 GLY B N 1
ATOM 2894 C CA . GLY B 1 16 ? -9.352 -30.75 -2.541 1 95.75 16 GLY B CA 1
ATOM 2895 C C . GLY B 1 16 ? -8.922 -29.578 -1.684 1 95.75 16 GLY B C 1
ATOM 2896 O O . GLY B 1 16 ? -8.727 -28.469 -2.189 1 95.75 16 GLY B O 1
ATOM 2897 N N . LYS B 1 17 ? -8.82 -29.828 -0.431 1 94.88 17 LYS B N 1
ATOM 2898 C CA . LYS B 1 17 ? -8.305 -28.828 0.488 1 94.88 17 LYS B CA 1
ATOM 2899 C C . LYS B 1 17 ? -6.777 -28.766 0.435 1 94.88 17 LYS B C 1
ATOM 2901 O O . LYS B 1 17 ? -6.113 -29.797 0.334 1 94.88 17 LYS B O 1
ATOM 2906 N N . CYS B 1 18 ? -6.242 -27.547 0.515 1 94.25 18 CYS B N 1
ATOM 2907 C CA . CYS B 1 18 ? -4.805 -27.359 0.337 1 94.25 18 CYS B CA 1
ATOM 2908 C C . CYS B 1 18 ? -4.027 -28.109 1.411 1 94.25 18 CYS B C 1
ATOM 2910 O O . CYS B 1 18 ? -2.996 -28.719 1.122 1 94.25 18 CYS B O 1
ATOM 2912 N N . GLU B 1 19 ? -4.512 -28.141 2.648 1 93.88 19 GLU B N 1
ATOM 2913 C CA . GLU B 1 19 ? -3.809 -28.797 3.742 1 93.88 19 GLU B CA 1
ATOM 2914 C C . GLU B 1 19 ? -3.617 -30.297 3.459 1 93.88 19 GLU B C 1
ATOM 2916 O O . GLU B 1 19 ? -2.527 -30.828 3.658 1 93.88 19 GLU B O 1
ATOM 2921 N N . SER B 1 20 ? -4.629 -30.922 2.936 1 94.38 20 SER B N 1
ATOM 2922 C CA . SER B 1 20 ? -4.598 -32.344 2.67 1 94.38 20 SER B CA 1
ATOM 2923 C C . SER B 1 20 ? -3.816 -32.656 1.397 1 94.38 20 SER B C 1
ATOM 2925 O O . SER B 1 20 ? -3.006 -33.594 1.37 1 94.38 20 SER B O 1
ATOM 2927 N N . GLU B 1 21 ? -4.035 -31.859 0.393 1 95.5 21 GLU B N 1
ATOM 2928 C CA . GLU B 1 21 ? -3.441 -32.188 -0.905 1 95.5 21 GLU B CA 1
ATOM 2929 C C . GLU B 1 21 ? -1.934 -31.938 -0.893 1 95.5 21 GLU B C 1
ATOM 2931 O O . GLU B 1 21 ? -1.177 -32.688 -1.521 1 95.5 21 GLU B O 1
ATOM 2936 N N . ILE B 1 22 ? -1.451 -30.906 -0.193 1 95.94 22 ILE B N 1
ATOM 2937 C CA . ILE B 1 22 ? -0.022 -30.609 -0.136 1 95.94 22 ILE B CA 1
ATOM 2938 C C . ILE B 1 22 ? 0.712 -31.781 0.531 1 95.94 22 ILE B C 1
ATOM 2940 O O . ILE B 1 22 ? 1.787 -32.188 0.08 1 95.94 22 ILE B O 1
ATOM 2944 N N . LYS B 1 23 ? 0.124 -32.312 1.552 1 93 23 LYS B N 1
ATOM 2945 C CA . LYS B 1 23 ? 0.709 -33.438 2.246 1 93 23 LYS B CA 1
ATOM 2946 C C . LYS B 1 23 ? 0.697 -34.688 1.362 1 93 23 LYS B C 1
ATOM 2948 O O . LYS B 1 23 ? 1.696 -35.406 1.278 1 93 23 LYS B O 1
ATOM 2953 N N . ARG B 1 24 ? -0.369 -34.875 0.727 1 95.38 24 ARG B N 1
ATOM 2954 C CA . ARG B 1 24 ? -0.543 -36.062 -0.115 1 95.38 24 ARG B CA 1
ATOM 2955 C C . ARG B 1 24 ? 0.438 -36.062 -1.282 1 95.38 24 ARG B C 1
ATOM 2957 O O . ARG B 1 24 ? 0.976 -37.094 -1.656 1 95.38 24 ARG B O 1
ATOM 2964 N N . LEU B 1 25 ? 0.711 -34.906 -1.783 1 96.5 25 LEU B N 1
ATOM 2965 C CA . LEU B 1 25 ? 1.542 -34.75 -2.975 1 96.5 25 LEU B CA 1
ATOM 2966 C C . LEU B 1 25 ? 3.023 -34.781 -2.607 1 96.5 25 LEU B C 1
ATOM 2968 O O . LEU B 1 25 ? 3.885 -34.719 -3.486 1 96.5 25 LEU B O 1
ATOM 2972 N N . LYS B 1 26 ? 3.354 -34.875 -1.34 1 95.88 26 LYS B N 1
ATOM 2973 C CA . LYS B 1 26 ? 4.73 -34.938 -0.854 1 95.88 26 LYS B CA 1
ATOM 2974 C C . LYS B 1 26 ? 5.586 -33.844 -1.476 1 95.88 26 LYS B C 1
ATOM 2976 O O . LYS B 1 26 ? 6.641 -34.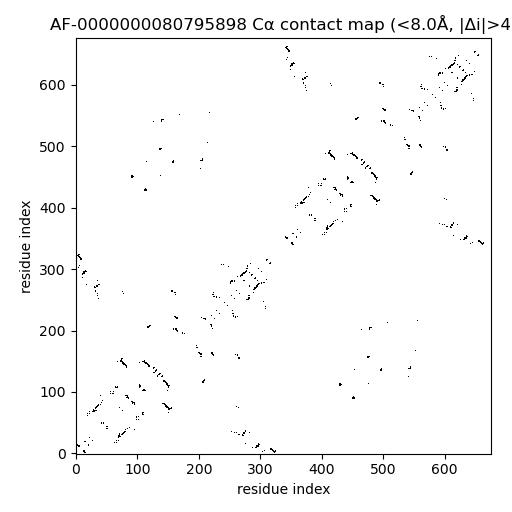125 -2.055 1 95.88 26 LYS B O 1
ATOM 2981 N N . LEU B 1 27 ? 5.223 -32.625 -1.258 1 97.38 27 LEU B N 1
ATOM 2982 C CA . LEU B 1 27 ? 5.836 -31.469 -1.935 1 97.38 27 LEU B CA 1
ATOM 2983 C C . LEU B 1 27 ? 6.977 -30.906 -1.104 1 97.38 27 LEU B C 1
ATOM 2985 O O . LEU B 1 27 ? 7.523 -29.844 -1.437 1 97.38 27 LEU B O 1
ATOM 2989 N N . LYS B 1 28 ? 7.359 -31.562 -0.04 1 97.81 28 LYS B N 1
ATOM 2990 C CA . LYS B 1 28 ? 8.383 -31.031 0.854 1 97.81 28 LYS B CA 1
ATOM 2991 C C . LYS B 1 28 ? 9.656 -30.688 0.085 1 97.81 28 LYS B C 1
ATOM 2993 O O . LYS B 1 28 ? 10.234 -31.531 -0.591 1 97.81 28 LYS B O 1
ATOM 2998 N N . GLY B 1 29 ? 10.047 -29.406 0.115 1 98.5 29 GLY B N 1
ATOM 2999 C CA . GLY B 1 29 ? 11.312 -28.938 -0.437 1 98.5 29 GLY B CA 1
ATOM 3000 C C . GLY B 1 29 ? 11.32 -28.891 -1.953 1 98.5 29 GLY B C 1
ATOM 3001 O O . GLY B 1 29 ? 12.383 -28.828 -2.572 1 98.5 29 GLY B O 1
ATOM 3002 N N . LYS B 1 30 ? 10.172 -28.891 -2.568 1 98.69 30 LYS B N 1
ATOM 3003 C CA . LYS B 1 30 ? 10.164 -29.062 -4.016 1 98.69 30 LYS B CA 1
ATOM 3004 C C . LYS B 1 30 ? 9.664 -27.812 -4.719 1 98.69 30 LYS B C 1
ATOM 3006 O O . LYS B 1 30 ? 9.914 -27.609 -5.91 1 98.69 30 LYS B O 1
ATOM 3011 N N . VAL B 1 31 ? 8.961 -26.969 -4.02 1 98.94 31 VAL B N 1
ATOM 3012 C CA . VAL B 1 31 ? 8.25 -25.859 -4.629 1 98.94 31 VAL B CA 1
ATOM 3013 C C . VAL B 1 31 ? 9.133 -24.609 -4.617 1 98.94 31 VAL B C 1
ATOM 3015 O O . VAL B 1 31 ? 9.594 -24.188 -3.557 1 98.94 31 VAL B O 1
ATOM 3018 N N . GLN B 1 32 ? 9.352 -24.016 -5.793 1 98.94 32 GLN B N 1
ATOM 3019 C CA . GLN B 1 32 ? 10.172 -22.812 -5.871 1 98.94 32 GLN B CA 1
ATOM 3020 C C . GLN B 1 32 ? 9.359 -21.562 -5.527 1 98.94 32 GLN B C 1
ATOM 3022 O O . GLN B 1 32 ? 9.891 -20.625 -4.941 1 98.94 32 GLN B O 1
ATOM 3027 N N . LEU B 1 33 ? 8.133 -21.562 -5.938 1 99 33 LEU B N 1
ATOM 3028 C CA . LEU B 1 33 ? 7.27 -20.422 -5.695 1 99 33 LEU B CA 1
ATOM 3029 C C . LEU B 1 33 ? 5.852 -20.859 -5.355 1 99 33 LEU B C 1
ATOM 3031 O O . LEU B 1 33 ? 5.246 -21.641 -6.098 1 99 33 LEU B O 1
ATOM 3035 N N . ILE B 1 34 ? 5.402 -20.453 -4.215 1 98.94 34 ILE B N 1
ATOM 3036 C CA . ILE B 1 34 ? 3.975 -20.453 -3.922 1 98.94 34 ILE B CA 1
ATOM 3037 C C . ILE B 1 34 ? 3.387 -19.078 -4.23 1 98.94 34 ILE B C 1
ATOM 3039 O O . ILE B 1 34 ? 3.799 -18.078 -3.643 1 98.94 34 ILE B O 1
ATOM 3043 N N . LEU B 1 35 ? 2.562 -18.969 -5.188 1 98.88 35 LEU B N 1
ATOM 3044 C CA . LEU B 1 35 ? 1.865 -17.75 -5.586 1 98.88 35 LEU B CA 1
ATOM 3045 C C . LEU B 1 35 ? 0.354 -17.922 -5.492 1 98.88 35 LEU B C 1
ATOM 3047 O O . LEU B 1 35 ? -0.23 -18.703 -6.258 1 98.88 35 LEU B O 1
ATOM 3051 N N . THR B 1 36 ? -0.275 -17.156 -4.539 1 98.5 36 THR B N 1
ATOM 3052 C CA . THR B 1 36 ? -1.661 -17.516 -4.254 1 98.5 36 THR B CA 1
ATOM 3053 C C . THR B 1 36 ? -2.416 -16.328 -3.672 1 98.5 36 THR B C 1
ATOM 3055 O O . THR B 1 36 ? -1.812 -15.305 -3.332 1 98.5 36 THR B O 1
ATOM 3058 N N . SER B 1 37 ? -3.67 -16.406 -3.668 1 97 37 SER B N 1
ATOM 3059 C CA . SER B 1 37 ? -4.613 -15.508 -3.014 1 97 37 SER B CA 1
ATOM 3060 C C . SER B 1 37 ? -5.68 -16.281 -2.246 1 97 37 SER B C 1
ATOM 3062 O O . SER B 1 37 ? -6.68 -16.719 -2.822 1 97 37 SER B O 1
ATOM 3064 N N . PRO B 1 38 ? -5.504 -16.453 -0.988 1 94.62 38 PRO B N 1
ATOM 3065 C CA . PRO B 1 38 ? -6.457 -17.219 -0.193 1 94.62 38 PRO B CA 1
ATOM 3066 C C . PRO B 1 38 ? -7.832 -16.562 -0.109 1 94.62 38 PRO B C 1
ATOM 3068 O O . PRO B 1 38 ? -7.945 -15.344 -0.275 1 94.62 38 PRO B O 1
ATOM 3071 N N . PRO B 1 39 ? -8.797 -17.359 0.139 1 88.31 39 PRO B N 1
ATOM 3072 C CA . PRO B 1 39 ? -10.125 -16.766 0.297 1 88.31 39 PRO B CA 1
ATOM 3073 C C . PRO B 1 39 ? -10.242 -15.906 1.553 1 88.31 39 PRO B C 1
ATOM 3075 O O . PRO B 1 39 ? -9.633 -16.219 2.58 1 88.31 39 PRO B O 1
ATOM 3078 N N . PHE B 1 40 ? -10.641 -14.664 1.354 1 73.44 40 PHE B N 1
ATOM 3079 C CA . PHE B 1 40 ? -10.828 -13.797 2.514 1 73.44 40 PHE B CA 1
ATOM 3080 C C . PHE B 1 40 ? -12.234 -13.938 3.074 1 73.44 40 PHE B C 1
ATOM 3082 O O . PHE B 1 40 ? -13.211 -13.953 2.32 1 73.44 40 PHE B O 1
ATOM 3089 N N . PRO B 1 41 ? -12.344 -14.398 4.355 1 57.78 41 PRO B N 1
ATOM 3090 C CA . PRO B 1 41 ? -13.703 -14.484 4.898 1 57.78 41 PRO B CA 1
ATOM 3091 C C . PRO B 1 41 ? -14.414 -13.141 4.922 1 57.78 41 PRO B C 1
ATOM 3093 O O . PRO B 1 41 ? -13.812 -12.125 5.273 1 57.78 41 PRO B O 1
ATOM 3096 N N . LEU B 1 42 ? -15.188 -12.891 3.918 1 51.88 42 LEU B N 1
ATOM 3097 C CA . LEU B 1 42 ? -16.016 -11.695 3.965 1 51.88 42 LEU B CA 1
ATOM 3098 C C . LEU B 1 42 ? -16.766 -11.602 5.293 1 51.88 42 LEU B C 1
ATOM 3100 O O . LEU B 1 42 ? -16.969 -12.617 5.961 1 51.88 42 LEU B O 1
ATOM 3104 N N . ASN B 1 43 ? -16.766 -10.367 5.914 1 46.38 43 ASN B N 1
ATOM 3105 C CA . ASN B 1 43 ? -17.531 -10.102 7.133 1 46.38 43 ASN B CA 1
ATOM 3106 C C . ASN B 1 43 ? -18.828 -10.906 7.176 1 46.38 43 ASN B C 1
ATOM 3108 O O . ASN B 1 43 ? -19.422 -11.062 8.242 1 46.38 43 ASN B O 1
ATOM 3112 N N . ASN B 1 44 ? -19.516 -11.055 6.059 1 41.31 44 ASN B N 1
ATOM 3113 C CA . ASN B 1 44 ? -20.781 -11.797 6.152 1 41.31 44 ASN B CA 1
ATOM 3114 C C . ASN B 1 44 ? -20.562 -13.289 5.914 1 41.31 44 ASN B C 1
ATOM 3116 O O . ASN B 1 44 ? -19.734 -13.68 5.09 1 41.31 44 ASN B O 1
ATOM 3120 N N . LYS B 1 45 ? -21.031 -14.062 6.926 1 41.72 45 LYS B N 1
ATOM 3121 C CA . LYS B 1 45 ? -21.109 -15.508 6.707 1 41.72 45 LYS B CA 1
ATOM 3122 C C . LYS B 1 45 ? -21.453 -15.828 5.258 1 41.72 45 LYS B C 1
ATOM 3124 O O . LYS B 1 45 ? -22.531 -15.453 4.773 1 41.72 45 LYS B O 1
ATOM 3129 N N . LYS B 1 46 ? -20.625 -15.773 4.301 1 39.38 46 LYS B N 1
ATOM 3130 C CA . LYS B 1 46 ? -21.047 -16.344 3.029 1 39.38 46 LYS B CA 1
ATOM 3131 C C . LYS B 1 46 ? -21.438 -17.812 3.188 1 39.38 46 LYS B C 1
ATOM 3133 O O . LYS B 1 46 ? -21.172 -18.422 4.223 1 39.38 46 LYS B O 1
ATOM 3138 N N . GLN B 1 47 ? -22 -18.391 1.995 1 34.88 47 GLN B N 1
ATOM 3139 C CA . GLN B 1 47 ? -22.469 -19.766 1.928 1 34.88 47 GLN B CA 1
ATOM 3140 C C . GLN B 1 47 ? -21.438 -20.734 2.504 1 34.88 47 GLN B C 1
ATOM 3142 O O . GLN B 1 47 ? -21.781 -21.797 3.014 1 34.88 47 GLN B O 1
ATOM 3147 N N . TYR B 1 48 ? -20.078 -20.594 2.076 1 35.75 48 TYR B N 1
ATOM 3148 C CA . TYR B 1 48 ? -19.172 -21.609 2.588 1 35.75 48 TYR B CA 1
ATOM 3149 C C . TYR B 1 48 ? -18.547 -21.156 3.902 1 35.75 48 TYR B C 1
ATOM 3151 O O . TYR B 1 48 ? -17.906 -20.109 3.967 1 35.75 48 TYR B O 1
ATOM 3159 N N . GLY B 1 49 ? -18.719 -21.891 4.996 1 41 49 GLY B N 1
ATOM 3160 C CA . GLY B 1 49 ? -18.109 -22.016 6.305 1 41 49 GLY B CA 1
ATOM 3161 C C . GLY B 1 49 ? -17.078 -20.938 6.602 1 41 49 GLY B C 1
ATOM 3162 O O . GLY B 1 49 ? -15.945 -21.234 6.965 1 41 49 GLY B O 1
ATOM 3163 N N . ASN B 1 50 ? -17.203 -19.797 6.191 1 47.59 50 ASN B N 1
ATOM 3164 C CA . ASN B 1 50 ? -16.172 -18.766 6.34 1 47.59 50 ASN B CA 1
ATOM 3165 C C . ASN B 1 50 ? -15.875 -18.484 7.809 1 47.59 50 ASN B C 1
ATOM 3167 O O . ASN B 1 50 ? -16.797 -18.344 8.617 1 47.59 50 ASN B O 1
ATOM 3171 N N . LEU B 1 51 ? -14.781 -18.875 8.266 1 54.25 51 LEU B N 1
ATOM 3172 C CA . LEU B 1 51 ? -14.242 -18.516 9.57 1 54.25 51 LEU B CA 1
ATOM 3173 C C . LEU B 1 51 ? -14.266 -17 9.766 1 54.25 51 LEU B C 1
ATOM 3175 O O . LEU B 1 51 ? -14.133 -16.25 8.805 1 54.25 51 LEU B O 1
ATOM 3179 N N . VAL B 1 52 ? -14.852 -16.578 10.758 1 63.5 52 VAL B N 1
ATOM 3180 C CA . VAL B 1 52 ? -14.945 -15.148 11.031 1 63.5 52 VAL B CA 1
ATOM 3181 C C . VAL B 1 52 ? -13.914 -14.766 12.102 1 63.5 52 VAL B C 1
ATOM 3183 O O . VAL B 1 52 ? -13.625 -15.547 13.008 1 63.5 52 VAL B O 1
ATOM 3186 N N . GLY B 1 53 ? -13.266 -13.602 11.867 1 75.75 53 GLY B N 1
ATOM 3187 C CA . GLY B 1 53 ? -12.43 -12.969 12.883 1 75.75 53 GLY B CA 1
ATOM 3188 C C . GLY B 1 53 ? -11.234 -13.805 13.273 1 75.75 53 GLY B C 1
ATOM 3189 O O . GLY B 1 53 ? -10.352 -14.07 12.453 1 75.75 53 GLY B O 1
ATOM 3190 N N . GLU B 1 54 ? -11.234 -14.312 14.367 1 81 54 GLU B N 1
ATOM 3191 C CA . GLU B 1 54 ? -10.117 -15.031 14.969 1 81 54 GLU B CA 1
ATOM 3192 C C . GLU B 1 54 ? -9.953 -16.422 14.359 1 81 54 GLU B C 1
ATOM 3194 O O . GLU B 1 54 ? -8.836 -16.922 14.227 1 81 54 GLU B O 1
ATOM 3199 N N . ASP B 1 55 ? -11.055 -17.047 13.93 1 85.81 55 ASP B N 1
ATOM 3200 C CA . ASP B 1 55 ? -10.992 -18.375 13.312 1 85.81 55 ASP B CA 1
ATOM 3201 C C . ASP B 1 55 ? -10.281 -18.312 11.969 1 85.81 55 ASP B C 1
ATOM 3203 O O . ASP B 1 55 ? -9.492 -19.203 11.641 1 85.81 55 ASP B O 1
ATOM 3207 N N . TYR B 1 56 ? -10.625 -17.328 11.305 1 88.94 56 TYR B N 1
ATOM 3208 C CA . TYR B 1 56 ? -9.938 -17.141 10.031 1 88.94 56 TYR B CA 1
ATOM 3209 C C . TYR B 1 56 ? -8.445 -16.906 10.242 1 88.94 56 TYR B C 1
ATOM 3211 O O . TYR B 1 56 ? -7.613 -17.5 9.555 1 88.94 56 TYR B O 1
ATOM 3219 N N . LEU B 1 57 ? -8.148 -16.062 11.188 1 90.75 57 LEU B N 1
ATOM 3220 C CA . LEU B 1 57 ? -6.762 -15.742 11.492 1 90.75 57 LEU B CA 1
ATOM 3221 C C . LEU B 1 57 ? -5.977 -17 11.867 1 90.75 57 LEU B C 1
ATOM 3223 O O . LEU B 1 57 ? -4.859 -17.203 11.391 1 90.75 57 LEU B O 1
ATOM 3227 N N . ASN B 1 58 ? -6.562 -17.828 12.602 1 91.69 58 ASN B N 1
ATOM 3228 C CA . ASN B 1 58 ? -5.91 -19.062 13.023 1 91.69 58 ASN B CA 1
ATOM 3229 C C . ASN B 1 58 ? -5.699 -20.016 11.844 1 91.69 58 ASN B C 1
ATOM 3231 O O . ASN B 1 58 ? -4.633 -20.625 11.711 1 91.69 58 ASN B O 1
ATOM 3235 N N . TRP B 1 59 ? -6.699 -20.094 11.102 1 92.44 59 TRP B N 1
ATOM 3236 C CA . TRP B 1 59 ? -6.633 -20.984 9.938 1 92.44 59 TRP B CA 1
ATOM 3237 C C . TRP B 1 59 ? -5.488 -20.578 9.016 1 92.44 59 TRP B C 1
ATOM 3239 O O . TRP B 1 59 ? -4.637 -21.406 8.68 1 92.44 59 TRP B O 1
ATOM 3249 N N . ILE B 1 60 ? -5.445 -19.344 8.633 1 93.62 60 ILE B N 1
ATOM 3250 C CA . ILE B 1 60 ? -4.453 -18.891 7.668 1 93.62 60 ILE B CA 1
ATOM 3251 C C . ILE B 1 60 ? -3.057 -18.984 8.281 1 93.62 60 ILE B C 1
ATOM 3253 O O . ILE B 1 60 ? -2.09 -19.328 7.598 1 93.62 60 ILE B O 1
ATOM 3257 N N . THR B 1 61 ? -2.934 -18.656 9.516 1 94.06 61 THR B N 1
ATOM 3258 C CA . THR B 1 61 ? -1.659 -18.703 10.227 1 94.06 61 THR B CA 1
ATOM 3259 C C . THR B 1 61 ? -1.11 -20.125 10.25 1 94.06 61 THR B C 1
ATOM 3261 O O . THR B 1 61 ? 0.097 -20.344 10.109 1 94.06 61 THR B O 1
ATOM 3264 N N . ASN B 1 62 ? -1.99 -21.062 10.344 1 93.94 62 ASN B N 1
ATOM 3265 C CA . ASN B 1 62 ? -1.59 -22.453 10.461 1 93.94 62 ASN B CA 1
ATOM 3266 C C . ASN B 1 62 ? -1.117 -23.016 9.117 1 93.94 62 ASN B C 1
ATOM 3268 O O . ASN B 1 62 ? -0.512 -24.094 9.07 1 93.94 62 ASN B O 1
ATOM 3272 N N . LEU B 1 63 ? -1.347 -22.281 8.109 1 97.38 63 LEU B N 1
ATOM 3273 C CA . LEU B 1 63 ? -0.874 -22.719 6.801 1 97.38 63 LEU B CA 1
ATOM 3274 C C . LEU B 1 63 ? 0.603 -22.375 6.617 1 97.38 63 LEU B C 1
ATOM 3276 O O . LEU B 1 63 ? 1.265 -22.922 5.734 1 97.38 63 LEU B O 1
ATOM 3280 N N . ALA B 1 64 ? 1.132 -21.469 7.395 1 98.5 64 ALA B N 1
ATOM 3281 C CA . ALA B 1 64 ? 2.473 -20.922 7.203 1 98.5 64 ALA B CA 1
ATOM 3282 C C . ALA B 1 64 ? 3.527 -22.031 7.254 1 98.5 64 ALA B C 1
ATOM 3284 O O . ALA B 1 64 ? 4.348 -22.156 6.344 1 98.5 64 ALA B O 1
ATOM 3285 N N . PRO B 1 65 ? 3.535 -22.953 8.305 1 98.38 65 PRO B N 1
ATOM 3286 C CA . PRO B 1 65 ? 4.547 -24.016 8.336 1 98.38 65 PRO B CA 1
ATOM 3287 C C . PRO B 1 65 ? 4.422 -24.984 7.164 1 98.38 65 PRO B C 1
ATOM 3289 O O . PRO B 1 65 ? 5.434 -25.453 6.637 1 98.38 65 PRO B O 1
ATOM 3292 N N . LEU B 1 66 ? 3.209 -25.281 6.809 1 98.31 66 LEU B N 1
ATOM 3293 C CA . LEU B 1 66 ? 2.953 -26.172 5.691 1 98.31 66 LEU B CA 1
ATOM 3294 C C . LEU B 1 66 ? 3.523 -25.609 4.395 1 98.31 66 LEU B C 1
ATOM 3296 O O . LEU B 1 66 ? 4.188 -26.328 3.639 1 98.31 66 LEU B O 1
ATOM 3300 N N . PHE B 1 67 ? 3.273 -24.312 4.125 1 98.81 67 PHE B N 1
ATOM 3301 C CA . PHE B 1 67 ? 3.785 -23.656 2.928 1 98.81 67 PHE B CA 1
ATOM 3302 C C . PHE B 1 67 ? 5.305 -23.562 2.969 1 98.81 67 PHE B C 1
ATOM 3304 O O . PHE B 1 67 ? 5.977 -23.844 1.971 1 98.81 67 PHE B O 1
ATOM 3311 N N . SER B 1 68 ? 5.816 -23.219 4.125 1 98.75 68 SER B N 1
ATOM 3312 C CA . SER B 1 68 ? 7.262 -23.094 4.285 1 98.75 68 SER B CA 1
ATOM 3313 C C . SER B 1 68 ? 7.973 -24.406 4.008 1 98.75 68 SER B C 1
ATOM 3315 O O . SER B 1 68 ? 8.992 -24.438 3.314 1 98.75 68 SER B O 1
ATOM 3317 N N . GLU B 1 69 ? 7.438 -25.5 4.484 1 98.38 69 GLU B N 1
ATOM 3318 C CA . GLU B 1 69 ? 8.031 -26.828 4.328 1 98.38 69 GLU B CA 1
ATOM 3319 C C . GLU B 1 69 ? 8.055 -27.25 2.859 1 98.38 69 GLU B C 1
ATOM 3321 O O . GLU B 1 69 ? 8.969 -27.953 2.426 1 98.38 69 GLU B O 1
ATOM 3326 N N . ALA B 1 70 ? 7.137 -26.812 2.129 1 98.75 70 ALA B N 1
ATOM 3327 C CA . ALA B 1 70 ? 7.027 -27.203 0.724 1 98.75 70 ALA B CA 1
ATOM 3328 C C . ALA B 1 70 ? 8.094 -26.516 -0.121 1 98.75 70 ALA B C 1
ATOM 3330 O O . ALA B 1 70 ? 8.422 -26.969 -1.217 1 98.75 70 ALA B O 1
ATOM 3331 N N . LEU B 1 71 ? 8.68 -25.406 0.367 1 98.88 71 LEU B N 1
ATOM 3332 C CA . LEU B 1 71 ? 9.594 -24.578 -0.405 1 98.88 71 LEU B CA 1
ATOM 3333 C C . LEU B 1 71 ? 10.953 -25.266 -0.553 1 98.88 71 LEU B C 1
ATOM 3335 O O . LEU B 1 71 ? 11.406 -25.953 0.359 1 98.88 71 LEU B O 1
ATOM 3339 N N . THR B 1 72 ? 11.57 -25.016 -1.731 1 98.81 72 THR B N 1
ATOM 3340 C CA . THR B 1 72 ? 13.016 -25.219 -1.832 1 98.81 72 THR B CA 1
ATOM 3341 C C . THR B 1 72 ? 13.766 -24.328 -0.855 1 98.81 72 THR B C 1
ATOM 3343 O O . THR B 1 72 ? 13.172 -23.422 -0.25 1 98.81 72 THR B O 1
ATOM 3346 N N . ASP B 1 73 ? 15.062 -24.484 -0.733 1 98.5 73 ASP B N 1
ATOM 3347 C CA . ASP B 1 73 ? 15.867 -23.734 0.23 1 98.5 73 ASP B CA 1
ATOM 3348 C C . ASP B 1 73 ? 15.852 -22.234 -0.088 1 98.5 73 ASP B C 1
ATOM 3350 O O . ASP B 1 73 ? 15.961 -21.406 0.814 1 98.5 73 ASP B O 1
ATOM 3354 N N . ASN B 1 74 ? 15.711 -21.938 -1.33 1 98.75 74 ASN B N 1
ATOM 3355 C CA . ASN B 1 74 ? 15.68 -20.531 -1.726 1 98.75 74 ASN B CA 1
ATOM 3356 C C . ASN B 1 74 ? 14.352 -20.172 -2.387 1 98.75 74 ASN B C 1
ATOM 3358 O O . ASN B 1 74 ? 14.305 -19.312 -3.266 1 98.75 74 ASN B O 1
ATOM 3362 N N . GLY B 1 75 ? 13.219 -20.922 -1.986 1 98.94 75 GLY B N 1
ATOM 3363 C CA . GLY B 1 75 ? 11.891 -20.688 -2.525 1 98.94 75 GLY B CA 1
ATOM 3364 C C . GLY B 1 75 ? 11.195 -19.484 -1.904 1 98.94 75 GLY B C 1
ATOM 3365 O O . GLY B 1 75 ? 11.672 -18.938 -0.914 1 98.94 75 GLY B O 1
ATOM 3366 N N . SER B 1 76 ? 10.07 -19.094 -2.514 1 98.94 76 SER B N 1
ATOM 3367 C CA . SER B 1 76 ? 9.336 -17.906 -2.094 1 98.94 76 SER B CA 1
ATOM 3368 C C . SER B 1 76 ? 7.848 -18.188 -1.956 1 98.94 76 SER B C 1
ATOM 3370 O O . SER B 1 76 ? 7.328 -19.109 -2.582 1 98.94 76 SER B O 1
ATOM 3372 N N . ILE B 1 77 ? 7.227 -17.453 -1.071 1 98.94 77 ILE B N 1
ATOM 3373 C CA . ILE B 1 77 ? 5.777 -17.375 -0.943 1 98.94 77 ILE B CA 1
ATOM 3374 C C . ILE B 1 77 ? 5.297 -15.969 -1.264 1 98.94 77 ILE B C 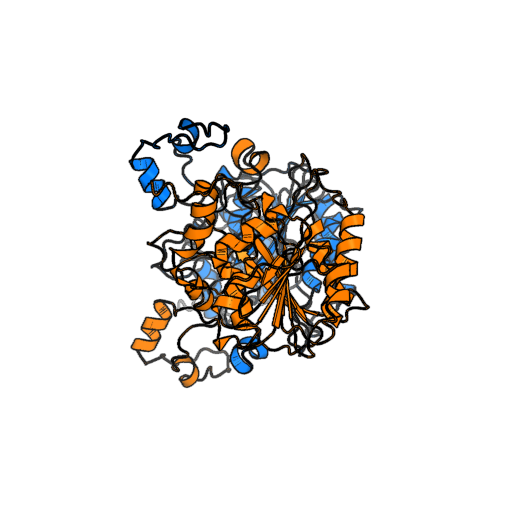1
ATOM 3376 O O . ILE B 1 77 ? 5.793 -14.992 -0.691 1 98.94 77 ILE B O 1
ATOM 3380 N N . VAL B 1 78 ? 4.406 -15.852 -2.211 1 98.94 78 VAL B N 1
ATOM 3381 C CA . VAL B 1 78 ? 3.748 -14.586 -2.518 1 98.94 78 VAL B CA 1
ATOM 3382 C C . VAL B 1 78 ? 2.244 -14.719 -2.291 1 98.94 78 VAL B C 1
ATOM 3384 O O . VAL B 1 78 ? 1.59 -15.57 -2.896 1 98.94 78 VAL B O 1
ATOM 3387 N N . ILE B 1 79 ? 1.694 -13.875 -1.431 1 98.56 79 ILE B N 1
ATOM 3388 C CA . ILE B 1 79 ? 0.271 -13.898 -1.116 1 98.56 79 ILE B CA 1
ATOM 3389 C C . ILE B 1 79 ? -0.353 -12.547 -1.454 1 98.56 79 ILE B C 1
ATOM 3391 O O . ILE B 1 79 ? 0.122 -11.508 -0.994 1 98.56 79 ILE B O 1
ATOM 3395 N N . GLU B 1 80 ? -1.329 -12.578 -2.273 1 97.5 80 GLU B N 1
ATOM 3396 C CA . GLU B 1 80 ? -2.146 -11.398 -2.551 1 97.5 80 GLU B CA 1
ATOM 3397 C C . GLU B 1 80 ? -3.408 -11.391 -1.695 1 97.5 80 GLU B C 1
ATOM 3399 O O . GLU B 1 80 ? -4.141 -12.383 -1.645 1 97.5 80 GLU B O 1
ATOM 3404 N N . MET B 1 81 ? -3.68 -10.281 -1.046 1 95.62 81 MET B N 1
ATOM 3405 C CA . MET B 1 81 ? -4.898 -10.133 -0.254 1 95.62 81 MET B CA 1
ATOM 3406 C C . MET B 1 81 ? -5.512 -8.75 -0.452 1 95.62 81 MET B C 1
ATOM 3408 O O . MET B 1 81 ? -4.809 -7.742 -0.391 1 95.62 81 MET B O 1
ATOM 3412 N N . GLY B 1 82 ? -6.781 -8.742 -0.709 1 93.62 82 GLY B N 1
ATOM 3413 C CA . GLY B 1 82 ? -7.504 -7.488 -0.822 1 93.62 82 GLY B CA 1
ATOM 3414 C C . GLY B 1 82 ? -7.832 -6.867 0.522 1 93.62 82 GLY B C 1
ATOM 3415 O O . GLY B 1 82 ? -7.746 -7.531 1.557 1 93.62 82 GLY B O 1
ATOM 3416 N N . ASN B 1 83 ? -8.203 -5.602 0.449 1 93.94 83 ASN B N 1
ATOM 3417 C CA . ASN B 1 83 ? -8.711 -4.922 1.64 1 93.94 83 ASN B CA 1
ATOM 3418 C C . ASN B 1 83 ? -10.094 -5.426 2.027 1 93.94 83 ASN B C 1
ATOM 3420 O O . ASN B 1 83 ? -10.805 -5.996 1.198 1 93.94 83 ASN B O 1
ATOM 3424 N N . ALA B 1 84 ? -10.383 -5.266 3.309 1 88.75 84 ALA B N 1
ATOM 3425 C CA . ALA B 1 84 ? -11.703 -5.645 3.812 1 88.75 84 ALA B CA 1
ATOM 3426 C C . ALA B 1 84 ? -12.328 -4.512 4.621 1 88.75 84 ALA B C 1
ATOM 3428 O O . ALA B 1 84 ? -11.617 -3.662 5.16 1 88.75 84 ALA B O 1
ATOM 3429 N N . TRP B 1 85 ? -13.633 -4.504 4.668 1 93.31 85 TRP B N 1
ATOM 3430 C CA . TRP B 1 85 ? -14.391 -3.512 5.418 1 93.31 85 TRP B CA 1
ATOM 3431 C C . TRP B 1 85 ? -15.305 -4.184 6.441 1 93.31 85 TRP B C 1
ATOM 3433 O O . TRP B 1 85 ? -15.82 -5.277 6.199 1 93.31 85 TRP B O 1
ATOM 3443 N N . GLU B 1 86 ? -15.516 -3.514 7.531 1 92.19 86 GLU B N 1
ATOM 3444 C CA . GLU B 1 86 ? -16.438 -4.039 8.531 1 92.19 86 GLU B CA 1
ATOM 3445 C C . GLU B 1 86 ? -17.875 -3.982 8.031 1 92.19 86 GLU B C 1
ATOM 3447 O O . GLU B 1 86 ? -18.266 -3.041 7.332 1 92.19 86 GLU B O 1
ATOM 3452 N N . LYS B 1 87 ? -18.641 -4.969 8.406 1 89 87 LYS B N 1
ATOM 3453 C CA . LYS B 1 87 ? -20.016 -5.07 7.941 1 89 87 LYS B CA 1
ATOM 3454 C C . LYS B 1 87 ? -20.844 -3.879 8.406 1 89 87 LYS B C 1
ATOM 3456 O O . LYS B 1 87 ? -20.844 -3.541 9.594 1 89 87 LYS B O 1
ATOM 3461 N N . ASP B 1 88 ? -21.453 -3.156 7.504 1 92.5 88 ASP B N 1
ATOM 3462 C CA . ASP B 1 88 ? -22.422 -2.084 7.707 1 92.5 88 ASP B CA 1
ATOM 3463 C C . ASP B 1 88 ? -21.797 -0.898 8.43 1 92.5 88 ASP B C 1
ATOM 3465 O O . ASP B 1 88 ? -22.484 -0.152 9.133 1 92.5 88 ASP B O 1
ATOM 3469 N N . ARG B 1 89 ? -20.516 -0.79 8.359 1 95.88 89 ARG B N 1
ATOM 3470 C CA . ARG B 1 89 ? -19.766 0.317 8.953 1 95.88 89 ARG B CA 1
ATOM 3471 C C . ARG B 1 89 ? -18.688 0.83 8 1 95.88 89 ARG B C 1
ATOM 3473 O O . ARG B 1 89 ? -18.016 0.042 7.34 1 95.88 89 ARG B O 1
ATOM 3480 N N . PRO B 1 90 ? -18.516 2.145 7.91 1 98 90 PRO B N 1
ATOM 3481 C CA . PRO B 1 90 ? -17.453 2.691 7.066 1 98 90 PRO B CA 1
ATOM 3482 C C . PRO B 1 90 ? -16.078 2.605 7.727 1 98 90 PRO B C 1
ATOM 3484 O O . PRO B 1 90 ? -15.359 3.607 7.805 1 98 90 PRO B O 1
ATOM 3487 N N . VAL B 1 91 ? -15.711 1.414 8.195 1 97.88 91 VAL B N 1
ATOM 3488 C CA . VAL B 1 91 ? -14.453 1.12 8.883 1 97.88 91 VAL B CA 1
ATOM 3489 C C . VAL B 1 91 ? -13.695 0.031 8.133 1 97.88 91 VAL B C 1
ATOM 3491 O O . VAL B 1 91 ? -14.25 -1.032 7.84 1 97.88 91 VAL B O 1
ATOM 3494 N N . GLN B 1 92 ? -12.5 0.366 7.734 1 97.12 92 GLN B N 1
ATOM 3495 C CA . GLN B 1 92 ? -11.672 -0.644 7.082 1 97.12 92 GLN B CA 1
ATOM 3496 C C . GLN B 1 92 ? -11.133 -1.648 8.094 1 97.12 92 GLN B C 1
ATOM 3498 O O . GLN B 1 92 ? -10.586 -1.261 9.133 1 97.12 92 GLN B O 1
ATOM 3503 N N . SER B 1 93 ? -11.297 -2.895 7.816 1 94.19 93 SER B N 1
ATOM 3504 C CA . SER B 1 93 ? -10.852 -3.965 8.703 1 94.19 93 SER B CA 1
ATOM 3505 C C . SER B 1 93 ? -9.336 -4.133 8.648 1 94.19 93 SER B C 1
ATOM 3507 O O . SER B 1 93 ? -8.711 -3.848 7.625 1 94.19 93 SER B O 1
ATOM 3509 N N . LEU B 1 94 ? -8.781 -4.609 9.75 1 94.38 94 LEU B N 1
ATOM 3510 C CA . LEU B 1 94 ? -7.352 -4.891 9.812 1 94.38 94 LEU B CA 1
ATOM 3511 C C . LEU B 1 94 ? -7.082 -6.379 9.625 1 94.38 94 LEU B C 1
ATOM 3513 O O . LEU B 1 94 ? -5.934 -6.82 9.695 1 94.38 94 LEU B O 1
ATOM 3517 N N . LEU B 1 95 ? -8.102 -7.105 9.375 1 92 95 LEU B N 1
ATOM 3518 C CA . LEU B 1 95 ? -8.023 -8.562 9.391 1 92 95 LEU B CA 1
ATOM 3519 C C . LEU B 1 95 ? -7.02 -9.062 8.352 1 92 95 LEU B C 1
ATOM 3521 O O . LEU B 1 95 ? -6.238 -9.977 8.633 1 92 95 LEU B O 1
ATOM 3525 N N . HIS B 1 96 ? -7.055 -8.516 7.188 1 93.5 96 HIS B N 1
ATOM 3526 C CA . HIS B 1 96 ? -6.156 -8.977 6.133 1 93.5 96 HIS B CA 1
ATOM 3527 C C . HIS B 1 96 ? -4.695 -8.734 6.508 1 93.5 96 HIS B C 1
ATOM 3529 O O . HIS B 1 96 ? -3.848 -9.602 6.309 1 93.5 96 HIS B O 1
ATOM 3535 N N . LEU B 1 97 ? -4.418 -7.574 7.043 1 95.62 97 LEU B N 1
ATOM 3536 C CA . LEU B 1 97 ? -3.047 -7.254 7.438 1 95.62 97 LEU B CA 1
ATOM 3537 C C . LEU B 1 97 ? -2.611 -8.109 8.625 1 95.62 97 LEU B C 1
ATOM 3539 O O . LEU B 1 97 ? -1.475 -8.586 8.664 1 95.62 97 LEU B O 1
ATOM 3543 N N . LYS B 1 98 ? -3.484 -8.289 9.555 1 94.12 98 LYS B N 1
ATOM 3544 C CA . LYS B 1 98 ? -3.189 -9.164 10.688 1 94.12 98 LYS B CA 1
ATOM 3545 C C . LYS B 1 98 ? -2.891 -10.586 10.211 1 94.12 98 LYS B C 1
ATOM 3547 O O . LYS B 1 98 ? -2.002 -11.25 10.75 1 94.12 98 LYS B O 1
ATOM 3552 N N . SER B 1 99 ? -3.627 -11.031 9.258 1 94.69 99 SER B N 1
ATOM 3553 C CA . SER B 1 99 ? -3.416 -12.359 8.695 1 94.69 99 SER B CA 1
ATOM 3554 C C . SER B 1 99 ? -2.023 -12.492 8.094 1 94.69 99 SER B C 1
ATOM 3556 O O . SER B 1 99 ? -1.309 -13.461 8.375 1 94.69 99 SER B O 1
ATOM 3558 N N . LEU B 1 100 ? -1.66 -11.539 7.316 1 96.94 100 LEU B N 1
ATOM 3559 C CA . LEU B 1 100 ? -0.348 -11.555 6.676 1 96.94 100 LEU B CA 1
ATOM 3560 C C . LEU B 1 100 ? 0.764 -11.492 7.719 1 96.94 100 LEU B C 1
ATOM 3562 O O . LEU B 1 100 ? 1.754 -12.219 7.625 1 96.94 100 LEU B O 1
ATOM 3566 N N . MET B 1 101 ? 0.571 -10.656 8.695 1 96.5 101 MET B N 1
ATOM 3567 C CA . MET B 1 101 ? 1.58 -10.469 9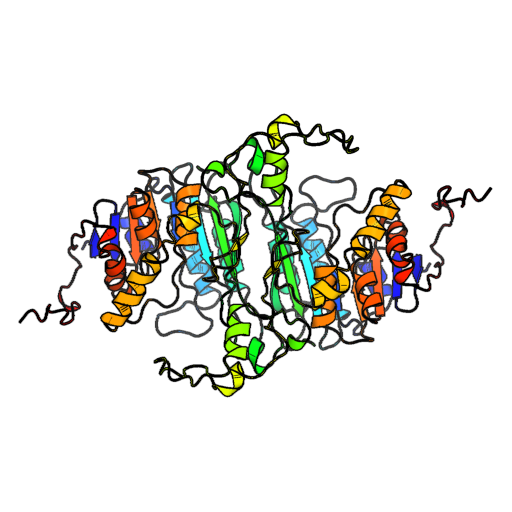.734 1 96.5 101 MET B CA 1
ATOM 3568 C C . MET B 1 101 ? 1.755 -11.742 10.555 1 96.5 101 MET B C 1
ATOM 3570 O O . MET B 1 101 ? 2.881 -12.188 10.789 1 96.5 101 MET B O 1
ATOM 3574 N N . ARG B 1 102 ? 0.675 -12.352 10.977 1 95.69 102 ARG B N 1
ATOM 3575 C CA . ARG B 1 102 ? 0.756 -13.578 11.758 1 95.69 102 ARG B CA 1
ATOM 3576 C C . ARG B 1 102 ? 1.348 -14.719 10.93 1 95.69 102 ARG B C 1
ATOM 3578 O O . ARG B 1 102 ? 2.062 -15.57 11.453 1 95.69 102 ARG B O 1
ATOM 3585 N N . PHE B 1 103 ? 0.991 -14.75 9.672 1 97.75 103 PHE B N 1
ATOM 3586 C CA . PHE B 1 103 ? 1.531 -15.75 8.766 1 97.75 103 PHE B CA 1
ATOM 3587 C C . PHE B 1 103 ? 3.053 -15.672 8.711 1 97.75 103 PHE B C 1
ATOM 3589 O O . PHE B 1 103 ? 3.742 -16.672 8.938 1 97.75 103 PHE B O 1
ATOM 3596 N N . VAL B 1 104 ? 3.588 -14.477 8.5 1 98.31 104 VAL B N 1
ATOM 3597 C CA . VAL B 1 104 ? 5.023 -14.312 8.289 1 98.31 104 VAL B CA 1
ATOM 3598 C C . VAL B 1 104 ? 5.762 -14.477 9.617 1 98.31 104 VAL B C 1
ATOM 3600 O O . VAL B 1 104 ? 6.902 -14.945 9.641 1 98.31 104 VAL B O 1
ATOM 3603 N N . GLU B 1 105 ? 5.102 -14.18 10.695 1 96.62 105 GLU B N 1
ATOM 3604 C CA . GLU B 1 105 ? 5.754 -14.227 12 1 96.62 105 GLU B CA 1
ATOM 3605 C C . GLU B 1 105 ? 5.555 -15.586 12.672 1 96.62 105 GLU B C 1
ATOM 3607 O O . GLU B 1 105 ? 5.977 -15.789 13.812 1 96.62 105 GLU B O 1
ATOM 3612 N N . ASN B 1 106 ? 4.863 -16.469 12.023 1 97.44 106 ASN B N 1
ATOM 3613 C CA . ASN B 1 106 ? 4.684 -17.781 12.617 1 97.44 106 ASN B CA 1
ATOM 3614 C C . ASN B 1 106 ? 6.016 -18.406 13.023 1 97.44 106 ASN B C 1
ATOM 3616 O O . ASN B 1 106 ? 6.91 -18.578 12.188 1 97.44 106 ASN B O 1
ATOM 3620 N N . PRO B 1 107 ? 6.145 -18.75 14.211 1 95.44 107 PRO B N 1
ATOM 3621 C CA . PRO B 1 107 ? 7.449 -19.203 14.711 1 95.44 107 PRO B CA 1
ATOM 3622 C C . PRO B 1 107 ? 7.879 -20.547 14.109 1 95.44 107 PRO B C 1
ATOM 3624 O O . PRO B 1 107 ? 9.07 -20.859 14.086 1 95.44 107 PRO B O 1
ATOM 3627 N N . GLU B 1 108 ? 6.988 -21.344 13.656 1 97.19 108 GLU B N 1
ATOM 3628 C CA . GLU B 1 108 ? 7.309 -22.656 13.125 1 97.19 108 GLU B CA 1
ATOM 3629 C C . GLU B 1 108 ? 7.672 -22.578 11.648 1 97.19 108 GLU B C 1
ATOM 3631 O O . GLU B 1 108 ? 8.219 -23.531 11.086 1 97.19 108 GLU B O 1
ATOM 3636 N N . ALA B 1 109 ? 7.332 -21.453 11.039 1 98.19 109 ALA B N 1
ATOM 3637 C CA . ALA B 1 109 ? 7.5 -21.375 9.586 1 98.19 109 ALA B CA 1
ATOM 3638 C C . ALA B 1 109 ? 8.852 -20.75 9.227 1 98.19 109 ALA B C 1
ATOM 3640 O O . ALA B 1 109 ? 9.328 -20.922 8.109 1 98.19 109 ALA B O 1
ATOM 3641 N N . ASN B 1 110 ? 9.461 -19.969 10.148 1 97.12 110 ASN B N 1
ATOM 3642 C CA . ASN B 1 110 ? 10.742 -19.312 9.93 1 97.12 110 ASN B CA 1
ATOM 3643 C C . ASN B 1 110 ? 10.734 -18.469 8.664 1 97.12 110 ASN B C 1
ATOM 3645 O O . ASN B 1 110 ? 11.641 -18.562 7.836 1 97.12 110 ASN B O 1
ATOM 3649 N N . LEU B 1 111 ? 9.711 -17.75 8.484 1 98.69 111 LEU B N 1
ATOM 3650 C CA . LEU B 1 111 ? 9.586 -16.875 7.328 1 98.69 111 LEU B CA 1
ATOM 3651 C C . LEU B 1 111 ? 10.023 -15.453 7.676 1 98.69 111 LEU B C 1
ATOM 3653 O O . LEU B 1 111 ? 10.133 -15.102 8.852 1 98.69 111 LEU B O 1
ATOM 3657 N N . ARG B 1 112 ? 10.344 -14.672 6.699 1 98.44 112 ARG B N 1
ATOM 3658 C CA . ARG B 1 112 ? 10.547 -13.234 6.801 1 98.44 112 ARG B CA 1
ATOM 3659 C C . ARG B 1 112 ? 10 -12.516 5.57 1 98.44 112 ARG B C 1
ATOM 3661 O O . ARG B 1 112 ? 9.836 -13.125 4.512 1 98.44 112 ARG B O 1
ATOM 3668 N N . LEU B 1 113 ? 9.688 -11.32 5.746 1 98.75 113 LEU B N 1
ATOM 3669 C CA . LEU B 1 113 ? 9.18 -10.5 4.648 1 98.75 113 LEU B CA 1
ATOM 3670 C C . LEU B 1 113 ? 10.312 -10.008 3.766 1 98.75 113 LEU B C 1
ATOM 3672 O O . LEU B 1 113 ? 11.18 -9.258 4.219 1 98.75 113 LEU B O 1
ATOM 3676 N N . CYS B 1 114 ? 10.328 -10.531 2.5 1 98.81 114 CYS B N 1
ATOM 3677 C CA . CYS B 1 114 ? 11.305 -10 1.553 1 98.81 114 CYS B CA 1
ATOM 3678 C C . CYS B 1 114 ? 10.938 -8.586 1.124 1 98.81 114 CYS B C 1
ATOM 3680 O O . CYS B 1 114 ? 11.766 -7.676 1.207 1 98.81 114 CYS B O 1
ATOM 3682 N N . GLN B 1 115 ? 9.672 -8.445 0.74 1 98.81 115 GLN B N 1
ATOM 3683 C CA . GLN B 1 115 ? 9.227 -7.121 0.309 1 98.81 115 GLN B CA 1
ATOM 3684 C C . GLN B 1 115 ? 7.711 -7.082 0.136 1 98.81 115 GLN B C 1
ATOM 3686 O O . GLN B 1 115 ? 7.113 -8.031 -0.382 1 98.81 115 GLN B O 1
ATOM 3691 N N . GLU B 1 116 ? 7.121 -6 0.566 1 98.75 116 GLU B N 1
ATOM 3692 C CA . GLU B 1 116 ? 5.711 -5.734 0.298 1 98.75 116 GLU B CA 1
ATOM 3693 C C . GLU B 1 116 ? 5.523 -5.051 -1.054 1 98.75 116 GLU B C 1
ATOM 3695 O O . GLU B 1 116 ? 6.281 -4.145 -1.407 1 98.75 116 GLU B O 1
ATOM 3700 N N . PHE B 1 117 ? 4.527 -5.535 -1.82 1 98.69 117 PHE B N 1
ATOM 3701 C CA . PHE B 1 117 ? 4.086 -4.902 -3.059 1 98.69 117 PHE B CA 1
ATOM 3702 C C . PHE B 1 117 ? 2.639 -4.441 -2.947 1 98.69 117 PHE B C 1
ATOM 3704 O O . PHE B 1 117 ? 1.88 -4.957 -2.123 1 98.69 117 PHE B O 1
ATOM 3711 N N . ILE B 1 118 ? 2.32 -3.43 -3.672 1 98.12 118 ILE B N 1
ATOM 3712 C CA . ILE B 1 118 ? 0.958 -2.938 -3.854 1 98.12 118 ILE B CA 1
ATOM 3713 C C . ILE B 1 118 ? 0.498 -3.211 -5.285 1 98.12 118 ILE B C 1
ATOM 3715 O O . ILE B 1 118 ? 1.222 -2.924 -6.242 1 98.12 118 ILE B O 1
ATOM 3719 N N . CYS B 1 119 ? -0.623 -3.836 -5.402 1 96.88 119 CYS B N 1
ATOM 3720 C CA . CYS B 1 119 ? -1.242 -3.984 -6.715 1 96.88 119 CYS B CA 1
ATOM 3721 C C . CYS B 1 119 ? -2.381 -2.986 -6.898 1 96.88 119 CYS B C 1
ATOM 3723 O O . CYS B 1 119 ? -3.443 -3.135 -6.293 1 96.88 119 CYS B O 1
ATOM 3725 N N . TYR B 1 120 ? -2.16 -2.012 -7.715 1 95 120 TYR B N 1
ATOM 3726 C CA . TYR B 1 120 ? -3.092 -0.911 -7.934 1 95 120 TYR B CA 1
ATOM 3727 C C . TYR B 1 120 ? -3.938 -1.15 -9.18 1 95 120 TYR B C 1
ATOM 3729 O O . TYR B 1 120 ? -3.402 -1.441 -10.25 1 95 120 TYR B O 1
ATOM 3737 N N . ASN B 1 121 ? -5.258 -1.046 -9.016 1 91.25 121 ASN B N 1
ATOM 3738 C CA . ASN B 1 121 ? -6.191 -1.135 -10.133 1 91.25 121 ASN B CA 1
ATOM 3739 C C . ASN B 1 121 ? -6.895 0.197 -10.383 1 91.25 121 ASN B C 1
ATOM 3741 O O . ASN B 1 121 ? -7.891 0.511 -9.727 1 91.25 121 ASN B O 1
ATOM 3745 N N . PRO B 1 122 ? -6.414 0.961 -11.359 1 86.81 122 PRO B N 1
ATOM 3746 C CA . PRO B 1 122 ? -7.012 2.271 -11.633 1 86.81 122 PRO B CA 1
ATOM 3747 C C . PRO B 1 122 ? -8.445 2.172 -12.156 1 86.81 122 PRO B C 1
ATOM 3749 O O . PRO B 1 122 ? -9.172 3.164 -12.148 1 86.81 122 PRO B O 1
ATOM 3752 N N . ALA B 1 123 ? -8.836 1.03 -12.602 1 82.19 123 ALA B N 1
ATOM 3753 C CA . ALA B 1 123 ? -10.156 0.854 -13.188 1 82.19 123 ALA B CA 1
ATOM 3754 C C . ALA B 1 123 ? -11.141 0.292 -12.164 1 82.19 123 ALA B C 1
ATOM 3756 O O . ALA B 1 123 ? -12.273 -0.057 -12.508 1 82.19 123 ALA B O 1
ATOM 3757 N N . ARG B 1 124 ? -10.711 0.195 -10.984 1 87.94 124 ARG B N 1
ATOM 3758 C CA . ARG B 1 124 ? -11.586 -0.35 -9.945 1 87.94 124 ARG B CA 1
ATOM 3759 C C . ARG B 1 124 ? -12.859 0.474 -9.82 1 87.94 124 ARG B C 1
ATOM 3761 O O . ARG B 1 124 ? -12.812 1.705 -9.773 1 87.94 124 ARG B O 1
ATOM 3768 N N . LEU B 1 125 ? -13.977 -0.188 -9.734 1 87.06 125 LEU B N 1
ATOM 3769 C CA . LEU B 1 125 ? -15.25 0.49 -9.492 1 87.06 125 LEU B CA 1
ATOM 3770 C C . LEU B 1 125 ? -15.289 1.09 -8.094 1 87.06 125 LEU B C 1
ATOM 3772 O O . LEU B 1 125 ? -14.703 0.537 -7.16 1 87.06 125 LEU B O 1
ATOM 3776 N N . PRO B 1 126 ? -16 2.164 -8.039 1 91.31 126 PRO B N 1
ATOM 3777 C CA . PRO B 1 126 ? -16.078 2.795 -6.719 1 91.31 126 PRO B CA 1
ATOM 3778 C C . PRO B 1 126 ? -16.672 1.871 -5.66 1 91.31 126 PRO B C 1
ATOM 3780 O O . PRO B 1 126 ? -17.859 1.546 -5.715 1 91.31 126 PRO B O 1
ATOM 3783 N N . SER B 1 127 ? -15.953 1.402 -4.809 1 91.5 127 SER B N 1
ATOM 3784 C CA . SER B 1 127 ? -16.312 0.521 -3.705 1 91.5 127 SER B CA 1
ATOM 3785 C C . SER B 1 127 ? -15.602 0.926 -2.416 1 91.5 127 SER B C 1
ATOM 3787 O O . SER B 1 127 ? -14.477 1.416 -2.453 1 91.5 127 SER B O 1
ATOM 3789 N N . PRO B 1 128 ? -16.281 0.745 -1.209 1 93.56 128 PRO B N 1
ATOM 3790 C CA . PRO B 1 128 ? -17.688 0.36 -1.027 1 93.56 128 PRO B CA 1
ATOM 3791 C C . PRO B 1 128 ? -18.656 1.438 -1.498 1 93.56 128 PRO B C 1
ATOM 3793 O O . PRO B 1 128 ? -18.578 2.586 -1.055 1 93.56 128 PRO B O 1
ATOM 3796 N N . ALA B 1 129 ? -19.609 1.104 -2.217 1 94.25 129 ALA B N 1
ATOM 3797 C CA . ALA B 1 129 ? -20.484 2.059 -2.898 1 94.25 129 ALA B CA 1
ATOM 3798 C C . ALA B 1 129 ? -21.203 2.959 -1.895 1 94.25 129 ALA B C 1
ATOM 3800 O O . ALA B 1 129 ? -21.266 4.176 -2.082 1 94.25 129 ALA B O 1
ATOM 3801 N N . GLN B 1 130 ? -21.641 2.416 -0.846 1 96.19 130 GLN B N 1
ATOM 3802 C CA . GLN B 1 130 ? -22.391 3.16 0.155 1 96.19 130 GLN B CA 1
ATOM 3803 C C . GLN B 1 130 ? -21.594 4.352 0.675 1 96.19 130 GLN B C 1
ATOM 3805 O O . GLN B 1 130 ? -22.125 5.461 0.78 1 96.19 130 GLN B O 1
ATOM 3810 N N . TRP B 1 131 ? -20.328 4.129 0.929 1 97.94 131 TRP B N 1
ATOM 3811 C CA . TRP B 1 131 ? -19.531 5.141 1.61 1 97.94 131 TRP B CA 1
ATOM 3812 C C . TRP B 1 131 ? -18.797 6.016 0.605 1 97.94 131 TRP B C 1
ATOM 3814 O O . TRP B 1 131 ? -18.484 7.176 0.894 1 97.94 131 TRP B O 1
ATOM 3824 N N . VAL B 1 132 ? -18.531 5.453 -0.587 1 97.69 132 VAL B N 1
ATOM 3825 C CA . VAL B 1 132 ? -17.734 6.145 -1.592 1 97.69 132 VAL B CA 1
ATOM 3826 C C . VAL B 1 132 ? -18.656 6.953 -2.512 1 97.69 132 VAL B C 1
ATOM 3828 O O . VAL B 1 132 ? -18.422 8.141 -2.744 1 97.69 132 VAL B O 1
ATOM 3831 N N . THR B 1 133 ? -19.766 6.445 -2.93 1 95.31 133 THR B N 1
ATOM 3832 C CA . THR B 1 133 ? -20.562 7.047 -3.99 1 95.31 133 THR B CA 1
ATOM 3833 C C . THR B 1 133 ? -21.828 7.691 -3.418 1 95.31 133 THR B C 1
ATOM 3835 O O . THR B 1 133 ? -22.281 8.734 -3.906 1 95.31 133 THR B O 1
ATOM 3838 N N . ILE B 1 134 ? -22.391 7.086 -2.404 1 96.62 134 ILE B N 1
ATOM 3839 C CA . ILE B 1 134 ? -23.656 7.57 -1.884 1 96.62 134 ILE B CA 1
ATOM 3840 C C . ILE B 1 134 ? -23.406 8.625 -0.81 1 96.62 134 ILE B C 1
ATOM 3842 O O . ILE B 1 134 ? -23.797 9.781 -0.964 1 96.62 134 ILE B O 1
ATOM 3846 N N . GLU B 1 135 ? -22.641 8.227 0.206 1 97.88 135 GLU B N 1
ATOM 3847 C CA . GLU B 1 135 ? -22.422 9.148 1.317 1 97.88 135 GLU B CA 1
ATOM 3848 C C . GLU B 1 135 ? -21.25 10.07 1.046 1 97.88 135 GLU B C 1
ATOM 3850 O O . GLU B 1 135 ? -21.109 11.117 1.688 1 97.88 135 GLU B O 1
ATOM 3855 N N . ARG B 1 136 ? -20.375 9.656 0.146 1 97.88 136 ARG B N 1
ATOM 3856 C CA . ARG B 1 136 ? -19.281 10.477 -0.339 1 97.88 136 ARG B CA 1
ATOM 3857 C C . ARG B 1 136 ? -18.281 10.773 0.779 1 97.88 136 ARG B C 1
ATOM 3859 O O . ARG B 1 136 ? -17.75 11.883 0.873 1 97.88 136 ARG B O 1
ATOM 3866 N N . ILE B 1 137 ? -17.969 9.766 1.659 1 98.69 137 ILE B N 1
ATOM 3867 C CA . ILE B 1 137 ? -17.172 10.055 2.842 1 98.69 137 ILE B CA 1
ATOM 3868 C C . ILE B 1 137 ? -15.891 9.203 2.812 1 98.69 137 ILE B C 1
ATOM 3870 O O . ILE B 1 137 ? -15.078 9.266 3.736 1 98.69 137 ILE B O 1
ATOM 3874 N N . ARG B 1 138 ? -15.695 8.383 1.824 1 98.75 138 ARG B N 1
ATOM 3875 C CA . ARG B 1 138 ? -14.492 7.566 1.638 1 98.75 138 ARG B CA 1
ATOM 3876 C C . ARG B 1 138 ? -13.984 7.668 0.205 1 98.75 138 ARG B C 1
ATOM 3878 O O . ARG B 1 138 ? -14.695 8.141 -0.682 1 98.75 138 ARG B O 1
ATOM 3885 N N . ALA B 1 139 ? -12.742 7.316 -0.001 1 98.25 139 ALA B N 1
ATOM 3886 C CA . ALA B 1 139 ? -12.164 7.215 -1.337 1 98.25 139 ALA B CA 1
ATOM 3887 C C . ALA B 1 139 ? -12.32 5.805 -1.899 1 98.25 139 ALA B C 1
ATOM 3889 O O . ALA B 1 139 ? -12.664 4.871 -1.167 1 98.25 139 ALA B O 1
ATOM 3890 N N . ILE B 1 140 ? -12.078 5.695 -3.178 1 97.38 140 ILE B N 1
ATOM 3891 C CA . ILE B 1 140 ? -12.219 4.402 -3.836 1 97.38 140 ILE B CA 1
ATOM 3892 C C . ILE B 1 140 ? -11.133 3.447 -3.334 1 97.38 140 ILE B C 1
ATOM 3894 O O . ILE B 1 140 ? -9.945 3.779 -3.357 1 97.38 140 ILE B O 1
ATOM 3898 N N . ASP B 1 141 ? -11.523 2.285 -2.797 1 97.5 141 ASP B N 1
ATOM 3899 C CA . ASP B 1 141 ? -10.602 1.22 -2.414 1 97.5 141 ASP B CA 1
ATOM 3900 C C . ASP B 1 141 ? -10.023 0.527 -3.645 1 97.5 141 ASP B C 1
ATOM 3902 O O . ASP B 1 141 ? -10.648 -0.362 -4.219 1 97.5 141 ASP B O 1
ATOM 3906 N N . SER B 1 142 ? -8.711 0.878 -4.004 1 96 142 SER B N 1
ATOM 3907 C CA . SER B 1 142 ? -8.305 0.599 -5.375 1 96 142 SER B CA 1
ATOM 3908 C C . SER B 1 142 ? -7.051 -0.272 -5.41 1 96 142 SER B C 1
ATOM 3910 O O . SER B 1 142 ? -6.398 -0.392 -6.449 1 96 142 SER B O 1
ATOM 3912 N N . PHE B 1 143 ? -6.66 -0.866 -4.301 1 96.81 143 PHE B N 1
ATOM 3913 C CA . PHE B 1 143 ? -5.449 -1.672 -4.355 1 96.81 143 PHE B CA 1
ATOM 3914 C C . PHE B 1 143 ? -5.578 -2.908 -3.473 1 96.81 143 PHE B C 1
ATOM 3916 O O . PHE B 1 143 ? -6.488 -2.994 -2.645 1 96.81 143 PHE B O 1
ATOM 3923 N N . THR B 1 144 ? -4.711 -3.889 -3.705 1 96.81 144 THR B N 1
ATOM 3924 C CA . THR B 1 144 ? -4.527 -5.051 -2.842 1 96.81 144 THR B CA 1
ATOM 3925 C C . THR B 1 144 ? -3.096 -5.109 -2.312 1 96.81 144 THR B C 1
ATOM 3927 O O . THR B 1 144 ? -2.209 -4.43 -2.83 1 96.81 144 THR B O 1
ATOM 3930 N N . HIS B 1 145 ? -2.928 -5.867 -1.246 1 97.81 145 HIS B N 1
ATOM 3931 C CA . HIS B 1 145 ? -1.608 -6.137 -0.685 1 97.81 145 HIS B CA 1
ATOM 3932 C C . HIS B 1 145 ? -1.003 -7.398 -1.283 1 97.81 145 HIS B C 1
ATOM 3934 O O . HIS B 1 145 ? -1.698 -8.398 -1.462 1 97.81 145 HIS B O 1
ATOM 3940 N N . VAL B 1 146 ? 0.241 -7.332 -1.604 1 98.69 146 VAL B N 1
ATOM 3941 C CA . VAL B 1 146 ? 0.997 -8.5 -2.047 1 98.69 146 VAL B CA 1
ATOM 3942 C C . VAL B 1 146 ? 2.273 -8.633 -1.221 1 98.69 146 VAL B C 1
ATOM 3944 O O . VAL B 1 146 ? 3.178 -7.801 -1.325 1 98.69 146 VAL B O 1
ATOM 3947 N N . TRP B 1 147 ? 2.346 -9.68 -0.414 1 98.81 147 TRP B N 1
ATOM 3948 C CA . TRP B 1 147 ? 3.514 -9.891 0.436 1 98.81 147 TRP B CA 1
ATOM 3949 C C . TRP B 1 147 ? 4.391 -11.016 -0.108 1 98.81 147 TRP B C 1
ATOM 3951 O O . TRP B 1 147 ? 3.928 -12.141 -0.281 1 98.81 147 TRP B O 1
ATOM 3961 N N . TRP B 1 148 ? 5.598 -10.719 -0.427 1 98.94 148 TRP B N 1
ATOM 3962 C CA . TRP B 1 148 ? 6.625 -11.688 -0.805 1 98.94 148 TRP B CA 1
ATOM 3963 C C . TRP B 1 148 ? 7.453 -12.102 0.406 1 98.94 148 TRP B C 1
ATOM 3965 O O . TRP B 1 148 ? 8.094 -11.266 1.049 1 98.94 148 TRP B O 1
ATOM 3975 N N . MET B 1 149 ? 7.449 -13.422 0.719 1 98.94 149 MET B N 1
ATOM 3976 C CA . MET B 1 149 ? 8.094 -13.984 1.9 1 98.94 149 MET B CA 1
ATOM 3977 C C . MET B 1 149 ? 8.984 -15.164 1.522 1 98.94 149 MET B C 1
ATOM 3979 O O . MET B 1 149 ? 8.797 -15.781 0.471 1 98.94 149 MET B O 1
ATOM 3983 N N . SER B 1 150 ? 9.906 -15.484 2.434 1 98.88 150 SER B N 1
ATOM 3984 C CA . SER B 1 150 ? 10.797 -16.625 2.217 1 98.88 150 SER B CA 1
ATOM 3985 C C . SER B 1 150 ? 11.398 -17.109 3.527 1 98.88 150 SER B C 1
ATOM 3987 O O . SER B 1 150 ? 11.336 -16.422 4.543 1 98.88 150 SER B O 1
ATOM 3989 N N . LYS B 1 151 ? 11.922 -18.312 3.506 1 98.19 151 LYS B N 1
ATOM 3990 C CA . LYS B 1 151 ? 12.594 -18.859 4.684 1 98.19 151 LYS B CA 1
ATOM 3991 C C . LYS B 1 151 ? 14.078 -18.484 4.695 1 98.19 151 LYS B C 1
ATOM 3993 O O . LYS B 1 151 ? 14.812 -18.891 5.602 1 98.19 151 LYS B O 1
ATOM 3998 N N . THR B 1 152 ? 14.539 -17.719 3.688 1 98.56 152 THR B N 1
ATOM 3999 C CA . THR B 1 152 ? 15.906 -17.219 3.602 1 98.56 152 THR B CA 1
ATOM 4000 C C . THR B 1 152 ? 15.93 -15.734 3.254 1 98.56 152 THR B C 1
ATOM 4002 O O . THR B 1 152 ? 14.992 -15.219 2.65 1 98.56 152 THR B O 1
ATOM 4005 N N . ASP B 1 153 ? 17 -15.086 3.598 1 98.38 153 ASP B N 1
ATOM 4006 C CA . ASP B 1 153 ? 17.188 -13.68 3.254 1 98.38 153 ASP B CA 1
ATOM 4007 C C . ASP B 1 153 ? 17.406 -13.508 1.754 1 98.38 153 ASP B C 1
ATOM 4009 O O . ASP B 1 153 ? 17.141 -12.43 1.203 1 98.38 153 ASP B O 1
ATOM 4013 N N . TYR B 1 154 ? 17.875 -14.57 1.154 1 98.62 154 TYR B N 1
ATOM 4014 C CA . TYR B 1 154 ? 18.328 -14.477 -0.226 1 98.62 154 TYR B CA 1
ATOM 4015 C C . TYR B 1 154 ? 17.656 -15.531 -1.097 1 98.62 154 TYR B C 1
ATOM 4017 O O . TYR B 1 154 ? 18.312 -16.375 -1.699 1 98.62 154 TYR B O 1
ATOM 4025 N N . PRO B 1 155 ? 16.375 -15.453 -1.194 1 98.94 155 PRO B N 1
ATOM 4026 C CA . PRO B 1 155 ? 15.703 -16.359 -2.133 1 98.94 155 PRO B CA 1
ATOM 4027 C C . PRO B 1 155 ? 16.094 -16.094 -3.586 1 98.94 155 PRO B C 1
ATOM 4029 O O . PRO B 1 155 ? 16.656 -15.039 -3.895 1 98.94 155 PRO B O 1
ATOM 4032 N N . LYS B 1 156 ? 15.797 -17.094 -4.457 1 98.81 156 LYS B N 1
ATOM 4033 C CA . LYS B 1 156 ? 15.938 -16.859 -5.895 1 98.81 156 LYS B CA 1
ATOM 4034 C C . LYS B 1 156 ? 15.148 -15.633 -6.34 1 98.81 156 LYS B C 1
ATOM 4036 O O . LYS B 1 156 ? 13.938 -15.539 -6.098 1 98.81 156 LYS B O 1
ATOM 4041 N N . ALA B 1 157 ? 15.812 -14.633 -6.871 1 98.81 157 ALA B N 1
ATOM 4042 C CA . ALA B 1 157 ? 15.219 -13.383 -7.332 1 98.81 157 ALA B CA 1
ATOM 4043 C C . ALA B 1 157 ? 16.188 -12.625 -8.234 1 98.81 157 ALA B C 1
ATOM 4045 O O . ALA B 1 157 ? 17.375 -12.539 -7.945 1 98.81 157 ALA B O 1
ATOM 4046 N N . ASP B 1 158 ? 15.656 -12.062 -9.367 1 98.38 158 ASP B N 1
ATOM 4047 C CA . ASP B 1 158 ? 16.422 -11.258 -10.305 1 98.38 158 ASP B CA 1
ATOM 4048 C C . ASP B 1 158 ? 15.57 -10.141 -10.898 1 98.38 158 ASP B C 1
ATOM 4050 O O . ASP B 1 158 ? 14.734 -10.398 -11.773 1 98.38 158 ASP B O 1
ATOM 4054 N N . ASN B 1 159 ? 15.852 -8.891 -10.383 1 97.62 159 ASN B N 1
ATOM 4055 C CA . ASN B 1 159 ? 14.953 -7.816 -10.789 1 97.62 159 ASN B CA 1
ATOM 4056 C C . ASN B 1 159 ? 15.25 -7.344 -12.211 1 97.62 159 ASN B C 1
ATOM 4058 O O . ASN B 1 159 ? 14.555 -6.477 -12.734 1 97.62 159 ASN B O 1
ATOM 4062 N N . ARG B 1 160 ? 16.312 -7.992 -12.922 1 95.88 160 ARG B N 1
ATOM 4063 C CA . ARG B 1 160 ? 16.547 -7.746 -14.344 1 95.88 160 ARG B CA 1
ATOM 4064 C C . ARG B 1 160 ? 15.469 -8.398 -15.195 1 95.88 160 ARG B C 1
ATOM 4066 O O . ARG B 1 160 ? 15.289 -8.031 -16.359 1 95.88 160 ARG B O 1
ATOM 4073 N N . LYS B 1 161 ? 14.719 -9.258 -14.617 1 95.62 161 LYS B N 1
ATOM 4074 C CA . LYS B 1 161 ? 13.688 -10 -15.336 1 95.62 161 LYS B CA 1
ATOM 4075 C C . LYS B 1 161 ? 12.352 -9.258 -15.281 1 95.62 161 LYS B C 1
ATOM 4077 O O . LYS B 1 161 ? 11.375 -9.68 -15.914 1 95.62 161 LYS B O 1
ATOM 4082 N N . ILE B 1 162 ? 12.289 -8.172 -14.477 1 95.06 162 ILE B N 1
ATOM 4083 C CA . ILE B 1 162 ? 11.031 -7.453 -14.328 1 95.06 162 ILE B CA 1
ATOM 4084 C C . ILE B 1 162 ? 11.242 -5.965 -14.602 1 95.06 162 ILE B C 1
ATOM 4086 O O . ILE B 1 162 ? 10.664 -5.113 -13.93 1 95.06 162 ILE B O 1
ATOM 4090 N N . LEU B 1 163 ? 12.023 -5.664 -15.539 1 93.75 163 LEU B N 1
ATOM 4091 C CA . LEU B 1 163 ? 12.312 -4.273 -15.883 1 93.75 163 LEU B CA 1
ATOM 4092 C C . LEU B 1 163 ? 11.102 -3.609 -16.531 1 93.75 163 LEU B C 1
ATOM 4094 O O . LEU B 1 163 ? 10.273 -4.285 -17.156 1 93.75 163 LEU B O 1
ATOM 4098 N N . ARG B 1 164 ? 11.023 -2.35 -16.328 1 89 164 ARG B N 1
ATOM 4099 C CA . ARG B 1 164 ? 10.008 -1.54 -16.984 1 89 164 ARG B CA 1
ATOM 4100 C C . ARG B 1 164 ? 10.641 -0.6 -18.016 1 89 164 ARG B C 1
ATOM 4102 O O . ARG B 1 164 ? 11.836 -0.299 -17.922 1 89 164 ARG B O 1
ATOM 4109 N N . PRO B 1 165 ? 9.844 -0.161 -18.969 1 82.88 165 PRO B N 1
ATOM 4110 C CA . PRO B 1 165 ? 10.414 0.743 -19.984 1 82.88 165 PRO B CA 1
ATOM 4111 C C . PRO B 1 165 ? 10.961 2.031 -19.375 1 82.88 165 PRO B C 1
ATOM 4113 O O . PRO B 1 165 ? 10.453 2.496 -18.344 1 82.88 165 PRO B O 1
ATOM 4116 N N . TYR B 1 166 ? 11.945 2.547 -20.016 1 80.81 166 TYR B N 1
ATOM 4117 C CA . TYR B 1 166 ? 12.508 3.822 -19.578 1 80.81 166 TYR B CA 1
ATOM 4118 C C . TYR B 1 166 ? 11.477 4.938 -19.688 1 80.81 166 TYR B C 1
ATOM 4120 O O . TYR B 1 166 ? 10.625 4.922 -20.578 1 80.81 166 TYR B O 1
ATOM 4128 N N . SER B 1 167 ? 11.586 5.82 -18.797 1 75.38 167 SER B N 1
ATOM 4129 C CA . SER B 1 167 ? 10.797 7.039 -18.953 1 75.38 167 SER B CA 1
ATOM 4130 C C . SER B 1 167 ? 11.273 7.871 -20.141 1 75.38 167 SER B C 1
ATOM 4132 O O . SER B 1 167 ? 12.383 7.668 -20.641 1 75.38 167 SER B O 1
ATOM 4134 N N . LYS B 1 168 ? 10.391 8.75 -20.641 1 70.44 168 LYS B N 1
ATOM 4135 C CA . LYS B 1 168 ? 10.781 9.633 -21.734 1 70.44 168 LYS B CA 1
ATOM 4136 C C . LYS B 1 168 ? 12.023 10.438 -21.375 1 70.44 168 LYS B C 1
ATOM 4138 O O . LYS B 1 168 ? 12.914 10.617 -22.203 1 70.44 168 LYS B O 1
ATOM 4143 N N . SER B 1 169 ? 12.023 10.906 -20.109 1 69.12 169 SER B N 1
ATOM 4144 C CA . SER B 1 169 ? 13.172 11.688 -19.656 1 69.12 169 SER B CA 1
ATOM 4145 C C . SER B 1 169 ? 14.453 10.875 -19.703 1 69.12 169 SER B C 1
ATOM 4147 O O . SER B 1 169 ? 15.5 11.375 -20.125 1 69.12 169 SER B O 1
ATOM 4149 N N . MET B 1 170 ? 14.375 9.68 -19.297 1 71.38 170 MET B N 1
ATOM 4150 C CA . MET B 1 170 ? 15.539 8.797 -19.312 1 71.38 170 MET B CA 1
ATOM 4151 C C . MET B 1 170 ? 15.969 8.477 -20.75 1 71.38 170 MET B C 1
ATOM 4153 O O . MET B 1 170 ? 17.156 8.406 -21.031 1 71.38 170 MET B O 1
ATOM 4157 N N . LYS B 1 171 ? 15.023 8.297 -21.609 1 72.94 171 LYS B N 1
ATOM 4158 C CA . LYS B 1 171 ? 15.344 8.047 -23.016 1 72.94 171 LYS B CA 1
ATOM 4159 C C . LYS B 1 171 ? 16.109 9.211 -23.625 1 72.94 171 LYS B C 1
ATOM 4161 O O . LYS B 1 171 ? 17.094 9.016 -24.344 1 72.94 171 LYS B O 1
ATOM 4166 N N . LYS B 1 172 ? 15.633 10.375 -23.281 1 70.38 172 LYS B N 1
ATOM 4167 C CA . LYS B 1 172 ? 16.297 11.578 -23.766 1 70.38 172 LYS B CA 1
ATOM 4168 C C . LYS B 1 172 ? 17.719 11.688 -23.234 1 70.38 172 LYS B C 1
ATOM 4170 O O . LYS B 1 172 ? 18.625 12.078 -23.969 1 70.38 172 LYS B O 1
ATOM 4175 N N . LEU B 1 173 ? 17.812 11.328 -22.016 1 68.62 173 LEU B N 1
ATOM 4176 C CA . LEU B 1 173 ? 19.125 11.359 -21.375 1 68.62 173 LEU B CA 1
ATOM 4177 C C . LEU B 1 173 ? 20.062 10.352 -22.047 1 68.62 173 LEU B C 1
ATOM 4179 O O . LEU B 1 173 ? 21.234 10.656 -22.266 1 68.62 173 LEU B O 1
ATOM 4183 N N . LEU B 1 174 ? 19.578 9.234 -22.328 1 68.75 174 LEU B N 1
ATOM 4184 C CA . LEU B 1 174 ? 20.359 8.188 -22.953 1 68.75 174 LEU B CA 1
ATOM 4185 C C . LEU B 1 174 ? 20.766 8.586 -24.375 1 68.75 174 LEU B C 1
ATOM 4187 O O . LEU B 1 174 ? 21.859 8.273 -24.828 1 68.75 174 LEU B O 1
ATOM 4191 N N . GLU B 1 175 ? 19.875 9.25 -24.984 1 67.19 175 GLU B N 1
ATOM 4192 C CA . GLU B 1 175 ? 20.141 9.719 -26.344 1 67.19 175 GLU B CA 1
ATOM 4193 C C . GLU B 1 175 ? 21.203 10.82 -26.344 1 67.19 175 GLU B C 1
ATOM 4195 O O . GLU B 1 175 ? 22.062 10.859 -27.234 1 67.19 175 GLU B O 1
ATOM 4200 N N . LYS B 1 176 ? 21.031 11.664 -25.328 1 62.47 176 LYS B N 1
ATOM 4201 C CA . LYS B 1 176 ? 21.953 12.789 -25.281 1 62.47 176 LYS B CA 1
ATOM 4202 C C . LYS B 1 176 ? 23.344 12.344 -24.828 1 62.47 176 LYS B C 1
ATOM 4204 O O . LYS B 1 176 ? 24.344 13 -25.125 1 62.47 176 LYS B O 1
ATOM 4209 N N . GLY B 1 177 ? 23.5 11.109 -24.516 1 54.03 177 GLY B N 1
ATOM 4210 C CA . GLY B 1 177 ? 24.781 10.523 -24.141 1 54.03 177 GLY B CA 1
ATOM 4211 C C . GLY B 1 177 ? 25.5 11.312 -23.078 1 54.03 177 GLY B C 1
ATOM 4212 O O . GLY B 1 177 ? 26.625 10.969 -22.703 1 54.03 177 GLY B O 1
ATOM 4213 N N . LYS B 1 178 ? 25.375 12.789 -22.891 1 45.34 178 LYS B N 1
ATOM 4214 C CA . LYS B 1 178 ? 26.203 13.625 -22.031 1 45.34 178 LYS B CA 1
ATOM 4215 C C . LYS B 1 178 ? 25.516 13.891 -20.688 1 45.34 178 LYS B C 1
ATOM 4217 O O . LYS B 1 178 ? 24.344 14.266 -20.656 1 45.34 178 LYS B O 1
ATOM 4222 N N . TYR B 1 179 ? 25.5 13.125 -19.719 1 44.53 179 TYR B N 1
ATOM 4223 C CA . TYR B 1 179 ? 25.141 13.57 -18.375 1 44.53 179 TYR B CA 1
ATOM 4224 C C . TYR B 1 179 ? 26.031 14.734 -17.938 1 44.53 179 TYR B C 1
ATOM 4226 O O . TYR B 1 179 ? 27.266 14.648 -18.016 1 44.53 179 TYR B O 1
ATOM 4234 N N . ASN B 1 180 ? 25.641 15.938 -18.031 1 36.09 180 ASN B N 1
ATOM 4235 C CA . ASN B 1 180 ? 26.422 16.969 -17.359 1 36.09 180 ASN B CA 1
ATOM 4236 C C . ASN B 1 180 ? 26.766 16.594 -15.93 1 36.09 180 ASN B C 1
ATOM 4238 O O . ASN B 1 180 ? 25.875 16.422 -15.094 1 36.09 180 ASN B O 1
ATOM 4242 N N . SER B 1 181 ? 27.781 15.844 -15.625 1 36.53 181 SER B N 1
ATOM 4243 C CA . SER B 1 181 ? 28.375 15.586 -14.328 1 36.53 181 SER B CA 1
ATOM 4244 C C . SER B 1 181 ? 28.391 16.844 -13.453 1 36.53 181 SER B C 1
ATOM 4246 O O . SER B 1 181 ? 29.359 17.594 -13.445 1 36.53 181 SER B O 1
ATOM 4248 N N . GLY B 1 182 ? 27.438 17.641 -13.539 1 34.56 182 GLY B N 1
ATOM 4249 C CA . GLY B 1 182 ? 27.609 18.719 -12.578 1 34.56 182 GLY B CA 1
ATOM 4250 C C . GLY B 1 182 ? 27.797 18.219 -11.156 1 34.56 182 GLY B C 1
ATOM 4251 O O . GLY B 1 182 ? 27.453 17.094 -10.836 1 34.56 182 GLY B O 1
ATOM 4252 N N . LYS B 1 183 ? 28.781 18.875 -10.398 1 33.88 183 LYS B N 1
ATOM 4253 C CA . LYS B 1 183 ? 29.203 18.641 -9.016 1 33.88 183 LYS B CA 1
ATOM 4254 C C . LYS B 1 183 ? 27.984 18.5 -8.094 1 33.88 183 LYS B C 1
ATOM 4256 O O . LYS B 1 183 ? 27.219 19.438 -7.922 1 33.88 183 LYS B O 1
ATOM 4261 N N . ARG B 1 184 ? 27.141 17.609 -8.188 1 33.5 184 ARG B N 1
ATOM 4262 C CA . ARG B 1 184 ? 26.25 17.547 -7.039 1 33.5 184 ARG B CA 1
ATOM 4263 C C . ARG B 1 184 ? 27.031 17.359 -5.742 1 33.5 184 ARG B C 1
ATOM 4265 O O . ARG B 1 184 ? 28.109 16.766 -5.742 1 33.5 184 ARG B O 1
ATOM 4272 N N . PRO B 1 185 ? 26.812 18.203 -4.727 1 33.41 185 PRO B N 1
ATOM 4273 C CA . PRO B 1 185 ? 27.594 18.203 -3.496 1 33.41 185 PRO B CA 1
ATOM 4274 C C . PRO B 1 185 ? 27.781 16.797 -2.912 1 33.41 185 PRO B C 1
ATOM 4276 O O . PRO B 1 185 ? 28.688 16.594 -2.088 1 33.41 185 PRO B O 1
ATOM 4279 N N . SER B 1 186 ? 26.75 15.953 -2.912 1 31.45 186 SER B N 1
ATOM 4280 C CA . SER B 1 186 ? 27.062 14.781 -2.102 1 31.45 186 SER B CA 1
ATOM 4281 C C . SER B 1 186 ? 28.109 13.914 -2.783 1 31.45 186 SER B C 1
ATOM 4283 O O . SER B 1 186 ? 28.188 13.875 -4.012 1 31.45 186 SER B O 1
ATOM 4285 N N . GLU B 1 187 ? 29.312 13.75 -2.277 1 34.66 187 GLU B N 1
ATOM 4286 C CA . GLU B 1 187 ? 30.531 13.008 -2.582 1 34.66 187 GLU B CA 1
ATOM 4287 C C . GLU B 1 187 ? 30.219 11.688 -3.277 1 34.66 187 GLU B C 1
ATOM 4289 O O . GLU B 1 187 ? 31.125 10.906 -3.586 1 34.66 187 GLU B O 1
ATOM 4294 N N . HIS B 1 188 ? 28.984 11.188 -3.27 1 33.66 188 HIS B N 1
ATOM 4295 C CA . HIS B 1 188 ? 28.969 9.875 -3.902 1 33.66 188 HIS B CA 1
ATOM 4296 C C . HIS B 1 188 ? 28.969 9.992 -5.422 1 33.66 188 HIS B C 1
ATOM 4298 O O . HIS B 1 188 ? 28.172 10.742 -5.984 1 33.66 188 HIS B O 1
ATOM 4304 N N . VAL B 1 189 ? 30.156 9.93 -6.066 1 33.88 189 VAL B N 1
ATOM 4305 C CA . VAL B 1 189 ? 30.375 9.805 -7.504 1 33.88 189 VAL B CA 1
ATOM 4306 C C . VAL B 1 189 ? 29.344 8.852 -8.102 1 33.88 189 VAL B C 1
ATOM 4308 O O . VAL B 1 189 ? 29.328 7.66 -7.785 1 33.88 189 VAL B O 1
ATOM 4311 N N . ILE B 1 190 ? 28.141 9.211 -8.273 1 39.47 190 ILE B N 1
ATOM 4312 C CA . ILE B 1 190 ? 27.359 8.328 -9.133 1 39.47 190 ILE B CA 1
ATOM 4313 C C . ILE B 1 190 ? 28.094 8.109 -10.453 1 39.47 190 ILE B C 1
ATOM 4315 O O . ILE B 1 190 ? 28.453 9.07 -11.141 1 39.47 190 ILE B O 1
ATOM 4319 N N . SER B 1 191 ? 28.859 7.082 -10.656 1 37.91 191 SER B N 1
ATOM 4320 C CA . SER B 1 191 ? 29.609 6.785 -11.875 1 37.91 191 SER B CA 1
ATOM 4321 C C 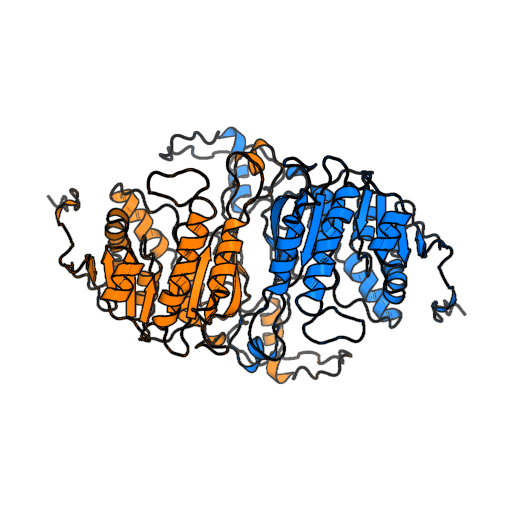. SER B 1 191 ? 28.812 7.117 -13.125 1 37.91 191 SER B C 1
ATOM 4323 O O . SER B 1 191 ? 27.625 6.781 -13.211 1 37.91 191 SER B O 1
ATOM 4325 N N . GLU B 1 192 ? 29.078 8.203 -13.797 1 40.31 192 GLU B N 1
ATOM 4326 C CA . GLU B 1 192 ? 28.609 8.555 -15.141 1 40.31 192 GLU B CA 1
ATOM 4327 C C . GLU B 1 192 ? 28.328 7.305 -15.969 1 40.31 192 GLU B C 1
ATOM 4329 O O . GLU B 1 192 ? 27.375 7.273 -16.75 1 40.31 192 GLU B O 1
ATOM 4334 N N . LYS B 1 193 ? 29.219 6.344 -15.883 1 43.78 193 LYS B N 1
ATOM 4335 C CA . LYS B 1 193 ? 29.141 5.168 -16.75 1 43.78 193 LYS B CA 1
ATOM 4336 C C . LYS B 1 193 ? 27.922 4.32 -16.406 1 43.78 193 LYS B C 1
ATOM 4338 O O . LYS B 1 193 ? 27.344 3.672 -17.297 1 43.78 193 LYS B O 1
ATOM 4343 N N . SER B 1 194 ? 27.578 4.324 -15.195 1 45.88 194 SER B N 1
ATOM 4344 C CA . SER B 1 194 ? 26.516 3.389 -14.805 1 45.88 194 SER B CA 1
ATOM 4345 C C . SER B 1 194 ? 25.156 3.854 -15.312 1 45.88 194 SER B C 1
ATOM 4347 O O . SER B 1 194 ? 24.312 3.033 -15.672 1 45.88 194 SER B O 1
ATOM 4349 N N . PHE B 1 195 ? 24.969 5.168 -15.242 1 49.03 195 PHE B N 1
ATOM 4350 C CA . PHE B 1 195 ? 23.703 5.664 -15.773 1 49.03 195 PHE B CA 1
ATOM 4351 C C . PHE B 1 195 ? 23.656 5.512 -17.297 1 49.03 195 PHE B C 1
ATOM 4353 O O . PHE B 1 195 ? 22.562 5.469 -17.875 1 49.03 195 PHE B O 1
ATOM 4360 N N . LEU B 1 196 ? 24.797 5.469 -17.906 1 50.12 196 LEU B N 1
ATOM 4361 C CA . LEU B 1 196 ? 24.828 5.441 -19.375 1 50.12 196 LEU B CA 1
ATOM 4362 C C . LEU B 1 196 ? 24.734 4.012 -19.891 1 50.12 196 LEU B C 1
ATOM 4364 O O . LEU B 1 196 ? 24.625 3.791 -21.094 1 50.12 196 LEU B O 1
ATOM 4368 N N . LYS B 1 197 ? 24.688 3.074 -19 1 56.31 197 LYS B N 1
ATOM 4369 C CA . LYS B 1 197 ? 24.547 1.731 -19.562 1 56.31 197 LYS B CA 1
ATOM 4370 C C . LYS B 1 197 ? 23.094 1.384 -19.797 1 56.31 197 LYS B C 1
ATOM 4372 O O . LYS B 1 197 ? 22.234 1.611 -18.938 1 56.31 197 LYS B O 1
ATOM 4377 N N . ASP B 1 198 ? 22.766 1.176 -21.016 1 61.97 198 ASP B N 1
ATOM 4378 C CA . ASP B 1 198 ? 21.422 0.709 -21.391 1 61.97 198 ASP B CA 1
ATOM 4379 C C . ASP B 1 198 ? 21.109 -0.634 -20.734 1 61.97 198 ASP B C 1
ATOM 4381 O O . ASP B 1 198 ? 21.578 -1.68 -21.203 1 61.97 198 ASP B O 1
ATOM 4385 N N . ASN B 1 199 ? 20.516 -0.652 -19.609 1 69.62 199 ASN B N 1
ATOM 4386 C CA . ASN B 1 199 ? 20.109 -1.864 -18.891 1 69.62 199 ASN B CA 1
ATOM 4387 C C . ASN B 1 199 ? 18.797 -2.408 -19.422 1 69.62 199 ASN B C 1
ATOM 4389 O O . ASN B 1 199 ? 18.156 -3.234 -18.781 1 69.62 199 ASN B O 1
ATOM 4393 N N . LYS B 1 200 ? 18.391 -1.983 -20.578 1 75.31 200 LYS B N 1
ATOM 4394 C CA . LYS B 1 200 ? 17.203 -2.443 -21.281 1 75.31 200 LYS B CA 1
ATOM 4395 C C . LYS B 1 200 ? 15.922 -2.043 -20.547 1 75.31 200 LYS B C 1
ATOM 4397 O O . LYS B 1 200 ? 14.844 -2.572 -20.828 1 75.31 200 LYS B O 1
ATOM 4402 N N . GLY B 1 201 ? 16.047 -1.257 -19.547 1 85.75 201 GLY B N 1
ATOM 4403 C CA . GLY B 1 201 ? 14.891 -0.779 -18.812 1 85.75 201 GLY B CA 1
ATOM 4404 C C . GLY B 1 201 ? 15.227 -0.325 -17.406 1 85.75 201 GLY B C 1
ATOM 4405 O O . GLY B 1 201 ? 16.391 -0.359 -17 1 85.75 201 GLY B O 1
ATOM 4406 N N . SER B 1 202 ? 14.234 0.189 -16.766 1 90.12 202 SER B N 1
ATOM 4407 C CA . SER B 1 202 ? 14.383 0.617 -15.383 1 90.12 202 SER B CA 1
ATOM 4408 C C . SER B 1 202 ? 13.883 -0.454 -14.414 1 90.12 202 SER B C 1
ATOM 4410 O O . SER B 1 202 ? 12.969 -1.211 -14.734 1 90.12 202 SER B O 1
ATOM 4412 N N . ILE B 1 203 ? 14.508 -0.503 -13.305 1 94.38 203 ILE B N 1
ATOM 4413 C CA . ILE B 1 203 ? 14.086 -1.438 -12.273 1 94.38 203 ILE B CA 1
ATOM 4414 C C . ILE B 1 203 ? 12.648 -1.131 -11.852 1 94.38 203 ILE B C 1
ATOM 4416 O O . ILE B 1 203 ? 12.281 0.034 -11.695 1 94.38 203 ILE B O 1
ATOM 4420 N N . SER B 1 204 ? 11.852 -2.143 -11.695 1 95.69 204 SER B N 1
ATOM 4421 C CA . SER B 1 204 ? 10.445 -1.985 -11.352 1 95.69 204 SER B CA 1
ATOM 4422 C C . SER B 1 204 ? 10.273 -1.488 -9.914 1 95.69 204 SER B C 1
ATOM 4424 O O . SER B 1 204 ? 11.117 -1.757 -9.055 1 95.69 204 SER B O 1
ATOM 4426 N N . HIS B 1 205 ? 9.203 -0.806 -9.734 1 96.25 205 HIS B N 1
ATOM 4427 C CA . HIS B 1 205 ? 8.797 -0.383 -8.398 1 96.25 205 HIS B CA 1
ATOM 4428 C C . HIS B 1 205 ? 7.957 -1.459 -7.715 1 96.25 205 HIS B C 1
ATOM 4430 O O . HIS B 1 205 ? 7.465 -2.381 -8.367 1 96.25 205 HIS B O 1
ATOM 4436 N N . ASN B 1 206 ? 7.809 -1.35 -6.402 1 98.19 206 ASN B N 1
ATOM 4437 C CA . ASN B 1 206 ? 6.953 -2.279 -5.672 1 98.19 206 ASN B CA 1
ATOM 4438 C C . ASN B 1 206 ? 5.504 -1.801 -5.641 1 98.19 206 ASN B C 1
ATOM 4440 O O . ASN B 1 206 ? 4.707 -2.271 -4.828 1 98.19 206 ASN B O 1
ATOM 4444 N N . VAL B 1 207 ? 5.156 -0.82 -6.426 1 96.62 207 VAL B N 1
ATOM 4445 C CA . VAL B 1 207 ? 3.781 -0.484 -6.781 1 96.62 207 VAL B CA 1
ATOM 4446 C C . VAL B 1 207 ? 3.506 -0.905 -8.227 1 96.62 207 VAL B C 1
ATOM 4448 O O . VAL B 1 207 ? 4.086 -0.352 -9.164 1 96.62 207 VAL B O 1
ATOM 4451 N N . LEU B 1 208 ? 2.637 -1.888 -8.328 1 95.31 208 LEU B N 1
ATOM 4452 C CA . LEU B 1 208 ? 2.311 -2.451 -9.633 1 95.31 208 LEU B CA 1
ATOM 4453 C C . LEU B 1 208 ? 0.943 -1.968 -10.109 1 95.31 208 LEU B C 1
ATOM 4455 O O . LEU B 1 208 ? -0.08 -2.303 -9.508 1 95.31 208 LEU B O 1
ATOM 4459 N N . GLU B 1 209 ? 0.96 -1.194 -11.117 1 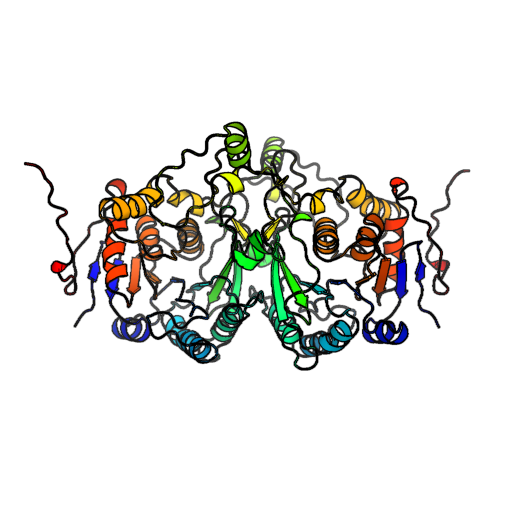91.06 209 GLU B N 1
ATOM 4460 C CA . GLU B 1 209 ? -0.283 -0.681 -11.68 1 91.06 209 GLU B CA 1
ATOM 4461 C C . GLU B 1 209 ? -0.806 -1.596 -12.789 1 91.06 209 GLU B C 1
ATOM 4463 O O . GLU B 1 209 ? -0.095 -1.88 -13.75 1 91.06 209 GLU B O 1
ATOM 4468 N N . LEU B 1 210 ? -1.999 -2.064 -12.602 1 87.75 210 LEU B N 1
ATOM 4469 C CA . LEU B 1 210 ? -2.607 -2.904 -13.625 1 87.75 210 LEU B CA 1
ATOM 4470 C C . LEU B 1 210 ? -3.016 -2.072 -14.836 1 87.75 210 LEU B C 1
ATOM 4472 O O . LEU B 1 210 ? -3.449 -0.926 -14.695 1 87.75 210 LEU B O 1
ATOM 4476 N N . LYS B 1 211 ? -2.627 -2.602 -16.078 1 67.5 211 LYS B N 1
ATOM 4477 C CA . LYS B 1 211 ? -2.869 -1.916 -17.344 1 67.5 211 LYS B CA 1
ATOM 4478 C C . LYS B 1 211 ? -4.34 -1.55 -17.5 1 67.5 211 LYS B C 1
ATOM 4480 O O . LYS B 1 211 ? -5.223 -2.375 -17.25 1 67.5 211 LYS B O 1
ATOM 4485 N N . GLN B 1 212 ? -4.355 -0.07 -17.531 1 57.44 212 GLN B N 1
ATOM 4486 C CA . GLN B 1 212 ? -5.676 0.404 -17.938 1 57.44 212 GLN B CA 1
ATOM 4487 C C . GLN B 1 212 ? -5.863 0.282 -19.438 1 57.44 212 GLN B C 1
ATOM 4489 O O . GLN B 1 212 ? -4.891 0.325 -20.203 1 57.44 212 GLN B O 1
ATOM 4494 N N . ILE B 1 213 ? -6.879 -0.315 -19.938 1 44.22 213 ILE B N 1
ATOM 4495 C CA . ILE B 1 213 ? -7.23 -0.327 -21.359 1 44.22 213 ILE B CA 1
ATOM 4496 C C . ILE B 1 213 ? -7.047 1.068 -21.953 1 44.22 213 ILE B C 1
ATOM 4498 O O . ILE B 1 213 ? -7.344 1.297 -23.125 1 44.22 213 ILE B O 1
ATOM 4502 N N . ASP B 1 214 ? -6.414 1.942 -21.188 1 44.47 214 ASP B N 1
ATOM 4503 C CA . ASP B 1 214 ? -6.402 3.262 -21.812 1 44.47 214 ASP B CA 1
ATOM 4504 C C . ASP B 1 214 ? -5.188 3.424 -22.719 1 44.47 214 ASP B C 1
ATOM 4506 O O . ASP B 1 214 ? -4.051 3.469 -22.25 1 44.47 214 ASP B O 1
ATOM 4510 N N . GLU B 1 215 ? -5.324 3.254 -23.938 1 44.44 215 GLU B N 1
ATOM 4511 C CA . GLU B 1 215 ? -4.379 3.326 -25.047 1 44.44 215 GLU B CA 1
ATOM 4512 C C . GLU B 1 215 ? -3.539 4.598 -24.984 1 44.44 215 GLU B C 1
ATOM 4514 O O . GLU B 1 215 ? -2.506 4.707 -25.641 1 44.44 215 GLU B O 1
ATOM 4519 N N . THR B 1 216 ? -3.943 5.621 -24.266 1 44.03 216 THR B N 1
ATOM 4520 C CA . THR B 1 216 ? -3.273 6.906 -24.422 1 44.03 216 THR B CA 1
ATOM 4521 C C . THR B 1 216 ? -2.162 7.066 -23.391 1 44.03 216 THR B C 1
ATOM 4523 O O . THR B 1 216 ? -1.325 7.965 -23.5 1 44.03 216 THR B O 1
ATOM 4526 N N . LYS B 1 217 ? -2.252 6.242 -22.391 1 50.25 217 LYS B N 1
ATOM 4527 C CA . LYS B 1 217 ? -1.253 6.402 -21.344 1 50.25 217 LYS B CA 1
ATOM 4528 C C . LYS B 1 217 ? -0 5.586 -21.641 1 50.25 217 LYS B C 1
ATOM 4530 O O . LYS B 1 217 ? -0.092 4.414 -22.016 1 50.25 217 LYS B O 1
ATOM 4535 N N . GLU B 1 218 ? 1.078 6.246 -21.797 1 53.34 218 GLU B N 1
ATOM 4536 C CA . GLU B 1 218 ? 2.301 5.449 -21.812 1 53.34 218 GLU B CA 1
ATOM 4537 C C . GLU B 1 218 ? 2.525 4.734 -20.484 1 53.34 218 GLU B C 1
ATOM 4539 O O . GLU B 1 218 ? 2.91 5.359 -19.5 1 53.34 218 GLU B O 1
ATOM 4544 N N . LEU B 1 219 ? 1.755 3.688 -20.234 1 57.25 219 LEU B N 1
ATOM 4545 C CA . LEU B 1 219 ? 2.023 2.902 -19.031 1 57.25 219 LEU B CA 1
ATOM 4546 C C . LEU B 1 219 ? 3.371 2.195 -19.141 1 57.25 219 LEU B C 1
ATOM 4548 O O . LEU B 1 219 ? 3.676 1.579 -20.156 1 57.25 219 LEU B O 1
ATOM 4552 N N . ARG B 1 220 ? 4.277 2.557 -18.109 1 65.94 220 ARG B N 1
ATOM 4553 C CA . ARG B 1 220 ? 5.574 1.889 -18.047 1 65.94 220 ARG B CA 1
ATOM 4554 C C . ARG B 1 220 ? 5.5 0.626 -17.188 1 65.94 220 ARG B C 1
ATOM 4556 O O . ARG B 1 220 ? 6.219 0.498 -16.203 1 65.94 220 ARG B O 1
ATOM 4563 N N . LEU B 1 221 ? 4.59 -0.266 -17.609 1 76.44 221 LEU B N 1
ATOM 4564 C CA . LEU B 1 221 ? 4.465 -1.549 -16.938 1 76.44 221 LEU B CA 1
ATOM 4565 C C . LEU B 1 221 ? 5.684 -2.426 -17.188 1 76.44 221 LEU B C 1
ATOM 4567 O O . LEU B 1 221 ? 6.23 -2.424 -18.297 1 76.44 221 LEU B O 1
ATOM 4571 N N . PRO B 1 222 ? 6.027 -3.16 -16.125 1 82.69 222 PRO B N 1
ATOM 4572 C CA . PRO B 1 222 ? 7.102 -4.129 -16.375 1 82.69 222 PRO B CA 1
ATOM 4573 C C . PRO B 1 222 ? 6.816 -5.035 -17.562 1 82.69 222 PRO B C 1
ATOM 4575 O O . PRO B 1 222 ? 5.668 -5.438 -17.781 1 82.69 222 PRO B O 1
ATOM 4578 N N . TYR B 1 223 ? 7.859 -5.383 -18.266 1 81.44 223 TYR B N 1
ATOM 4579 C CA . TYR B 1 223 ? 7.723 -6.223 -19.438 1 81.44 223 TYR B CA 1
ATOM 4580 C C . TYR B 1 223 ? 7.078 -7.559 -19.094 1 81.44 223 TYR B C 1
ATOM 4582 O O . TYR B 1 223 ? 6.301 -8.102 -19.891 1 81.44 223 TYR B O 1
ATOM 4590 N N . SER B 1 224 ? 7.348 -7.957 -18 1 81 224 SER B N 1
ATOM 4591 C CA . SER B 1 224 ? 6.824 -9.242 -17.547 1 81 224 SER B CA 1
ATOM 4592 C C . SER B 1 224 ? 5.312 -9.195 -17.359 1 81 224 SER B C 1
ATOM 4594 O O . SER B 1 224 ? 4.641 -10.227 -17.406 1 81 224 SER B O 1
ATOM 4596 N N . MET B 1 225 ? 4.785 -8.062 -17.078 1 82.19 225 MET B N 1
ATOM 4597 C CA . MET B 1 225 ? 3.344 -7.887 -16.953 1 82.19 225 MET B CA 1
ATOM 4598 C C . MET B 1 225 ? 2.684 -7.773 -18.328 1 82.19 225 MET B C 1
ATOM 4600 O O . MET B 1 225 ? 1.521 -8.148 -18.484 1 82.19 225 MET B O 1
ATOM 4604 N N . LEU B 1 226 ? 3.486 -7.285 -19.219 1 72 226 LEU B N 1
ATOM 4605 C CA . LEU B 1 226 ? 2.977 -7.059 -20.578 1 72 226 LEU B CA 1
ATOM 4606 C C . LEU B 1 226 ? 2.977 -8.352 -21.375 1 72 226 LEU B C 1
ATOM 4608 O O . LEU B 1 226 ? 2.178 -8.508 -22.312 1 72 226 LEU B O 1
ATOM 4612 N N . SER B 1 227 ? 3.902 -9.211 -21.078 1 64.75 227 SER B N 1
ATOM 4613 C CA . SER B 1 227 ? 4.094 -10.422 -21.859 1 64.75 227 SER B CA 1
ATOM 4614 C C . SER B 1 227 ? 2.846 -11.297 -21.844 1 64.75 227 SER B C 1
ATOM 4616 O O . SER B 1 227 ? 2.588 -12.031 -22.812 1 64.75 227 SER B O 1
ATOM 4618 N N . ILE B 1 228 ? 2.195 -11.188 -20.781 1 63.34 228 ILE B N 1
ATOM 4619 C CA . ILE B 1 228 ? 1.021 -12.047 -20.672 1 63.34 228 ILE B CA 1
ATOM 4620 C C . ILE B 1 228 ? -0.193 -11.336 -21.266 1 63.34 228 ILE B C 1
ATOM 4622 O O . ILE B 1 228 ? -1.164 -11.984 -21.672 1 63.34 228 ILE B O 1
ATOM 4626 N N . SER B 1 229 ? -0.179 -9.922 -21.078 1 55.41 229 SER B N 1
ATOM 4627 C CA . SER B 1 229 ? -1.355 -9.117 -21.406 1 55.41 229 SER B CA 1
ATOM 4628 C C . SER B 1 229 ? -1.629 -9.109 -22.906 1 55.41 229 SER B C 1
ATOM 4630 O O . SER B 1 229 ? -2.371 -8.258 -23.406 1 55.41 229 SER B O 1
ATOM 4632 N N . ASN B 1 230 ? -1.299 -10.109 -23.594 1 48.12 230 ASN B N 1
ATOM 4633 C CA . ASN B 1 230 ? -1.926 -9.945 -24.906 1 48.12 230 ASN B CA 1
ATOM 4634 C C . ASN B 1 230 ? -3.434 -9.742 -24.781 1 48.12 230 ASN B C 1
ATOM 4636 O O . ASN B 1 230 ? -4.098 -10.445 -24.016 1 48.12 230 ASN B O 1
ATOM 4640 N N . THR B 1 231 ? -3.885 -8.461 -24.953 1 47.06 231 THR B N 1
ATOM 4641 C CA . THR B 1 231 ? -5.293 -8.086 -24.938 1 47.06 231 THR B CA 1
ATOM 4642 C C . THR B 1 231 ? -6.184 -9.312 -25.125 1 47.06 231 THR B C 1
ATOM 4644 O O . THR B 1 231 ? -7.25 -9.414 -24.516 1 47.06 231 THR B O 1
ATOM 4647 N N . LYS B 1 232 ? -5.691 -10.281 -25.828 1 45.91 232 LYS B N 1
ATOM 4648 C CA . LYS B 1 232 ? -6.5 -11.367 -26.375 1 45.91 232 LYS B CA 1
ATOM 4649 C C . LYS B 1 232 ? -6.758 -12.445 -25.328 1 45.91 232 LYS B C 1
ATOM 4651 O O . LYS B 1 232 ? -7.832 -13.055 -25.312 1 45.91 232 LYS B O 1
ATOM 4656 N N . SER B 1 233 ? -5.867 -12.688 -24.344 1 48.84 233 SER B N 1
ATOM 4657 C CA . SER B 1 233 ? -6.016 -13.789 -23.406 1 48.84 233 SER B CA 1
ATOM 4658 C C . SER B 1 233 ? -7.086 -13.492 -22.359 1 48.84 233 SER B C 1
ATOM 4660 O O . SER B 1 233 ? -7.844 -14.383 -21.969 1 48.84 233 SER B O 1
ATOM 4662 N N . ASN B 1 234 ? -6.91 -12.242 -21.578 1 53.84 234 ASN B N 1
ATOM 4663 C CA . ASN B 1 234 ? -7.969 -11.898 -20.641 1 53.84 234 ASN B CA 1
ATOM 4664 C C . ASN B 1 234 ? -9.352 -12.023 -21.281 1 53.84 234 ASN B C 1
ATOM 4666 O O . ASN B 1 234 ? -10.297 -12.469 -20.625 1 53.84 234 ASN B O 1
ATOM 4670 N N . ASP B 1 235 ? -9.156 -12.234 -22.484 1 70.12 235 ASP B N 1
ATOM 4671 C CA . ASP B 1 235 ? -10.414 -12.094 -23.203 1 70.12 235 ASP B CA 1
ATOM 4672 C C . ASP B 1 235 ? -11 -13.461 -23.547 1 70.12 235 ASP B C 1
ATOM 4674 O O . ASP B 1 235 ? -12.219 -13.641 -23.531 1 70.12 235 ASP B O 1
ATOM 4678 N N . TYR B 1 236 ? -10.086 -14.547 -23.453 1 83.75 236 TYR B N 1
ATOM 4679 C CA . TYR B 1 236 ? -10.625 -15.828 -23.875 1 83.75 236 TYR B CA 1
ATOM 4680 C C . TYR B 1 236 ? -11.438 -16.484 -22.766 1 83.75 236 TYR B C 1
ATOM 4682 O O . TYR B 1 236 ? -12.523 -17 -23.016 1 83.75 236 TYR B O 1
ATOM 4690 N N . PHE B 1 237 ? -10.914 -16.422 -21.594 1 90.31 237 PHE B N 1
ATOM 4691 C CA . PHE B 1 237 ? -11.578 -17.016 -20.453 1 90.31 237 PHE B CA 1
ATOM 4692 C C . PHE B 1 237 ? -12.945 -16.375 -20.219 1 90.31 237 PHE B C 1
ATOM 4694 O O . PHE B 1 237 ? -13.961 -17.062 -20.172 1 90.31 237 PHE B O 1
ATOM 4701 N N . THR B 1 238 ? -12.898 -15.141 -20.094 1 89.19 238 THR B N 1
ATOM 4702 C CA . THR B 1 238 ? -14.133 -14.414 -19.797 1 89.19 238 THR B CA 1
ATOM 4703 C C . THR B 1 238 ? -15.125 -14.555 -20.938 1 89.19 238 THR B C 1
ATOM 4705 O O . THR B 1 238 ? -16.312 -14.781 -20.719 1 89.19 238 THR B O 1
ATOM 4708 N N . LYS B 1 239 ? -14.656 -14.477 -22.156 1 89.56 239 LYS B N 1
ATOM 4709 C CA . LYS B 1 239 ? -15.516 -14.609 -23.328 1 89.56 239 LYS B CA 1
ATOM 4710 C C . LYS B 1 239 ? -16.125 -16 -23.406 1 89.56 239 LYS B C 1
ATOM 4712 O O . LYS B 1 239 ? -17.312 -16.156 -23.719 1 89.56 239 LYS B O 1
ATOM 4717 N N . THR B 1 240 ? -15.312 -16.969 -23.156 1 92.62 240 THR B N 1
ATOM 4718 C CA . THR B 1 240 ? -15.781 -18.344 -23.219 1 92.62 240 THR B CA 1
ATOM 4719 C C . THR B 1 240 ? -16.781 -18.641 -22.094 1 92.62 240 THR B C 1
ATOM 4721 O O . THR B 1 240 ? -17.766 -19.344 -22.297 1 92.62 240 THR B O 1
ATOM 4724 N N . CYS B 1 241 ? -16.469 -18.141 -20.875 1 92.62 241 CYS B N 1
ATOM 4725 C CA . CYS B 1 241 ? -17.438 -18.281 -19.797 1 92.62 241 CYS B CA 1
ATOM 4726 C C . CYS B 1 241 ? -18.797 -17.703 -20.188 1 92.62 241 CYS B C 1
ATOM 4728 O O . CYS B 1 241 ? -19.828 -18.328 -19.969 1 92.62 241 CYS B O 1
ATOM 4730 N N . LYS B 1 242 ? -18.75 -16.547 -20.719 1 91.88 242 LYS B N 1
ATOM 4731 C CA . LYS B 1 242 ? -19.984 -15.922 -21.172 1 91.88 242 LYS B CA 1
ATOM 4732 C C . LYS B 1 242 ? -20.703 -16.781 -22.219 1 91.88 242 LYS B C 1
ATOM 4734 O O . LYS B 1 242 ? -21.891 -17.031 -22.109 1 91.88 242 LYS B O 1
ATOM 4739 N N . LYS B 1 243 ? -20 -17.219 -23.219 1 93.5 243 LYS B N 1
ATOM 4740 C CA . LYS B 1 243 ? -20.547 -18.062 -24.281 1 93.5 243 LYS B CA 1
ATOM 4741 C C . LYS B 1 243 ? -21.172 -19.328 -23.719 1 93.5 243 LYS B C 1
ATOM 4743 O O . LYS B 1 243 ? -22.203 -19.781 -24.219 1 93.5 243 LYS B O 1
ATOM 4748 N N . ARG B 1 244 ? -20.547 -19.797 -22.688 1 94.38 244 ARG B N 1
ATOM 4749 C CA . ARG B 1 244 ? -21 -21.047 -22.109 1 94.38 244 ARG B CA 1
ATOM 4750 C C . ARG B 1 244 ? -21.938 -20.812 -20.938 1 94.38 244 ARG B C 1
ATOM 4752 O O . ARG B 1 244 ? -22.297 -21.75 -20.219 1 94.38 244 ARG B O 1
ATOM 4759 N N . ASN B 1 245 ? -22.266 -19.547 -20.625 1 93.88 245 ASN B N 1
ATOM 4760 C CA . ASN B 1 245 ? -23.156 -19.156 -19.531 1 93.88 245 ASN B CA 1
ATOM 4761 C C . ASN B 1 245 ? -22.609 -19.609 -18.172 1 93.88 245 ASN B C 1
ATOM 4763 O O . ASN B 1 245 ? -23.359 -20.156 -17.359 1 93.88 245 ASN B O 1
ATOM 4767 N N . ILE B 1 246 ? -21.344 -19.578 -18.047 1 93.06 246 ILE B N 1
ATOM 4768 C CA . ILE B 1 246 ? -20.656 -19.875 -16.797 1 93.06 246 ILE B CA 1
ATOM 4769 C C . ILE B 1 246 ? -20.375 -18.562 -16.062 1 93.06 246 ILE B C 1
ATOM 4771 O O . ILE B 1 246 ? -19.859 -17.609 -16.656 1 93.06 246 ILE B O 1
ATOM 4775 N N . ILE B 1 247 ? -20.781 -18.531 -14.781 1 90.94 247 ILE B N 1
ATOM 4776 C CA . ILE B 1 247 ? -20.406 -17.375 -13.961 1 90.94 247 ILE B CA 1
ATOM 4777 C C . ILE B 1 247 ? -18.953 -17.5 -13.531 1 90.94 247 ILE B C 1
ATOM 4779 O O . ILE B 1 247 ? -18.578 -18.406 -12.789 1 90.94 247 ILE B O 1
ATOM 4783 N N . PRO B 1 248 ? -18.219 -16.625 -14.016 1 90.56 248 PRO B N 1
ATOM 4784 C CA . PRO B 1 248 ? -16.797 -16.734 -13.703 1 90.56 248 PRO B CA 1
ATOM 4785 C C . PRO B 1 248 ? -16.5 -16.516 -12.219 1 90.56 248 PRO B C 1
ATOM 4787 O O . PRO B 1 248 ? -17.234 -15.812 -11.531 1 90.56 248 PRO B O 1
ATOM 4790 N N . HIS B 1 249 ? -15.438 -17.156 -11.758 1 88.88 249 HIS B N 1
ATOM 4791 C CA . HIS B 1 249 ? -14.945 -16.891 -10.414 1 88.88 249 HIS B CA 1
ATOM 4792 C C . HIS B 1 249 ? -14.867 -15.383 -10.156 1 88.88 249 HIS B C 1
ATOM 4794 O O . HIS B 1 249 ? -14.312 -14.641 -10.969 1 88.88 249 HIS B O 1
ATOM 4800 N N . PRO B 1 250 ? -15.406 -14.883 -9.094 1 83.81 250 PRO B N 1
ATOM 4801 C CA . PRO B 1 250 ? -15.57 -13.438 -8.883 1 83.81 250 PRO B CA 1
ATOM 4802 C C . PRO B 1 250 ? -14.25 -12.734 -8.578 1 83.81 250 PRO B C 1
ATOM 4804 O O . PRO B 1 250 ? -14.102 -11.539 -8.852 1 83.81 250 PRO B O 1
ATOM 4807 N N . ALA B 1 251 ? -13.352 -13.336 -7.977 1 81.5 251 ALA B N 1
ATOM 4808 C CA . ALA B 1 251 ? -12.109 -12.703 -7.527 1 81.5 251 ALA B CA 1
ATOM 4809 C C . ALA B 1 251 ? -10.891 -13.414 -8.094 1 81.5 251 ALA B C 1
ATOM 4811 O O . ALA B 1 251 ? -10.375 -14.359 -7.48 1 81.5 251 ALA B O 1
ATOM 4812 N N . ARG B 1 252 ? -10.492 -13 -9.219 1 88.44 252 ARG B N 1
ATOM 4813 C CA . ARG B 1 252 ? -9.344 -13.625 -9.867 1 88.44 252 ARG B CA 1
ATOM 4814 C C . ARG B 1 252 ? -8.109 -12.742 -9.773 1 88.44 252 ARG B C 1
ATOM 4816 O O . ARG B 1 252 ? -8.188 -11.531 -9.969 1 88.44 252 ARG B O 1
ATOM 4823 N N . MET B 1 253 ? -7.016 -13.375 -9.453 1 93.06 253 MET B N 1
ATOM 4824 C CA . MET B 1 253 ? -5.746 -12.664 -9.523 1 93.06 253 MET B CA 1
ATOM 4825 C C . MET B 1 253 ? -5.461 -12.195 -10.945 1 93.06 253 MET B C 1
ATOM 4827 O O . MET B 1 253 ? -5.664 -12.945 -11.898 1 93.06 253 MET B O 1
ATOM 4831 N N . PRO B 1 254 ? -5.004 -10.953 -11.125 1 91.81 254 PRO B N 1
ATOM 4832 C CA . PRO B 1 254 ? -4.652 -10.5 -12.469 1 91.81 254 PRO B CA 1
ATOM 4833 C C . PRO B 1 254 ? -3.518 -11.312 -13.094 1 91.81 254 PRO B C 1
ATOM 4835 O O . PRO B 1 254 ? -2.564 -11.68 -12.398 1 91.81 254 PRO B O 1
ATOM 4838 N N . LEU B 1 255 ? -3.643 -11.609 -14.359 1 92.38 255 LEU B N 1
ATOM 4839 C CA . LEU B 1 255 ? -2.605 -12.336 -15.086 1 92.38 255 LEU B CA 1
ATOM 4840 C C . LEU B 1 255 ? -1.267 -11.609 -14.992 1 92.38 255 LEU B C 1
ATOM 4842 O O . LEU B 1 255 ? -0.221 -12.242 -14.836 1 92.38 255 LEU B O 1
ATOM 4846 N N . GLU B 1 256 ? -1.337 -10.227 -15.031 1 91.06 256 GLU B N 1
ATOM 4847 C CA . GLU B 1 256 ? -0.146 -9.383 -14.977 1 91.06 256 GLU B CA 1
ATOM 4848 C C . GLU B 1 256 ? 0.625 -9.594 -13.68 1 91.06 256 GLU B C 1
ATOM 4850 O O . GLU B 1 256 ? 1.853 -9.703 -13.688 1 91.06 256 GLU B O 1
ATOM 4855 N N . LEU B 1 257 ? -0.095 -9.688 -12.68 1 94.69 257 LEU B N 1
ATOM 4856 C CA . LEU B 1 257 ? 0.509 -9.859 -11.367 1 94.69 257 LEU B CA 1
ATOM 4857 C C . LEU B 1 257 ? 1.185 -11.219 -11.25 1 94.69 257 LEU B C 1
ATOM 4859 O O . LEU B 1 257 ? 2.316 -11.32 -10.766 1 94.69 257 LEU B O 1
ATOM 4863 N N . ALA B 1 258 ? 0.519 -12.258 -11.703 1 96.5 258 ALA B N 1
ATOM 4864 C CA . ALA B 1 258 ? 1.068 -13.609 -11.648 1 96.5 258 ALA B CA 1
ATOM 4865 C C . ALA B 1 258 ? 2.34 -13.719 -12.484 1 96.5 258 ALA B C 1
ATOM 4867 O O . ALA B 1 258 ? 3.359 -14.227 -12.008 1 96.5 258 ALA B O 1
ATOM 4868 N N . SER B 1 259 ? 2.258 -13.203 -13.711 1 95.62 259 SER B N 1
ATOM 4869 C CA . SER B 1 259 ? 3.406 -13.281 -14.609 1 95.62 259 SER B CA 1
ATOM 4870 C C . SER B 1 259 ? 4.602 -12.523 -14.031 1 95.62 259 SER B C 1
ATOM 4872 O O . SER B 1 259 ? 5.742 -12.969 -14.164 1 95.62 259 SER B O 1
ATOM 4874 N N . PHE B 1 260 ? 4.371 -11.414 -13.422 1 96.81 260 PHE B N 1
ATOM 4875 C CA . PHE B 1 260 ? 5.414 -10.594 -12.82 1 96.81 260 PHE B CA 1
ATOM 4876 C C . PHE B 1 260 ? 6.219 -11.398 -11.805 1 96.81 260 PHE B C 1
ATOM 4878 O O . PHE B 1 260 ? 7.445 -11.492 -11.914 1 96.81 260 PHE B O 1
ATOM 4885 N N . PHE B 1 261 ? 5.562 -12.039 -10.898 1 98.69 261 PHE B N 1
ATOM 4886 C CA . PHE B 1 261 ? 6.258 -12.703 -9.797 1 98.69 261 PHE B CA 1
ATOM 4887 C C . PHE B 1 261 ? 6.867 -14.023 -10.266 1 98.69 261 PHE B C 1
ATOM 4889 O O . PHE B 1 261 ? 7.93 -14.422 -9.781 1 98.69 261 PHE B O 1
ATOM 4896 N N . ILE B 1 262 ? 6.191 -14.719 -11.188 1 98.62 262 ILE B N 1
ATOM 4897 C CA . ILE B 1 262 ? 6.754 -15.961 -11.711 1 98.62 262 ILE B CA 1
ATOM 4898 C C . ILE B 1 262 ? 8.07 -15.664 -12.422 1 98.62 262 ILE B C 1
ATOM 4900 O O . ILE B 1 262 ? 9.062 -16.375 -12.227 1 98.62 262 ILE B O 1
ATOM 4904 N N . GLU B 1 263 ? 8.102 -14.609 -13.211 1 97.88 263 GLU B N 1
ATOM 4905 C CA . GLU B 1 263 ? 9.344 -14.234 -13.883 1 97.88 263 GLU B CA 1
ATOM 4906 C C . GLU B 1 263 ? 10.391 -13.758 -12.883 1 97.88 263 GLU B C 1
ATOM 4908 O O . GLU B 1 263 ? 11.57 -14.102 -13 1 97.88 263 GLU B O 1
ATOM 4913 N N . PHE B 1 264 ? 10.016 -13.07 -11.938 1 98.56 264 PHE B N 1
ATOM 4914 C CA . PHE B 1 264 ? 10.891 -12.43 -10.961 1 98.56 264 PHE B CA 1
ATOM 4915 C C . PHE B 1 264 ? 11.57 -13.469 -10.078 1 98.56 264 PHE B C 1
ATOM 4917 O O . PHE B 1 264 ? 12.758 -13.367 -9.781 1 98.56 264 PHE B O 1
ATOM 4924 N N . LEU B 1 265 ? 10.859 -14.578 -9.727 1 98.88 265 LEU B N 1
ATOM 4925 C CA . LEU B 1 265 ? 11.273 -15.383 -8.578 1 98.88 265 LEU B CA 1
ATOM 4926 C C . LEU B 1 265 ? 11.516 -16.828 -8.977 1 98.88 265 LEU B C 1
ATOM 4928 O O . LEU B 1 265 ? 11.75 -17.688 -8.125 1 98.88 265 LEU B O 1
ATOM 4932 N N . THR B 1 266 ? 11.359 -17.141 -10.266 1 98.81 266 THR B N 1
ATOM 4933 C CA . THR B 1 266 ? 11.578 -18.516 -10.734 1 98.81 266 THR B CA 1
ATOM 4934 C C . THR B 1 266 ? 12.344 -18.516 -12.055 1 98.81 266 THR B C 1
ATOM 4936 O O . THR B 1 266 ? 12.547 -17.453 -12.664 1 98.81 266 THR B O 1
ATOM 4939 N N . ASP B 1 267 ? 12.867 -19.672 -12.422 1 98.62 267 ASP B N 1
ATOM 4940 C CA . ASP B 1 267 ? 13.398 -19.984 -13.75 1 98.62 267 ASP B CA 1
ATOM 4941 C C . ASP B 1 267 ? 12.547 -21.047 -14.445 1 98.62 267 ASP B C 1
ATOM 4943 O O . ASP B 1 267 ? 11.75 -21.734 -13.805 1 98.62 267 ASP B O 1
ATOM 4947 N N . GLU B 1 268 ? 12.742 -21.094 -15.773 1 98.31 268 GLU B N 1
ATOM 4948 C CA . GLU B 1 268 ? 12.062 -22.141 -16.516 1 98.31 268 GLU B CA 1
ATOM 4949 C C . GLU B 1 268 ? 12.336 -23.516 -15.906 1 98.31 268 GLU B C 1
ATOM 4951 O O . GLU B 1 268 ? 13.461 -23.812 -15.516 1 98.31 268 GLU B O 1
ATOM 4956 N N . GLY B 1 269 ? 11.25 -24.281 -15.734 1 98.62 269 GLY B N 1
ATOM 4957 C CA . GLY B 1 269 ? 11.375 -25.625 -15.188 1 98.62 269 GLY B CA 1
ATOM 4958 C C . GLY B 1 269 ? 11.102 -25.688 -13.695 1 98.62 269 GLY B C 1
ATOM 4959 O O . GLY B 1 269 ? 10.852 -26.766 -13.156 1 98.62 269 GLY B O 1
ATOM 4960 N N . ASP B 1 270 ? 11.125 -24.578 -13.016 1 98.88 270 ASP B N 1
ATOM 4961 C CA . ASP B 1 270 ? 10.828 -24.547 -11.586 1 98.88 270 ASP B CA 1
ATOM 4962 C C . ASP B 1 270 ? 9.367 -24.906 -11.32 1 98.88 270 ASP B C 1
ATOM 4964 O O . ASP B 1 270 ? 8.508 -24.734 -12.188 1 98.88 270 ASP B O 1
ATOM 4968 N N . LEU B 1 271 ? 9.086 -25.344 -10.117 1 98.94 271 LEU B N 1
ATOM 4969 C CA . LEU B 1 271 ? 7.727 -25.719 -9.734 1 98.94 271 LEU B CA 1
ATOM 4970 C C . LEU B 1 271 ? 7.031 -24.547 -9.023 1 98.94 271 LEU B C 1
ATOM 4972 O O . LEU B 1 271 ? 7.547 -24.031 -8.039 1 98.94 271 LEU B O 1
ATOM 4976 N N . VAL B 1 272 ? 5.891 -24.188 -9.555 1 98.94 272 VAL B N 1
ATOM 4977 C CA . VAL B 1 272 ? 5.02 -23.172 -8.984 1 98.94 272 VAL B CA 1
ATOM 4978 C C . VAL B 1 272 ? 3.766 -23.828 -8.406 1 98.94 272 VAL B C 1
ATOM 4980 O O . VAL B 1 272 ? 3.141 -24.656 -9.062 1 98.94 272 VAL B O 1
ATOM 4983 N N . LEU B 1 273 ? 3.379 -23.438 -7.172 1 98.94 273 LEU B N 1
ATOM 4984 C CA . LEU B 1 273 ? 2.209 -23.984 -6.5 1 98.94 273 LEU B CA 1
ATOM 4985 C C . LEU B 1 273 ? 1.193 -22.891 -6.184 1 98.94 273 LEU B C 1
ATOM 4987 O O . LEU B 1 273 ? 1.554 -21.844 -5.656 1 98.94 273 LEU B O 1
ATOM 4991 N N . ASP B 1 274 ? -0.034 -23.125 -6.512 1 98.88 274 ASP B N 1
ATOM 4992 C CA . ASP B 1 274 ? -1.163 -22.344 -6.023 1 98.88 274 ASP B CA 1
ATOM 4993 C C . ASP B 1 274 ? -2.115 -23.203 -5.195 1 98.88 274 ASP B C 1
ATOM 4995 O O . ASP B 1 274 ? -2.922 -23.953 -5.75 1 98.88 274 ASP B O 1
ATOM 4999 N N . PRO B 1 275 ? -2.072 -23.047 -3.895 1 98.62 275 PRO B N 1
ATOM 5000 C CA . PRO B 1 275 ? -2.91 -23.891 -3.027 1 98.62 275 PRO B CA 1
ATOM 5001 C C . PRO B 1 275 ? -4.375 -23.453 -3.025 1 98.62 275 PRO B C 1
ATOM 5003 O O . PRO B 1 275 ? -5.223 -24.125 -2.432 1 98.62 275 PRO B O 1
ATOM 5006 N N . PHE B 1 276 ? -4.652 -22.344 -3.607 1 97.56 276 PHE B N 1
ATOM 5007 C CA . PHE B 1 276 ? -5.996 -21.828 -3.818 1 97.56 276 PHE B CA 1
ATOM 5008 C C . PHE B 1 276 ? -6.203 -21.422 -5.273 1 97.56 276 PHE B C 1
ATOM 5010 O O . PHE B 1 276 ? -6.355 -20.25 -5.586 1 97.56 276 PHE B O 1
ATOM 5017 N N . GLY B 1 277 ? -6.367 -22.375 -6.094 1 97.5 277 GLY B N 1
ATOM 5018 C CA . GLY B 1 277 ? -6.164 -22.234 -7.527 1 97.5 277 GLY B CA 1
ATOM 5019 C C . GLY B 1 277 ? -7.305 -21.516 -8.227 1 97.5 277 GLY B C 1
ATOM 5020 O O . GLY B 1 277 ? -7.102 -20.891 -9.266 1 97.5 277 GLY B O 1
ATOM 5021 N N . GLY B 1 278 ? -8.516 -21.609 -7.637 1 95.56 278 GLY B N 1
ATOM 5022 C CA . GLY B 1 278 ? -9.656 -20.969 -8.266 1 95.56 278 GLY B CA 1
ATOM 5023 C C . GLY B 1 278 ? -9.703 -21.188 -9.766 1 95.56 278 GLY B C 1
ATOM 5024 O O . GLY B 1 278 ? -9.672 -22.312 -10.242 1 95.56 278 GLY B O 1
ATOM 5025 N N . SER B 1 279 ? -9.688 -20.094 -10.547 1 95.25 279 SER B N 1
ATOM 5026 C CA . SER B 1 279 ? -9.742 -20.172 -12.008 1 95.25 279 SER B CA 1
ATOM 5027 C C . SER B 1 279 ? -8.367 -20.453 -12.602 1 95.25 279 SER B C 1
ATOM 5029 O O . SER B 1 279 ? -8.188 -20.406 -13.82 1 95.25 279 SER B O 1
ATOM 5031 N N . ASN B 1 280 ? -7.395 -20.641 -11.828 1 97.19 280 ASN B N 1
ATOM 5032 C CA . ASN B 1 280 ? -6.066 -21.156 -12.156 1 97.19 280 ASN B CA 1
ATOM 5033 C C . ASN B 1 280 ? -5.258 -20.125 -12.945 1 97.19 280 ASN B C 1
ATOM 5035 O O . ASN B 1 280 ? -4.57 -20.484 -13.906 1 97.19 280 ASN B O 1
ATOM 5039 N N . THR B 1 281 ? -5.305 -18.875 -12.555 1 95.62 281 THR B N 1
ATOM 5040 C CA . THR B 1 281 ? -4.469 -17.844 -13.148 1 95.62 281 THR B CA 1
ATOM 5041 C C . THR B 1 281 ? -2.988 -18.172 -12.969 1 95.62 281 THR B C 1
ATOM 5043 O O . THR B 1 281 ? -2.211 -18.094 -13.922 1 95.62 281 THR B O 1
ATOM 5046 N N . THR B 1 282 ? -2.605 -18.609 -11.828 1 97.88 282 THR B N 1
ATOM 5047 C CA . THR B 1 282 ? -1.216 -18.906 -11.508 1 97.88 282 THR B CA 1
ATOM 5048 C C . THR B 1 282 ? -0.69 -20.047 -12.375 1 97.88 282 THR B C 1
ATOM 5050 O O . THR B 1 282 ? 0.369 -19.922 -12.992 1 97.88 282 THR B O 1
ATOM 5053 N N . GLY B 1 283 ? -1.451 -21.141 -12.445 1 97.56 283 GLY B N 1
ATOM 5054 C CA . GLY B 1 283 ? -1.038 -22.266 -13.281 1 97.56 283 GLY B CA 1
ATOM 5055 C C . GLY B 1 283 ? -0.936 -21.906 -14.75 1 97.56 283 GLY B C 1
ATOM 5056 O O . GLY B 1 283 ? 0.008 -22.312 -15.43 1 97.56 283 GLY B O 1
ATOM 5057 N N . PHE B 1 284 ? -1.872 -21.141 -15.211 1 95.38 284 PHE B N 1
ATOM 5058 C CA . PHE B 1 284 ? -1.907 -20.719 -16.609 1 95.38 284 PHE B CA 1
ATOM 5059 C C . PHE B 1 284 ? -0.665 -19.906 -16.953 1 95.38 284 PHE B C 1
ATOM 5061 O O . PHE B 1 284 ? -0.004 -20.172 -17.969 1 95.38 284 PHE B O 1
ATOM 5068 N N . CYS B 1 285 ? -0.295 -18.922 -16.109 1 95.69 285 CYS B N 1
ATOM 5069 C CA . CYS B 1 285 ? 0.88 -18.094 -16.359 1 95.69 285 CYS B CA 1
ATOM 5070 C C . CYS B 1 285 ? 2.158 -18.906 -16.25 1 95.69 285 CYS B C 1
ATOM 5072 O O . CYS B 1 285 ? 3.092 -18.719 -17.031 1 95.69 285 CYS B O 1
ATOM 5074 N N . ALA B 1 286 ? 2.184 -19.797 -15.312 1 97.38 286 ALA B N 1
ATOM 5075 C CA . ALA B 1 286 ? 3.346 -20.672 -15.18 1 97.38 286 ALA B CA 1
ATOM 5076 C C . ALA B 1 286 ? 3.564 -21.5 -16.438 1 97.38 286 ALA B C 1
ATOM 5078 O O . ALA B 1 286 ? 4.691 -21.625 -16.922 1 97.38 286 ALA B O 1
ATOM 5079 N N . GLU B 1 287 ? 2.492 -22.031 -16.938 1 95.69 287 GLU B N 1
ATOM 5080 C CA . GLU B 1 287 ? 2.557 -22.828 -18.172 1 95.69 287 GLU B CA 1
ATOM 5081 C C . GLU B 1 287 ? 3.098 -22 -19.328 1 95.69 287 GLU B C 1
ATOM 5083 O O . GLU B 1 287 ? 4 -22.453 -20.047 1 95.69 287 GLU B O 1
ATOM 5088 N N . LYS B 1 288 ? 2.58 -20.844 -19.484 1 92.31 288 LYS B N 1
ATOM 5089 C CA . LYS B 1 288 ? 2.996 -19.969 -20.578 1 92.31 288 LYS B CA 1
ATOM 5090 C C . LYS B 1 288 ? 4.477 -19.625 -20.469 1 92.31 288 LYS B C 1
ATOM 5092 O O . LYS B 1 288 ? 5.156 -19.438 -21.484 1 92.31 288 LYS B O 1
ATOM 5097 N N . LEU B 1 289 ? 4.934 -19.594 -19.266 1 94.88 289 LEU B N 1
ATOM 5098 C CA . LEU B 1 289 ? 6.316 -19.188 -19.016 1 94.88 289 LEU B CA 1
ATOM 5099 C C . LEU B 1 289 ? 7.215 -20.406 -18.859 1 94.88 289 LEU B C 1
ATOM 5101 O O . LEU B 1 289 ? 8.359 -20.281 -18.406 1 94.88 289 LEU B O 1
ATOM 5105 N N . LYS B 1 290 ? 6.688 -21.578 -19.109 1 96.25 290 LYS B N 1
ATOM 5106 C CA . LYS B 1 290 ? 7.41 -22.844 -19.188 1 96.25 290 LYS B CA 1
ATOM 5107 C C . LYS B 1 290 ? 7.926 -23.266 -17.797 1 96.25 290 LYS B C 1
ATOM 5109 O O . LYS B 1 290 ? 9.062 -23.719 -17.672 1 96.25 290 LYS B O 1
ATOM 5114 N N . ARG B 1 291 ? 7.113 -22.953 -16.812 1 98.38 291 ARG B N 1
ATOM 5115 C CA . ARG B 1 291 ? 7.324 -23.516 -15.484 1 98.38 291 ARG B CA 1
ATOM 5116 C C . ARG B 1 291 ? 6.379 -24.672 -15.219 1 98.38 291 ARG B C 1
ATOM 5118 O O . ARG B 1 291 ? 5.281 -24.734 -15.789 1 98.38 291 ARG B O 1
ATOM 5125 N N . LYS B 1 292 ? 6.805 -25.625 -14.398 1 98.81 292 LYS B N 1
ATOM 5126 C CA . LYS B 1 292 ? 5.875 -26.625 -13.875 1 98.81 292 LYS B CA 1
ATOM 5127 C C . LYS B 1 292 ? 4.914 -26.016 -12.867 1 98.81 292 LYS B C 1
ATOM 5129 O O . LYS B 1 292 ? 5.254 -25.047 -12.18 1 98.81 292 LYS B O 1
ATOM 5134 N N . TRP B 1 293 ? 3.672 -26.578 -12.828 1 98.75 293 TRP B N 1
ATOM 5135 C CA . TRP B 1 293 ? 2.732 -25.969 -11.891 1 98.75 293 TRP B CA 1
ATOM 5136 C C . TRP B 1 293 ? 1.821 -27.031 -11.281 1 98.75 293 TRP B C 1
ATOM 5138 O O . TRP B 1 293 ? 1.585 -28.078 -11.883 1 98.75 293 TRP B O 1
ATOM 5148 N N . ILE B 1 294 ? 1.453 -26.812 -10.055 1 98.81 294 ILE B N 1
ATOM 5149 C CA . ILE B 1 294 ? 0.408 -27.531 -9.336 1 98.81 294 ILE B CA 1
ATOM 5150 C C . ILE B 1 294 ? -0.595 -26.531 -8.758 1 98.81 294 ILE B C 1
ATOM 5152 O O . ILE B 1 294 ? -0.208 -25.562 -8.109 1 98.81 294 ILE B O 1
ATOM 5156 N N . SER B 1 295 ? -1.822 -26.719 -9.031 1 98.56 295 SER B N 1
ATOM 5157 C CA . SER B 1 295 ? -2.895 -25.922 -8.438 1 98.56 295 SER B CA 1
ATOM 5158 C C . SER B 1 295 ? -3.877 -26.797 -7.676 1 98.56 295 SER B C 1
ATOM 5160 O O . SER B 1 295 ? -4.184 -27.922 -8.109 1 98.56 295 SER B O 1
ATOM 5162 N N . ILE B 1 296 ? -4.332 -26.312 -6.547 1 98.25 296 ILE B N 1
ATOM 5163 C CA . ILE B 1 296 ? -5.289 -27 -5.699 1 98.25 296 ILE B CA 1
ATOM 5164 C C . ILE B 1 296 ? -6.512 -26.125 -5.465 1 98.25 296 ILE B C 1
ATOM 5166 O O . ILE B 1 296 ? -6.375 -24.922 -5.23 1 98.25 296 ILE B O 1
ATOM 5170 N N . GLU B 1 297 ? -7.621 -26.656 -5.539 1 96.75 297 GLU B N 1
ATOM 5171 C CA . GLU B 1 297 ? -8.867 -25.938 -5.312 1 96.75 297 GLU B CA 1
ATOM 5172 C C . GLU B 1 297 ? -9.93 -26.844 -4.695 1 96.75 297 GLU B C 1
ATOM 5174 O O . GLU B 1 297 ? -10.117 -27.984 -5.145 1 96.75 297 GLU B O 1
ATOM 5179 N N . ALA B 1 298 ? -10.578 -26.281 -3.674 1 94.38 298 ALA B N 1
ATOM 5180 C CA . ALA B 1 298 ? -11.594 -27.078 -2.971 1 94.38 298 ALA B CA 1
ATOM 5181 C C . ALA B 1 298 ? -12.914 -27.078 -3.732 1 94.38 298 ALA B C 1
ATOM 5183 O O . ALA B 1 298 ? -13.688 -28.031 -3.648 1 94.38 298 ALA B O 1
ATOM 5184 N N . ASN B 1 299 ? -13.242 -26 -4.402 1 93.38 299 ASN B N 1
ATOM 5185 C CA . ASN B 1 299 ? -14.492 -25.859 -5.141 1 93.38 299 ASN B CA 1
ATOM 5186 C C . ASN B 1 299 ? -14.391 -26.469 -6.535 1 93.38 299 ASN B C 1
ATOM 5188 O O . ASN B 1 299 ? -13.695 -25.938 -7.402 1 93.38 299 ASN B O 1
ATOM 5192 N N . GLU B 1 300 ? -15.172 -27.469 -6.773 1 93.56 300 GLU B N 1
ATOM 5193 C CA . GLU B 1 300 ? -15.117 -28.219 -8.023 1 93.56 300 GLU B CA 1
ATOM 5194 C C . GLU B 1 300 ? -15.523 -27.344 -9.211 1 93.56 300 GLU B C 1
ATOM 5196 O O . GLU B 1 300 ? -14.969 -27.484 -10.305 1 93.56 300 GLU B O 1
ATOM 5201 N N . GLU B 1 301 ? -16.5 -26.516 -8.992 1 92.62 301 GLU B N 1
ATOM 5202 C CA . GLU B 1 301 ? -16.984 -25.672 -10.07 1 92.62 301 GLU B CA 1
ATOM 5203 C C . GLU B 1 301 ? -15.898 -24.734 -10.586 1 92.62 301 GLU B C 1
ATOM 5205 O O . GLU B 1 301 ? -15.758 -24.547 -11.797 1 92.62 301 GLU B O 1
ATOM 5210 N N . TYR B 1 302 ? -15.125 -24.188 -9.688 1 94.06 302 TYR B N 1
ATOM 5211 C CA . TYR B 1 302 ? -14.031 -23.328 -10.086 1 94.06 302 TYR B CA 1
ATOM 5212 C C . TYR B 1 302 ? -12.953 -24.109 -10.828 1 94.06 302 TYR B C 1
ATOM 5214 O O . TYR B 1 302 ? -12.352 -23.609 -11.773 1 94.06 302 TYR B O 1
ATOM 5222 N N . GLY B 1 303 ? -12.734 -25.312 -10.445 1 95.12 303 GLY B N 1
ATOM 5223 C CA . GLY B 1 303 ? -11.797 -26.172 -11.148 1 95.12 303 GLY B CA 1
ATOM 5224 C C . GLY B 1 303 ? -12.172 -26.422 -12.594 1 95.12 303 GLY B C 1
ATOM 5225 O O . GLY B 1 303 ? -11.336 -26.266 -13.492 1 95.12 303 GLY B O 1
ATOM 5226 N N . TYR B 1 304 ? -13.391 -26.719 -12.75 1 94 304 TYR B N 1
ATOM 5227 C CA . TYR B 1 304 ? -13.844 -27.016 -14.102 1 94 304 TYR B CA 1
ATOM 5228 C C . TYR B 1 304 ? -13.734 -25.781 -15 1 94 304 TYR B C 1
ATOM 5230 O O . TYR B 1 304 ? -13.312 -25.891 -16.156 1 94 304 TYR B O 1
ATOM 5238 N N . GLN B 1 305 ? -14.102 -24.656 -14.492 1 93.81 305 GLN B N 1
ATOM 5239 C CA . GLN B 1 305 ? -14.031 -23.484 -15.344 1 93.81 305 GLN B CA 1
ATOM 5240 C C . GLN B 1 305 ? -12.578 -23.109 -15.648 1 93.81 305 GLN B C 1
ATOM 5242 O O . GLN B 1 305 ? -12.297 -22.484 -16.672 1 93.81 305 GLN B O 1
ATOM 5247 N N . SER B 1 306 ? -11.672 -23.5 -14.766 1 95.38 306 SER B N 1
ATOM 5248 C CA . SER B 1 306 ? -10.266 -23.156 -14.953 1 95.38 306 SER B CA 1
ATOM 5249 C C . SER B 1 306 ? -9.695 -23.797 -16.203 1 95.38 306 SER B C 1
ATOM 5251 O O . SER B 1 306 ? -8.727 -23.312 -16.781 1 95.38 306 SER B O 1
ATOM 5253 N N . ILE B 1 307 ? -10.273 -24.891 -16.656 1 94.38 307 ILE B N 1
ATOM 5254 C CA . ILE B 1 307 ? -9.828 -25.625 -17.844 1 94.38 307 ILE B CA 1
ATOM 5255 C C . ILE B 1 307 ? -9.922 -24.734 -19.078 1 94.38 307 ILE B C 1
ATOM 5257 O O . ILE B 1 307 ? -9.117 -24.859 -20 1 94.38 307 ILE B O 1
ATOM 5261 N N . ILE B 1 308 ? -10.836 -23.828 -19.047 1 93.12 308 ILE B N 1
ATOM 5262 C CA . ILE B 1 308 ? -11.117 -22.938 -20.156 1 93.12 308 ILE B CA 1
ATOM 5263 C C . ILE B 1 308 ? -9.852 -22.156 -20.531 1 93.12 308 ILE B C 1
ATOM 5265 O O . ILE B 1 308 ? -9.586 -21.906 -21.703 1 93.12 308 ILE B O 1
ATOM 5269 N N . ARG B 1 309 ? -9 -21.812 -19.578 1 92.19 309 ARG B N 1
ATOM 5270 C CA . ARG B 1 309 ? -7.773 -21.062 -19.828 1 92.19 309 ARG B CA 1
ATOM 5271 C C . ARG B 1 309 ? -6.84 -21.828 -20.75 1 92.19 309 ARG B C 1
ATOM 5273 O O . ARG B 1 309 ? -6.145 -21.234 -21.578 1 92.19 309 ARG B O 1
ATOM 5280 N N . PHE B 1 310 ? -6.879 -23.078 -20.672 1 93.56 310 PHE B N 1
ATOM 5281 C CA . PHE B 1 310 ? -5.934 -23.922 -21.391 1 93.56 310 PHE B CA 1
ATOM 5282 C C . PHE B 1 310 ? -6.523 -24.391 -22.719 1 93.56 310 PHE B C 1
ATOM 5284 O O . PHE B 1 310 ? -5.848 -25.047 -23.5 1 93.56 310 PHE B O 1
ATOM 5291 N N . GLU B 1 311 ? -7.754 -24.016 -22.906 1 90.44 311 GLU B N 1
ATOM 5292 C CA . GLU B 1 311 ? -8.414 -24.328 -24.172 1 90.44 311 GLU B CA 1
ATOM 5293 C C . GLU B 1 311 ? -8.109 -23.281 -25.234 1 90.44 311 GLU B C 1
ATOM 5295 O O . GLU B 1 311 ? -8.461 -23.453 -26.406 1 90.44 311 GLU B O 1
ATOM 5300 N N . GLU B 1 312 ? -7.531 -22.25 -24.812 1 85.44 312 GLU B N 1
ATOM 5301 C CA . GLU B 1 312 ? -7.207 -21.188 -25.766 1 85.44 312 GLU B CA 1
ATOM 5302 C C . GLU B 1 312 ? -6.406 -21.734 -26.938 1 85.44 312 GLU B C 1
ATOM 5304 O O . GLU B 1 312 ? -5.355 -22.359 -26.75 1 85.44 312 GLU B O 1
ATOM 5309 N N . PRO B 1 313 ? -6.871 -21.531 -28.141 1 80.94 313 PRO B N 1
ATOM 5310 C CA . PRO B 1 313 ? -6.266 -22.141 -29.328 1 80.94 313 PRO B CA 1
ATOM 5311 C C . PRO B 1 313 ? -4.812 -21.719 -29.531 1 80.94 313 PRO B C 1
ATOM 5313 O O . PRO B 1 313 ? -3.982 -22.516 -29.969 1 80.94 313 PRO B O 1
ATOM 5316 N N . SER B 1 314 ? -4.547 -20.5 -29.219 1 75.94 314 SER B N 1
ATOM 5317 C CA . SER B 1 314 ? -3.195 -20 -29.453 1 75.94 314 SER B CA 1
ATOM 5318 C C . SER B 1 314 ? -2.205 -20.625 -28.469 1 75.94 314 SER B C 1
ATOM 5320 O O . SER B 1 314 ? -0.999 -20.641 -28.734 1 75.94 314 SER B O 1
ATOM 5322 N N . PHE B 1 315 ? -2.654 -21.141 -27.438 1 78.88 315 PHE B N 1
ATOM 5323 C CA . PHE B 1 315 ? -1.805 -21.703 -26.406 1 78.88 315 PHE B CA 1
ATOM 5324 C C . PHE B 1 315 ? -1.576 -23.188 -26.641 1 78.88 315 PHE B C 1
ATOM 5326 O O . PHE B 1 315 ? -0.503 -23.719 -26.344 1 78.88 315 PHE B O 1
ATOM 5333 N N . ASN B 1 316 ? -2.428 -23.875 -27.328 1 77.69 316 ASN B N 1
ATOM 5334 C CA . ASN B 1 316 ? -2.352 -25.281 -27.688 1 77.69 316 ASN B CA 1
ATOM 5335 C C . ASN B 1 316 ? -1.847 -26.141 -26.531 1 77.69 316 ASN B C 1
ATOM 5337 O O . ASN B 1 316 ? -0.893 -26.906 -26.688 1 77.69 316 ASN B O 1
ATOM 5341 N N . ALA B 1 317 ? -2.443 -26 -25.422 1 84.62 317 ALA B N 1
ATOM 5342 C CA . ALA B 1 317 ? -2.064 -26.828 -24.281 1 84.62 317 ALA B CA 1
ATOM 5343 C C . ALA B 1 317 ? -2.588 -28.25 -24.422 1 84.62 317 ALA B C 1
ATOM 5345 O O . ALA B 1 317 ? -3.688 -28.469 -24.953 1 84.62 317 ALA B O 1
ATOM 5346 N N . ASN B 1 318 ? -1.761 -29.25 -24.109 1 89.44 318 ASN B N 1
ATOM 5347 C CA . ASN B 1 318 ? -2.182 -30.641 -24.125 1 89.44 318 ASN B CA 1
ATOM 5348 C C . ASN B 1 318 ? -2.945 -31 -22.859 1 89.44 318 ASN B C 1
ATOM 5350 O O . ASN B 1 318 ? -2.346 -31.438 -21.859 1 89.44 318 ASN B O 1
ATOM 5354 N N . ILE B 1 319 ? -4.289 -30.859 -22.922 1 92.5 319 ILE B N 1
ATOM 5355 C CA . ILE B 1 319 ? -5.121 -31.094 -21.75 1 92.5 319 ILE B CA 1
ATOM 5356 C C . ILE B 1 319 ? -5.473 -32.562 -21.656 1 92.5 319 ILE B C 1
ATOM 5358 O O . ILE B 1 319 ? -5.953 -33.156 -22.625 1 92.5 319 ILE B O 1
ATOM 5362 N N . ARG B 1 320 ? -5.199 -33.188 -20.547 1 93.31 320 ARG B N 1
ATOM 5363 C CA . ARG B 1 320 ? -5.605 -34.562 -20.234 1 93.31 320 ARG B CA 1
ATOM 5364 C C . ARG B 1 320 ? -6.457 -34.594 -18.969 1 93.31 320 ARG B C 1
ATOM 5366 O O . ARG B 1 320 ? -6.07 -34.062 -17.938 1 93.31 320 ARG B O 1
ATOM 5373 N N . LYS B 1 321 ? -7.57 -35.219 -19.109 1 89.31 321 LYS B N 1
ATOM 5374 C CA . LYS B 1 321 ? -8.5 -35.312 -17.984 1 89.31 321 LYS B CA 1
ATOM 5375 C C . LYS B 1 321 ? -8.008 -36.281 -16.938 1 89.31 321 LYS B C 1
ATOM 5377 O O . LYS B 1 321 ? -7.473 -37.344 -17.281 1 89.31 321 LYS B O 1
ATOM 5382 N N . GLY B 1 322 ? -8.242 -35.875 -15.711 1 84.44 322 GLY B N 1
ATOM 5383 C CA . GLY B 1 322 ? -7.867 -36.75 -14.609 1 84.44 322 GLY B CA 1
ATOM 5384 C C . GLY B 1 322 ? -8.992 -37.656 -14.156 1 84.44 322 GLY B C 1
ATOM 5385 O O . GLY B 1 322 ? -10.078 -37.656 -14.742 1 84.44 322 GLY B O 1
ATOM 5386 N N . GLU B 1 323 ? -8.719 -38.469 -13.203 1 77.56 323 GLU B N 1
ATOM 5387 C CA . GLU B 1 323 ? -9.656 -39.469 -12.711 1 77.56 323 GLU B CA 1
ATOM 5388 C C . GLU B 1 323 ? -10.891 -38.812 -12.102 1 77.56 323 GLU B C 1
ATOM 5390 O O . GLU B 1 323 ? -11.977 -39.375 -12.125 1 77.56 323 GLU B O 1
ATOM 5395 N N . PHE B 1 324 ? -10.75 -37.594 -11.695 1 77.88 324 PHE B N 1
ATOM 5396 C CA . PHE B 1 324 ? -11.828 -36.906 -11 1 77.88 324 PHE B CA 1
ATOM 5397 C C . PHE B 1 324 ? -12.727 -36.156 -11.984 1 77.88 324 PHE B C 1
ATOM 5399 O O . PHE B 1 324 ? -13.766 -35.625 -11.602 1 77.88 324 PHE B O 1
ATOM 5406 N N . PHE B 1 325 ? -12.242 -36.156 -13.156 1 77.81 325 PHE B N 1
ATOM 5407 C CA . PHE B 1 325 ? -13.008 -35.438 -14.148 1 77.81 325 PHE B CA 1
ATOM 5408 C C . PHE B 1 325 ? -14.359 -36.094 -14.406 1 77.81 325 PHE B C 1
ATOM 5410 O O . PHE B 1 325 ? -14.406 -37.25 -14.859 1 77.81 325 PHE B O 1
ATOM 5417 N N . ASN B 1 326 ? -15.438 -35.812 -13.625 1 65.25 326 ASN B N 1
ATOM 5418 C CA . ASN B 1 326 ? -16.766 -36.375 -13.852 1 65.25 326 ASN B CA 1
ATOM 5419 C C . ASN B 1 326 ? -17.422 -35.781 -15.086 1 65.25 326 ASN B C 1
ATOM 5421 O O . ASN B 1 326 ? -17.266 -34.594 -15.367 1 65.25 326 ASN B O 1
ATOM 5425 N N . GLY B 1 327 ? -17.375 -36.375 -16.266 1 52.72 327 GLY B N 1
ATOM 5426 C CA . GLY B 1 327 ? -17.984 -36 -17.531 1 52.72 327 GLY B CA 1
ATOM 5427 C C . GLY B 1 327 ? -19.234 -35.188 -17.375 1 52.72 327 GLY B C 1
ATOM 5428 O O . GLY B 1 327 ? -19.859 -34.781 -18.375 1 52.72 327 GLY B O 1
ATOM 5429 N N . ILE B 1 328 ? -19.938 -35.188 -16.328 1 42.97 328 ILE B N 1
ATOM 5430 C CA . ILE B 1 328 ? -21.312 -34.719 -16.344 1 42.97 328 ILE B CA 1
ATOM 5431 C C . ILE B 1 328 ? -21.328 -33.219 -16.656 1 42.97 328 ILE B C 1
ATOM 5433 O O . ILE B 1 328 ? -22.266 -32.719 -17.281 1 42.97 328 ILE B O 1
ATOM 5437 N N . GLN B 1 329 ? -20.406 -32.438 -16.219 1 44.22 329 GLN B N 1
ATOM 5438 C CA . GLN B 1 329 ? -20.781 -31.016 -16.281 1 44.22 329 GLN B CA 1
ATOM 5439 C C . GLN B 1 329 ? -20.547 -30.453 -17.672 1 44.22 329 GLN B C 1
ATOM 5441 O O . GLN B 1 329 ? -20.469 -29.234 -17.859 1 44.22 329 GLN B O 1
ATOM 5446 N N . SER B 1 330 ? -20.062 -31.312 -18.641 1 37.5 330 SER B N 1
ATOM 5447 C CA . SER B 1 330 ? -20.141 -30.75 -19.984 1 37.5 330 SER B CA 1
ATOM 5448 C C . SER B 1 330 ? -21.562 -30.297 -20.312 1 37.5 330 SER B C 1
ATOM 5450 O O . SER B 1 330 ? -22.453 -31.125 -20.484 1 37.5 330 SER B O 1
ATOM 5452 N N . GLY B 1 331 ? -22.25 -29.547 -19.859 1 35.59 331 GLY B N 1
ATOM 5453 C CA . GLY B 1 331 ? -23.344 -29.047 -20.688 1 35.59 331 GLY B CA 1
ATOM 5454 C C . GLY B 1 331 ? -23.078 -29.141 -22.172 1 35.59 331 GLY B C 1
ATOM 5455 O O . GLY B 1 331 ? -21.938 -29.375 -22.594 1 35.59 331 GLY B O 1
ATOM 5456 N N . ASN B 1 332 ? -24.203 -29.172 -23.141 1 33.78 332 ASN B N 1
ATOM 5457 C CA . ASN B 1 332 ? -24.359 -29.094 -24.578 1 33.78 332 ASN B CA 1
ATOM 5458 C C . ASN B 1 332 ? -23.297 -28.203 -25.219 1 33.78 332 ASN B C 1
ATOM 5460 O O . ASN B 1 332 ? -23.531 -27.016 -25.453 1 33.78 332 ASN B O 1
ATOM 5464 N N . PHE B 1 333 ? -22.125 -28.25 -24.859 1 32.81 333 PHE B N 1
ATOM 5465 C CA . PHE B 1 333 ? -21.359 -27.562 -25.906 1 32.81 333 PHE B CA 1
ATOM 5466 C C . PHE B 1 333 ? -21.281 -28.391 -27.172 1 32.81 333 PHE B C 1
ATOM 5468 O O . PHE B 1 333 ? -20.297 -29.078 -27.406 1 32.81 333 PHE B O 1
ATOM 5475 N N . GLU B 1 334 ? -22.328 -29.203 -27.609 1 29.84 334 GLU B N 1
ATOM 5476 C CA . GLU B 1 334 ? -22.391 -29.781 -28.953 1 29.84 334 GLU B CA 1
ATOM 5477 C C . GLU B 1 334 ? -22.047 -28.75 -30.016 1 29.84 334 GLU B C 1
ATOM 5479 O O . GLU B 1 334 ? -22.469 -27.594 -29.922 1 29.84 334 GLU B O 1
ATOM 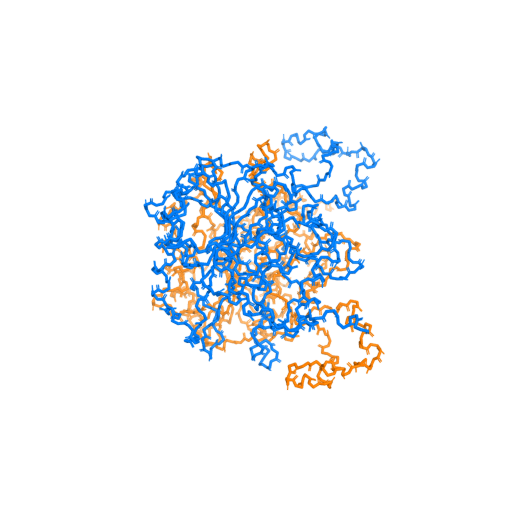5484 N N . ASN B 1 335 ? -20.922 -28.922 -30.766 1 29.64 335 ASN B N 1
ATOM 5485 C CA . ASN B 1 335 ? -20.766 -28.422 -32.125 1 29.64 335 ASN B CA 1
ATOM 5486 C C . ASN B 1 335 ? -22.047 -28.594 -32.938 1 29.64 335 ASN B C 1
ATOM 5488 O O . ASN B 1 335 ? -22.531 -29.719 -33.094 1 29.64 335 ASN B O 1
ATOM 5492 N N . GLY B 1 336 ? -23.141 -27.844 -32.781 1 25.28 336 GLY B N 1
ATOM 5493 C CA . GLY B 1 336 ? -24.141 -27.781 -33.812 1 25.28 336 GLY B CA 1
ATOM 5494 C C . GLY B 1 336 ? -23.562 -27.75 -35.219 1 25.28 336 GLY B C 1
ATOM 5495 O O . GLY B 1 336 ? -23.469 -26.688 -35.844 1 25.28 336 GLY B O 1
ATOM 5496 N N . GLY B 1 337 ? -22.438 -28.453 -35.531 1 20.92 337 GLY B N 1
ATOM 5497 C CA . GLY B 1 337 ? -22.281 -28.781 -36.938 1 20.92 337 GLY B CA 1
ATOM 5498 C C . GLY B 1 337 ? -23.359 -29.734 -37.438 1 20.92 337 GLY B C 1
ATOM 5499 O O . GLY B 1 337 ? -23.281 -30.203 -38.562 1 20.92 337 GLY B O 1
ATOM 5500 N N . ARG B 1 338 ? -24.688 -29.766 -37 1 19.56 338 ARG B N 1
ATOM 5501 C CA . ARG B 1 338 ? -25.359 -30.016 -38.281 1 19.56 338 ARG B CA 1
ATOM 5502 C C . ARG B 1 338 ? -25.406 -28.75 -39.125 1 19.56 338 ARG B C 1
ATOM 5504 O O . ARG B 1 338 ? -25.516 -27.641 -38.594 1 19.56 338 ARG B O 1
#

Solvent-accessible surface area (backbone atoms only — not comparable to full-atom values): 36278 Å² total; per-residue (Å²): 131,72,37,32,36,32,31,44,89,42,30,42,36,31,50,33,52,41,77,59,49,48,59,72,65,64,37,67,48,56,28,32,28,36,46,36,44,69,89,71,57,56,72,56,78,51,94,69,86,44,41,59,73,66,52,35,40,51,54,57,31,64,43,27,39,59,55,47,48,22,25,28,84,41,14,38,38,35,43,42,44,59,77,49,54,41,76,99,45,66,32,38,45,59,60,58,59,52,36,54,51,47,25,40,61,29,80,82,28,53,39,42,41,49,43,72,32,36,44,35,36,85,80,53,65,69,31,62,44,65,40,28,69,70,66,22,52,39,56,22,65,32,53,30,44,30,44,33,30,22,68,40,75,71,38,55,44,36,34,82,52,30,25,10,56,61,49,72,68,53,50,51,46,60,69,60,68,63,74,81,78,63,86,60,83,68,81,70,76,71,60,69,66,64,74,64,49,85,72,84,36,35,74,29,54,33,62,42,64,52,84,63,90,53,84,82,58,86,72,62,53,30,50,33,28,52,71,62,50,46,76,64,54,75,40,47,42,56,49,49,27,54,76,67,71,42,82,68,77,87,82,69,72,56,59,38,60,43,30,34,50,50,48,25,39,49,56,74,63,37,31,34,35,16,57,46,21,48,58,31,48,50,44,51,43,28,44,76,60,49,16,26,25,40,27,19,21,65,52,61,69,38,48,60,58,23,52,49,62,49,60,39,74,90,66,65,53,60,77,41,78,29,84,50,50,67,75,72,77,63,62,88,73,66,78,76,73,117,130,73,38,32,35,33,30,44,90,42,30,40,36,32,51,34,53,40,77,58,49,49,59,72,66,64,38,66,48,58,27,30,30,36,47,34,45,68,87,71,57,57,75,56,80,50,95,68,85,43,40,60,74,66,52,34,41,50,55,57,29,64,43,28,40,61,54,46,48,21,25,28,85,42,11,38,38,34,43,42,45,60,78,49,54,41,76,97,45,66,32,38,46,58,60,59,59,51,37,53,50,47,25,37,61,29,81,81,28,52,40,41,42,48,41,73,32,36,42,34,37,86,79,53,65,68,29,63,44,65,40,28,69,70,66,24,53,38,53,22,63,31,54,29,44,30,44,33,29,21,67,42,74,71,38,54,46,37,34,81,52,29,25,9,56,62,50,72,68,54,49,52,48,58,70,61,68,63,73,81,79,63,84,59,83,66,80,70,74,72,59,69,65,64,75,64,50,84,70,86,36,35,74,27,53,31,60,42,66,52,86,64,91,53,84,81,56,86,72,64,52,29,50,32,28,51,72,63,50,46,77,62,54,76,41,47,43,57,50,48,26,55,75,66,71,42,83,66,77,87,82,68,73,56,59,37,60,43,29,33,51,49,49,26,39,49,55,72,64,36,31,35,34,16,58,46,22,48,58,30,49,50,44,52,41,29,46,78,61,50,16,25,24,39,28,19,20,64,54,62,70,38,4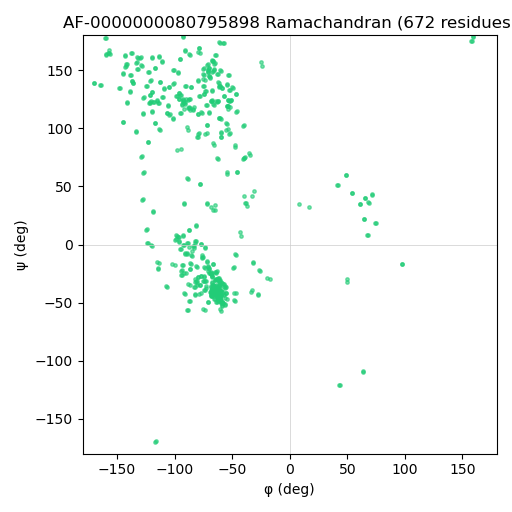7,60,58,22,51,49,62,50,61,39,75,91,67,65,50,60,76,40,78,29,85,50,49,67,75,70,79,64,64,88,73,66,79,74,76,117

Secondary structure (DSSP, 8-state):
---EEEE-SSEEEEES-HHHHHHHTT-TTTEEEEEE-PPP--SS--TTT---THHHHHHHHHHHHHHHHHEEEEEEEEEEEE--B-TTSS-B-SHHHHHHHHHHT-TTTT-EEEEEEEEE-TT----SHIIIIIS--S-B--EEEEEEEESSSS-S--GGGG-BPPPHHHHHHHHH--------SSS----HHHHHS--SSBPPBSEEEPPPS-TTS-----HHHHTT--HHHHHHHHHHHHHTT----SS---HHHHHHHHHHH--TT-EEEETT-TT-HHHHHHHHTT-EEEEEES-HHHHHHHGGGGG-TTT----EE-TT--GGG---------/---EEEE-SSEEEEES-HHHHHHHTT-TTTEEEEEE-PPP--SS--TTT---THHHHHHHHHHHHHHHHHEEEEEEEEEEEE--B-TTSS-B-SHHHHHHHHHHT-TTTT-EEEEEEEEE-TT----SHIIIIIS--S-B--EEEEEEEESSSS-S--GGGG-BPPPHHHHHHHHH--------SSS----HHHHHS--SSBPPBSEEEPPPS-TTS-----HHHHTT--HHHHHHHHHHHHHTT----SS---HHHHHHHHHHH--TT-EEEETT-TT-HHHHHHHHTT-EEEEEES-HHHHHHHGGGGG-TTT----EE-TT--GGG--S------

Sequence (676 aa):
MRKLLYKTDYGKYYIGKCESEIKRLKLKGKVQLILTSPPFPLNNKKQYGNLVGEDYLNWITNLAPLFSEALTDNGSIVIEMGNAWEKDRPVQSLLHLKSLMRFVENPEANLRLCQEFICYNPARLPSPAQWVTIERIRAIDSFTHVWWMSKTDYPKADNRKILRPYSKSMKKLLEKGKYNSGKRPSEHVISEKSFLKDNKGSISHNVLELKQIDETKELRLPYSMLSISNTKSNDYFTKTCKKRNIIPHPARMPLELASFFIEFLTDEGDLVLDPFGGSNTTGFCAEKLKRKWISIEANEEYGYQSIIRFEEPSFNANIRKGEFFNGIQSGNFENGGRMRKLLYKTDYGKYYIGKCESEIKRLKLKGKVQLILTSPPFPLNNKKQYGNLVGEDYLNWITNLAPLFSEALTDNGSIVIEMGNAWEKDRPVQSLLHLKSLMRFVENPEANLRLCQEFICYNPARLPSPAQWVTIERIRAIDSFTHVWWMSKTDYPKADNRKILRPYSKSMKKLLEKGKYNSGKRPSEHVISEKSFLKDNKGSISHNVLELKQIDETKELRLPYSMLSISNTKSNDYFTKTCKKRNIIPHPARMPLELASFFIEFLTDEGDLVLDPFGGSNTTGFCAEKLKRKWISIEANEEYGYQSIIRFEEPSFNANIRKGEFFNGIQSGNFENGGR

Radius of gyration: 26.78 Å; Cα contacts (8 Å, |Δi|>4): 1355; chains: 2; bounding box: 61×90×68 Å

Nearest PDB structures (foldseek):
  1boo-assembly1_A  TM=8.826E-01  e=1.385E-27  Proteus vulgaris
  6pbd-assembly1_B  TM=8.402E-01  e=8.613E-15  Caulobacter vibrioides
  8s9m-assembly1_A-2  TM=7.714E-01  e=1.156E-15  Adineta vaga
  8urk-assembly1_B  TM=7.928E-01  e=2.124E-15  Burkholderia cenocepacia
  5hfj-assembly2_E  TM=8.312E-01  e=3.124E-13  Helicobacter pylori 26695

InterPro domains:
  IPR001091 Restriction/modification DNA-methyltransferase [PR00508] (30-44)
  IPR001091 Restriction/modification DNA-methyltransferase [PR00508] (63-83)
  IPR001091 Restriction/modification DNA-methyltransferase [PR00508] (249-266)
  IPR001091 Restriction/modification DNA-methyltransferase [PR00508] (268-286)
  IPR001091 Restriction/modification DNA-methyltransferase [PR00508] (291-311)
  IPR002941 DNA methylase N-4/N-6 [PF01555] (31-304)
  IPR017985 DNA methylase, N-4 cytosine-specific, conserved site [PS00093] (35-40)
  IPR029063 S-adenosyl-L-methionine-dependent methyltransferase superfamily [G3DSA:3.40.50.150] (1-326)
  IPR029063 S-adenosyl-L-methionine-dependent methyltransferase superfamily [SSF53335] (4-311)

Organism: Petrotoga mobilis (strain DSM 10674 / SJ95) (NCBI:txid403833)

Foldseek 3Di:
DWQWFKAFPFETEGADALVVVLVVVVLFQAAQEEEEEDDDQALDPDPPPRDPDPRNLVVLLVCLQSVLRNHHQQHKYKYKYAWHAHPPDRHTDCSRVSSVVSSQVVPNNQKDWQDKAKEFEPPDDAPPCCCCPPVNPDHRRTIIIMTMMHNDNHHAFDLLLFFWADDPVLVVVLVVLDPPPDCPPPPPCPPSVVSNDPSVHHRDDSYAYDDDPPPPDPDRGTPQLVVVPPVCLVPQLVVVCVVVVHDADPDDDRLSVLSNVCRGRHAAAGEYEYSDQQLNSNCLSCVVRNYRYYYYHNDVSSVVSSVSSCPPPVNVIDMGGDPNNPPPVPDPPPPPPD/DWQWFKDFPFETEGADALVVVLVVVVLFQAAQEEEEEDDDQALDPDPPPRDPDVRNLVVLLVCLQSVLRNHHQQHKYKYKYAWHAHPPDRHTDCRRVSSVVSSQVPPNNQKDWQDKAKEFEPPDDAPPCCCCPPVNPDHRRTIIIMTMMHNDNHHAFDLLLFFWADDPVLVVVLVVLDDPPDCPPPPPCPPSVVSNDPSVHHRDDSYAYDDDPPPPDPDRGTPQLVVVPPVCLVCQLVVVCVVVVHDADPDDDRLSVLSNVCRGRHAAAGEYEYSDQQLNSNVLSCVVRNYRYYYYHNDVSSVVSSVSSCVPPVNVIDMGGDPNNDPPVPDPPPPPPD